Protein AF-0000000084950191 (afdb_homodimer)

Foldseek 3Di:
DPVLLVLLLLCQVVQDLCVSCVVVVHDSVVSVVSQVVVCVVVVHHQWDCPPNTIHGDPVVVVSNLVSLVVVVVVQLVVQVVCVVVVNRAGEAEEEEEFLCVVFPCPVLVVVVCVVHVRYHYDYHYFAQQVRVVCQVSSVHFKYKHWADDDDPQKDWAFADKWWWFKKAFLPAPCVPPQEQEPVNQLVAEAEEEDPRHRQRRLVQVQCVVVVDHPVSHHYPYYDHHPVVRLVVRLVDNHMYTDIPSSCVVCVVVRGMDTHHYPPGIRMITIIMMGGPDDGRPVVVVSSVSSRVCVVPPD/DPVLLVLLLLCQVVQDLCVSCVVVVHDSVVSVVSQVVVCVVVVHHQWDCPPNTIHGDPNVVVSNLVSLVVVVVVQLVVQVVCVVVVNRAGEAEEEEEFLCVVFPCVVLVVVVCVVHVRYHYDYHYFAQQVRVVCQVSSVHFKYKHWADDDDPQKDWAFADKWWWFKKAFLPAPCVPPQEQEPVNQLVAEAEEEDPRHRQRRLVQVQCVVVVDHPVSHHYPYYDHHPVVRLVVRLVDNHMYTDIPSSCVVCVVVRGMDTHHYPPGIRMITIIMMGGPDDGRPVVVVSSVSSRVCVVPPD

Sequence (596 aa):
MDFRLKVFFTVANRLSFTKAATELFISQPAVSKHIQELEEEYKIKLFDRNGGKISLTAGGQLLLKHVKNIFEIYREIHFDMGTLINQQQGALRLGASTTISQYIIPPLLARFHQKMKGIKVNLLNGNTEQIENALLNKEIEIGIVEGQSKNKSIKYTPFLKDELVLVCNSKNPLVSKQEITREDLKSMQFVMREQGSGTLEVIEHALKPFEIKISQLSVEMQLGSTESIKSYLMNSDCVAFISIHGIEKELKNNELVVLDVNNMVIERYFYVISLQGKTEALSELFINNILDHHNLKLMDFRLKVFFTVANRLSFTKAATELFISQPAVSKHIQELEEEYKIKLFDRNGGKISLTAGGQLLLKHVKNIFEIYREIHFDMGTLINQQQGALRLGASTTISQYIIPPLLARFHQKMKGIKVNLLNGNTEQIENALLNKEIEIGIVEGQSKNKSIKYTPFLKDELVLVCNSKNPLVSKQEITREDLKSMQFVMREQGSGTLEVIEHALKPFEIKISQLSVEMQLGSTESIKSYLMNSDCVAFISIHGIEKELKNNELVVLDVNNMVIERYFYVISLQGKTEALSELFINNILDHHNLKL

pLDDT: mean 87.05, std 10.67, range [36.72, 98.5]

Nearest PDB structures (foldseek):
  4x6g-assembly1_D  TM=7.403E-01  e=7.172E-22  Pseudomonas aeruginosa PAO1
  6g4r-assembly1_B  TM=6.473E-01  e=3.118E-22  Corynebacterium glutamicum
  4x6g-assembly1_C  TM=6.145E-01  e=2.413E-22  Pseudomonas aeruginosa PAO1
  1ixc-assembly1_B-2  TM=5.848E-01  e=2.584E-21  Cupriavidus necator
  7d98-assembly1_Q  TM=5.904E-01  e=7.679E-21  Cupriavidus necator

Secondary structure (DSSP, 8-state):
--HHHHHHHHHHHHT-HHHHHHHHTS-HHHHHHHHHHHHHHHTS--EEEETTEEEE-HHHHHHHHHHHHHHHHHHHHHHHHHHHTT---EEEEEEEEHHIIIIIHHHHHHHHHHH-TTEEEEEEEE-HHHHHHHHHTTS-SEEEEES----TTEEEEEEEEEEEEEEEETT-GGGG-S-B-HHHHHHSEEEEPPTT-HHHHHHHHHHGGGT--GGGSEEEEEESSHHHHHHHHTTSS-BEEEEGGGSHHHHHTTSEEEE-BTT--EEEEEEEEEESSPPPHHHHHHHHHHHHHTTS--/--HHHHHHHHHHHHT-HHHHHHHHTS-HHHHHHHHHHHHHHHTS--EEEETTEEEE-HHHHHHHHHHHHHHHHHHHHHHHHHHHTT---EEEEEEEEHHIIIIIHHHHHHHHHHH-TTEEEEEEEE-HHHHHHHHHTTS-SEEEEES----TTEEEEEEEEEEEEEEEETT-GGGG-S-B-HHHHHHSEEEEPPTT-HHHHHHHHHHGGGT--GGGSEEEEEESSHHHHHHHHTTSS-BEEEEGGGSHHHHHTTSEEEE-BTT--EEEEEEEEEESSPPPHHHHHHHHHHHHHTTS--

Organism: Flavobacterium frigoris (strain PS1) (NCBI:txid1086011)

InterPro domains:
  IPR000847 LysR, HTH, N-terminal domain [PF00126] (4-61)
  IPR000847 LysR, HTH, N-terminal domain [PR00039] (17-28)
  IPR000847 LysR, HTH, N-terminal domain [PR00039] (28-38)
  IPR000847 LysR, HTH, N-terminal domain [PR00039] (38-49)
  IPR000847 LysR, HTH, N-terminal domain [PS50931] (1-57)
  IPR005119 LysR, substrate-binding [PF03466] (87-293)
  IPR036388 Winged helix-like DNA-binding domain superfamily [G3DSA:1.10.10.10] (1-68)
  IPR036390 Winged helix DNA-binding domain superfamily [SSF46785] (4-110)

Radius of gyration: 24.32 Å; Cα contacts (8 Å, |Δi|>4): 1047; chains: 2; bounding box: 63×62×59 Å

Solvent-accessible surface area (backbone atoms only — not comparable to full-atom values): 31371 Å² total; per-residue (Å²): 126,66,60,53,57,51,50,47,51,40,26,67,72,58,44,28,56,60,58,27,10,63,74,68,72,48,51,43,68,57,44,52,48,43,48,49,51,53,24,59,73,68,71,44,62,39,63,40,77,56,95,87,46,52,43,70,29,73,58,23,50,54,50,49,57,52,48,53,54,52,51,52,53,52,54,48,50,48,32,54,56,19,49,73,68,73,45,54,34,42,76,46,40,35,25,19,12,53,71,41,36,36,57,53,45,23,48,52,48,35,56,47,36,75,76,37,75,48,44,37,42,41,38,44,59,34,40,24,49,56,37,51,49,34,42,76,68,63,70,23,66,36,32,35,31,49,46,80,81,80,53,88,64,45,40,76,38,83,69,43,82,44,40,48,41,38,32,28,21,57,83,32,77,66,70,78,52,82,66,40,49,76,70,50,54,48,71,40,42,28,46,40,53,39,91,54,26,19,68,41,52,44,51,52,58,61,28,46,89,71,73,42,52,72,86,62,38,40,70,57,36,32,31,57,39,71,53,18,47,53,40,22,24,68,50,42,80,33,34,32,75,39,49,55,75,75,40,52,67,38,46,74,66,57,48,34,39,79,54,56,44,68,94,61,83,46,72,47,48,29,26,41,33,32,61,61,71,88,72,55,68,69,58,50,54,49,50,51,52,52,57,64,53,52,76,41,83,120,126,65,59,53,56,51,49,48,50,37,25,68,72,58,44,28,58,60,57,24,10,63,73,68,73,48,51,43,68,56,43,52,49,41,48,50,51,52,24,60,73,68,72,43,62,39,63,39,78,57,95,86,46,53,43,70,29,74,58,24,50,52,49,48,56,52,49,54,54,52,52,52,50,51,53,48,50,48,31,54,56,19,50,73,68,72,45,53,34,43,75,45,39,34,24,19,12,53,71,41,35,36,57,53,46,22,47,51,48,35,55,46,38,74,76,38,73,47,45,36,43,40,38,45,59,34,39,23,48,55,36,52,50,33,42,75,68,62,70,24,66,36,31,36,31,48,46,79,83,79,54,87,64,45,40,77,39,84,69,43,82,46,39,48,42,40,31,29,22,56,82,31,76,66,68,76,52,83,66,40,48,75,71,51,54,47,71,39,42,29,46,40,54,38,92,53,27,18,66,40,52,44,50,52,59,60,28,46,88,72,72,43,52,73,85,62,39,40,70,56,36,31,31,57,40,72,55,17,45,53,40,22,23,69,48,42,78,32,33,32,75,42,51,55,76,75,39,53,66,38,45,75,68,56,46,34,38,79,54,54,44,68,96,61,80,45,72,47,47,30,24,39,32,33,59,62,70,88,72,54,66,69,58,50,53,50,50,52,52,53,57,64,50,52,76,42,83,121

Structure (mmCIF, N/CA/C/O backbone):
data_AF-0000000084950191-model_v1
#
loop_
_entity.id
_entity.type
_entity.pdbx_description
1 polymer 'LysR family transcriptional regulator YeiE'
#
loop_
_atom_site.group_PDB
_atom_site.id
_atom_site.type_symbol
_atom_site.label_atom_id
_atom_site.label_alt_id
_atom_site.label_comp_id
_atom_site.label_asym_id
_atom_site.label_entity_id
_atom_site.label_seq_id
_atom_site.pdbx_PDB_ins_code
_atom_site.Cartn_x
_atom_site.Cartn_y
_atom_site.Cartn_z
_atom_site.occupancy
_atom_site.B_iso_or_equiv
_atom_site.auth_seq_id
_atom_site.auth_comp_id
_atom_site.auth_asym_id
_atom_site.auth_atom_id
_atom_site.pdbx_PDB_model_num
ATOM 1 N N . MET A 1 1 ? 14.844 -18.766 -21.406 1 51.81 1 MET A N 1
ATOM 2 C CA . MET A 1 1 ? 15.375 -17.594 -20.703 1 51.81 1 MET A CA 1
ATOM 3 C C . MET A 1 1 ? 16.75 -17.906 -20.109 1 51.81 1 MET A C 1
ATOM 5 O O . MET A 1 1 ? 17 -19.031 -19.688 1 51.81 1 MET A O 1
ATOM 9 N N . ASP A 1 2 ? 17.703 -17.047 -20.484 1 66.38 2 ASP A N 1
ATOM 10 C CA . ASP A 1 2 ? 19.031 -17.234 -19.891 1 66.38 2 ASP A CA 1
ATOM 11 C C . ASP A 1 2 ? 18.969 -17.203 -18.375 1 66.38 2 ASP A C 1
ATOM 13 O O . ASP A 1 2 ? 18.625 -16.188 -17.766 1 66.38 2 ASP A O 1
ATOM 17 N N . PHE A 1 3 ? 18.984 -18.375 -17.75 1 76.94 3 PHE A N 1
ATOM 18 C CA . PHE A 1 3 ? 18.844 -18.547 -16.312 1 76.94 3 PHE A CA 1
ATOM 19 C C . PHE A 1 3 ? 19.797 -17.641 -15.555 1 76.94 3 PHE A C 1
ATOM 21 O O . PHE A 1 3 ? 19.453 -17.125 -14.484 1 76.94 3 PHE A O 1
ATOM 28 N N . ARG A 1 4 ? 20.859 -17.484 -16.172 1 82.5 4 ARG A N 1
ATOM 29 C CA . ARG A 1 4 ? 21.844 -16.641 -15.516 1 82.5 4 ARG A CA 1
ATOM 30 C C . ARG A 1 4 ? 21.344 -15.203 -15.422 1 82.5 4 ARG A C 1
ATOM 32 O O . ARG A 1 4 ? 21.547 -14.539 -14.406 1 82.5 4 ARG A O 1
ATOM 39 N N . LEU A 1 5 ? 20.703 -14.766 -16.453 1 84.88 5 LEU A N 1
ATOM 40 C CA . LEU A 1 5 ? 20.125 -13.422 -16.422 1 84.88 5 LEU A CA 1
ATOM 41 C C . LEU A 1 5 ? 18.969 -13.344 -15.438 1 84.88 5 LEU A C 1
ATOM 43 O O . LEU A 1 5 ? 18.766 -12.32 -14.789 1 84.88 5 LEU A O 1
ATOM 47 N N . LYS A 1 6 ? 18.266 -14.414 -15.289 1 85.31 6 LYS A N 1
ATOM 48 C CA . LYS A 1 6 ? 17.188 -14.484 -14.297 1 85.31 6 LYS A CA 1
ATOM 49 C C . LYS A 1 6 ? 17.734 -14.375 -12.883 1 85.31 6 LYS A C 1
ATOM 51 O O . LYS A 1 6 ? 17.156 -13.703 -12.031 1 85.31 6 LYS A O 1
ATOM 56 N N . VAL A 1 7 ? 18.844 -15.078 -12.664 1 87.38 7 VAL A N 1
ATOM 57 C CA . VAL A 1 7 ? 19.484 -15.016 -11.352 1 87.38 7 VAL A CA 1
ATOM 58 C C . VAL A 1 7 ? 19.922 -13.586 -11.055 1 87.38 7 VAL A C 1
ATOM 60 O O . VAL A 1 7 ? 19.641 -13.047 -9.984 1 87.38 7 VAL A O 1
ATOM 63 N N . PHE A 1 8 ? 20.625 -12.906 -12.039 1 90.94 8 PHE A N 1
ATOM 64 C CA . PHE A 1 8 ? 21.047 -11.523 -11.891 1 90.94 8 PHE A CA 1
ATOM 65 C C . PHE A 1 8 ? 19.859 -10.617 -11.578 1 90.94 8 PHE A C 1
ATOM 67 O O . PHE A 1 8 ? 19.906 -9.82 -10.641 1 90.94 8 PHE A O 1
ATOM 74 N N . PHE A 1 9 ? 18.812 -10.805 -12.305 1 87.44 9 PHE A N 1
ATOM 75 C CA . PHE A 1 9 ? 17.609 -9.984 -12.164 1 87.44 9 PHE A CA 1
ATOM 76 C C . PHE A 1 9 ? 17.031 -10.109 -10.758 1 87.44 9 PHE A C 1
ATOM 78 O O . PHE A 1 9 ? 16.656 -9.109 -10.141 1 87.44 9 PHE A O 1
ATOM 85 N N . THR A 1 10 ? 16.953 -11.312 -10.242 1 87.81 10 THR A N 1
ATOM 86 C CA . THR A 1 10 ? 16.375 -11.578 -8.93 1 87.81 10 THR A CA 1
ATOM 87 C C . THR A 1 10 ? 17.234 -10.969 -7.828 1 87.81 10 THR A C 1
ATOM 89 O O . THR A 1 10 ? 16.703 -10.359 -6.891 1 87.81 10 THR A O 1
ATOM 92 N N . VAL A 1 11 ? 18.516 -11.094 -7.984 1 90.5 11 VAL A N 1
ATOM 93 C CA . VAL A 1 11 ? 19.422 -10.508 -7.008 1 90.5 11 VAL A CA 1
ATOM 94 C C . VAL A 1 11 ? 19.312 -8.984 -7.043 1 90.5 11 VAL A C 1
ATOM 96 O O . VAL A 1 11 ? 19.297 -8.328 -5.996 1 90.5 11 VAL A O 1
ATOM 99 N N . ALA A 1 12 ? 19.25 -8.484 -8.234 1 89.12 12 ALA A N 1
ATOM 100 C CA . ALA A 1 12 ? 19.141 -7.035 -8.414 1 89.12 12 ALA A CA 1
ATOM 101 C C . ALA A 1 12 ? 17.875 -6.488 -7.773 1 89.12 12 ALA A C 1
ATOM 103 O O . ALA A 1 12 ? 17.875 -5.395 -7.207 1 89.12 12 ALA A O 1
ATOM 104 N N . ASN A 1 13 ? 16.891 -7.262 -7.812 1 84.75 13 ASN A N 1
ATOM 105 C CA . ASN A 1 13 ? 15.586 -6.832 -7.293 1 84.75 13 ASN A CA 1
ATOM 106 C C . ASN A 1 13 ? 15.508 -7 -5.781 1 84.75 13 ASN A C 1
ATOM 108 O O . ASN A 1 13 ? 14.922 -6.164 -5.09 1 84.75 13 ASN A O 1
ATOM 112 N N . ARG A 1 14 ? 16.109 -8.078 -5.316 1 83.94 14 ARG A N 1
ATOM 113 C CA . ARG A 1 14 ? 16 -8.406 -3.898 1 83.94 14 ARG A CA 1
ATOM 114 C C . ARG A 1 14 ? 17.141 -7.789 -3.104 1 83.94 14 ARG A C 1
ATOM 116 O O . ARG A 1 14 ? 17.094 -7.73 -1.872 1 83.94 14 ARG A O 1
ATOM 123 N N . LEU A 1 15 ? 18.141 -7.402 -3.762 1 87.88 15 LEU A N 1
ATOM 124 C CA . LEU A 1 15 ? 19.391 -6.906 -3.191 1 87.88 15 LEU A CA 1
ATOM 125 C C . LEU A 1 15 ? 19.891 -7.836 -2.088 1 87.88 15 LEU A C 1
ATOM 127 O O . LEU A 1 15 ? 20.344 -7.371 -1.035 1 87.88 15 LEU A O 1
ATOM 131 N N . SER A 1 16 ? 19.688 -9.062 -2.33 1 87.75 16 SER A N 1
ATOM 132 C CA . SER A 1 16 ? 20.109 -10.125 -1.427 1 87.75 16 SER A CA 1
ATOM 133 C C . SER A 1 16 ? 20.344 -11.43 -2.18 1 87.75 16 SER A C 1
ATOM 135 O O . SER A 1 16 ? 19.438 -11.922 -2.869 1 87.75 16 SER A O 1
ATOM 137 N N . PHE A 1 17 ? 21.531 -11.992 -1.965 1 89.62 17 PHE A N 1
ATOM 138 C CA . PHE A 1 17 ? 21.844 -13.266 -2.609 1 89.62 17 PHE A CA 1
ATOM 139 C C . PHE A 1 17 ? 21.047 -14.398 -1.97 1 89.62 17 PHE A C 1
ATOM 141 O O . PHE A 1 17 ? 20.578 -15.297 -2.666 1 89.62 17 PHE A O 1
ATOM 148 N N . THR A 1 18 ? 20.781 -14.234 -0.721 1 86.81 18 THR A N 1
ATOM 149 C CA . THR A 1 18 ? 20.047 -15.266 0.009 1 86.81 18 THR A CA 1
ATOM 150 C C . THR A 1 18 ? 18.562 -15.227 -0.34 1 86.81 18 THR A C 1
ATOM 152 O O . THR A 1 18 ? 17.953 -16.266 -0.58 1 86.81 18 THR A O 1
ATOM 155 N N . LYS A 1 19 ? 18.047 -14.094 -0.432 1 85.69 19 LYS A N 1
ATOM 156 C CA . LYS A 1 19 ? 16.625 -13.969 -0.787 1 85.69 19 LYS A CA 1
ATOM 157 C C . LYS A 1 19 ? 16.375 -14.422 -2.225 1 85.69 19 LYS A C 1
ATOM 159 O O . LYS A 1 19 ? 15.359 -15.039 -2.52 1 85.69 19 LYS A O 1
ATOM 164 N N . ALA A 1 20 ? 17.297 -14.055 -3.041 1 89 20 ALA A N 1
ATOM 165 C CA . ALA A 1 20 ? 17.188 -14.484 -4.434 1 89 20 ALA A CA 1
ATOM 166 C C . ALA A 1 20 ? 17.203 -16 -4.543 1 89 20 ALA A C 1
ATOM 168 O O . ALA A 1 20 ? 16.438 -16.594 -5.312 1 89 20 ALA A O 1
ATOM 169 N N . ALA A 1 21 ? 18.031 -16.641 -3.756 1 87.31 21 ALA A N 1
ATOM 170 C CA . ALA A 1 21 ? 18.141 -18.094 -3.744 1 87.31 21 ALA A CA 1
ATOM 171 C C . ALA A 1 21 ? 16.812 -18.734 -3.324 1 87.31 21 ALA A C 1
ATOM 173 O O . ALA A 1 21 ? 16.344 -19.672 -3.967 1 87.31 21 ALA A O 1
ATOM 174 N N . THR A 1 22 ? 16.266 -18.172 -2.332 1 78.12 22 THR A N 1
ATOM 175 C CA . THR A 1 22 ? 14.992 -18.672 -1.822 1 78.12 22 THR A CA 1
ATOM 176 C C . THR A 1 22 ? 13.898 -18.516 -2.875 1 78.12 22 THR A C 1
ATOM 178 O O . THR A 1 22 ? 13.133 -19.453 -3.115 1 78.12 22 THR A O 1
ATOM 181 N N . GLU A 1 23 ? 13.953 -17.438 -3.531 1 79.25 23 GLU A N 1
ATOM 182 C CA . GLU A 1 23 ? 12.93 -17.141 -4.527 1 79.25 23 GLU A CA 1
ATOM 183 C C . GLU A 1 23 ? 13.086 -18.047 -5.754 1 79.25 23 GLU A C 1
ATOM 185 O O . GLU A 1 23 ? 12.086 -18.453 -6.359 1 79.25 23 GLU A O 1
ATOM 190 N N . LEU A 1 24 ? 14.273 -18.359 -6.09 1 80.5 24 LEU A N 1
ATOM 191 C CA . LEU A 1 24 ? 14.562 -19.109 -7.305 1 80.5 24 LEU A CA 1
ATOM 192 C C . LEU A 1 24 ? 14.664 -20.594 -7.012 1 80.5 24 LEU A C 1
ATOM 194 O O . LEU A 1 24 ? 14.828 -21.406 -7.93 1 80.5 24 LEU A O 1
ATOM 198 N N . PHE A 1 25 ? 14.547 -20.906 -5.715 1 74.25 25 PHE A N 1
ATOM 199 C CA . PHE A 1 25 ? 14.617 -22.297 -5.27 1 74.25 25 PHE A CA 1
ATOM 200 C C . PHE A 1 25 ? 15.945 -22.922 -5.668 1 74.25 25 PHE A C 1
ATOM 202 O O . PHE A 1 25 ? 15.977 -24.031 -6.211 1 74.25 25 PHE A O 1
ATOM 209 N N . ILE A 1 26 ? 17.047 -22.188 -5.516 1 81.12 26 ILE A N 1
ATOM 210 C CA . ILE A 1 26 ? 18.406 -22.672 -5.695 1 81.12 26 ILE A CA 1
ATOM 211 C C . ILE A 1 26 ? 19.266 -22.266 -4.496 1 81.12 26 ILE A C 1
ATOM 213 O O . ILE A 1 26 ? 18.797 -21.547 -3.605 1 81.12 26 ILE A O 1
ATOM 217 N N . SER A 1 27 ? 20.406 -22.812 -4.414 1 85.25 27 SER A N 1
ATOM 218 C CA . SER A 1 27 ? 21.281 -22.516 -3.287 1 85.25 27 SER A CA 1
ATOM 219 C C . SER A 1 27 ? 21.938 -21.141 -3.455 1 85.25 27 SER A C 1
ATOM 221 O O . SER A 1 27 ? 22.094 -20.656 -4.574 1 85.25 27 SER A O 1
ATOM 223 N N . GLN A 1 28 ? 22.203 -20.578 -2.33 1 89.81 28 GLN A N 1
ATOM 224 C CA . GLN A 1 28 ? 22.875 -19.281 -2.352 1 89.81 28 GLN A CA 1
ATOM 225 C C . GLN A 1 28 ? 24.219 -19.359 -3.07 1 89.81 28 GLN A C 1
ATOM 227 O O . GLN A 1 28 ? 24.547 -18.484 -3.871 1 89.81 28 GLN A O 1
ATOM 232 N N . PRO A 1 29 ? 25.031 -20.422 -2.883 1 90.62 29 PRO A N 1
ATOM 233 C CA . PRO A 1 29 ? 26.281 -20.516 -3.658 1 90.62 29 PRO A CA 1
ATOM 234 C C . PRO A 1 29 ? 26.031 -20.578 -5.164 1 90.62 29 PRO A C 1
ATOM 236 O O . PRO A 1 29 ? 26.812 -20.031 -5.941 1 90.62 29 PRO A O 1
ATOM 239 N N . ALA A 1 30 ? 24.953 -21.219 -5.5 1 86.62 30 ALA A N 1
ATOM 240 C CA . ALA A 1 30 ? 24.594 -21.266 -6.918 1 86.62 30 ALA A CA 1
ATOM 241 C C . ALA A 1 30 ? 24.297 -19.875 -7.457 1 86.62 30 ALA A C 1
ATOM 243 O O . ALA A 1 30 ? 24.734 -19.516 -8.555 1 86.62 30 ALA A O 1
ATOM 244 N N . VAL A 1 31 ? 23.594 -19.094 -6.652 1 91.75 31 VAL A N 1
ATOM 245 C CA . VAL A 1 31 ? 23.312 -17.719 -7.023 1 91.75 31 VAL A CA 1
ATOM 246 C C . VAL A 1 31 ? 24.609 -16.953 -7.191 1 91.75 31 VAL A C 1
ATOM 248 O O . VAL A 1 31 ? 24.812 -16.25 -8.188 1 91.75 31 VAL A O 1
ATOM 251 N N . SER A 1 32 ? 25.5 -17.078 -6.246 1 93.19 32 SER A N 1
ATOM 252 C CA . SER A 1 32 ? 26.797 -16.375 -6.27 1 93.19 32 SER A CA 1
ATOM 253 C C . SER A 1 32 ? 27.609 -16.766 -7.496 1 93.19 32 SER A C 1
ATOM 255 O O . SER A 1 32 ? 28.234 -15.914 -8.133 1 93.19 32 SER A O 1
ATOM 257 N N . LYS A 1 33 ? 27.578 -18.031 -7.848 1 89.75 33 LYS A N 1
ATOM 258 C CA . LYS A 1 33 ? 28.312 -18.531 -9 1 89.75 33 LYS A CA 1
ATOM 259 C C . LYS A 1 33 ? 27.781 -17.922 -10.297 1 89.75 33 LYS A C 1
ATOM 261 O O . LYS A 1 33 ? 28.562 -17.531 -11.172 1 89.75 33 LYS A O 1
ATOM 266 N N . HIS A 1 34 ? 26.531 -17.953 -10.406 1 88 34 HIS A N 1
ATOM 267 C CA . HIS A 1 34 ? 25.906 -17.375 -11.594 1 88 34 HIS A CA 1
ATOM 268 C C . HIS A 1 34 ? 26.312 -15.906 -11.773 1 88 34 HIS A C 1
ATOM 270 O O . HIS A 1 34 ? 26.625 -15.477 -12.883 1 88 34 HIS A O 1
ATOM 276 N N . ILE A 1 35 ? 26.297 -15.156 -10.656 1 92.31 35 ILE A N 1
ATOM 277 C CA . ILE A 1 35 ? 26.656 -13.734 -10.695 1 92.31 35 ILE A CA 1
ATOM 278 C C . ILE A 1 35 ? 28.125 -13.578 -11.07 1 92.31 35 ILE A C 1
ATOM 280 O O . ILE A 1 35 ? 28.469 -12.734 -11.898 1 92.31 35 ILE A O 1
ATOM 284 N N . GLN A 1 36 ? 28.906 -14.367 -10.508 1 90.75 36 GLN A N 1
ATOM 285 C CA . GLN A 1 36 ? 30.328 -14.328 -10.805 1 90.75 36 GLN A CA 1
ATOM 286 C C . GLN A 1 36 ? 30.609 -14.609 -12.281 1 90.75 36 GLN A C 1
ATOM 288 O O . GLN A 1 36 ? 31.438 -13.945 -12.898 1 90.75 36 GLN A O 1
ATOM 293 N N . GLU A 1 37 ? 29.953 -15.555 -12.758 1 85.38 37 GLU A N 1
ATOM 294 C CA . GLU A 1 37 ? 30.125 -15.914 -14.156 1 85.38 37 GLU A CA 1
ATOM 295 C C . GLU A 1 37 ? 29.703 -14.773 -15.078 1 85.38 37 GLU A C 1
ATOM 297 O O . GLU A 1 37 ? 30.359 -14.516 -16.094 1 85.38 37 GLU A O 1
ATOM 302 N N . LEU A 1 38 ? 28.672 -14.141 -14.758 1 86.38 38 LEU A N 1
ATOM 303 C CA . LEU A 1 38 ? 28.219 -12.992 -15.531 1 86.38 38 LEU A CA 1
ATOM 304 C C . LEU A 1 38 ? 29.234 -11.859 -15.477 1 86.38 38 LEU A C 1
ATOM 306 O O . LEU A 1 38 ? 29.516 -11.219 -16.484 1 86.38 38 LEU A O 1
ATOM 310 N N . GLU A 1 39 ? 29.719 -11.609 -14.242 1 90.31 39 GLU A N 1
ATOM 311 C CA . GLU A 1 39 ? 30.719 -10.547 -14.055 1 90.31 39 GLU A CA 1
ATOM 312 C C . GLU A 1 39 ? 32 -10.859 -14.812 1 90.31 39 GLU A C 1
ATOM 314 O O . GLU A 1 39 ? 32.625 -9.961 -15.367 1 90.31 39 GLU A O 1
ATOM 319 N N . GLU A 1 40 ? 32.344 -12.102 -14.883 1 84.69 40 GLU A N 1
ATOM 320 C CA . GLU A 1 40 ? 33.531 -12.531 -15.641 1 84.69 40 GLU A CA 1
ATOM 321 C C . GLU A 1 40 ? 33.281 -12.398 -17.141 1 84.69 40 GLU A C 1
ATOM 323 O O . GLU A 1 40 ? 34.188 -11.961 -17.875 1 84.69 40 GLU A O 1
ATOM 328 N N . GLU A 1 41 ? 32.188 -12.758 -17.578 1 80.56 41 GLU A N 1
ATOM 329 C CA . GLU A 1 41 ? 31.844 -12.68 -18.984 1 80.56 41 GLU A CA 1
ATOM 330 C C . GLU A 1 41 ? 31.922 -11.25 -19.5 1 80.56 41 GLU A C 1
ATOM 332 O O . GLU A 1 41 ? 32.469 -11 -20.578 1 80.56 41 GLU A O 1
ATOM 337 N N . TYR A 1 42 ? 31.438 -10.336 -18.672 1 81.88 42 TYR A N 1
ATOM 338 C CA . TYR A 1 42 ? 31.375 -8.938 -19.094 1 81.88 42 TYR A CA 1
ATOM 339 C C . TYR A 1 42 ? 32.562 -8.148 -18.578 1 81.88 42 TYR A C 1
ATOM 341 O O . TYR A 1 42 ? 32.75 -6.98 -18.922 1 81.88 42 TYR A O 1
ATOM 349 N N . LYS A 1 43 ? 33.375 -8.766 -17.734 1 87.06 43 LYS A N 1
ATOM 350 C CA . LYS A 1 43 ? 34.562 -8.172 -17.172 1 87.06 43 LYS A CA 1
ATOM 351 C C . LYS A 1 43 ? 34.25 -6.898 -16.391 1 87.06 43 LYS A C 1
ATOM 353 O O . LYS A 1 43 ? 34.938 -5.895 -16.5 1 87.06 43 LYS A O 1
ATOM 358 N N . ILE A 1 44 ? 33.094 -6.957 -15.742 1 86.31 44 ILE A N 1
ATOM 359 C CA . ILE A 1 44 ? 32.688 -5.84 -14.906 1 86.31 44 ILE A CA 1
ATOM 360 C C . ILE A 1 44 ? 31.984 -6.367 -13.656 1 86.31 44 ILE A C 1
ATOM 362 O O . ILE A 1 44 ? 31.391 -7.441 -13.672 1 86.31 44 ILE A O 1
ATOM 366 N N . LYS A 1 45 ? 32.094 -5.633 -12.586 1 91.12 45 LYS A N 1
ATOM 367 C CA . LYS A 1 45 ? 31.344 -5.957 -11.391 1 91.12 45 LYS A CA 1
ATOM 368 C C . LYS A 1 45 ? 29.906 -5.43 -11.5 1 91.12 45 LYS A C 1
ATOM 370 O O . LYS A 1 45 ? 29.688 -4.305 -11.961 1 91.12 45 LYS A O 1
ATOM 375 N N . LEU A 1 46 ? 29.078 -6.309 -11.109 1 91.19 46 LEU A N 1
ATOM 376 C CA . LEU A 1 46 ? 27.672 -5.941 -11.242 1 91.19 46 LEU A CA 1
ATOM 377 C C . LEU A 1 46 ? 27.094 -5.484 -9.898 1 91.19 46 LEU A C 1
ATOM 379 O O . LEU A 1 46 ? 26.125 -4.738 -9.859 1 91.19 46 LEU A O 1
ATOM 383 N N . PHE A 1 47 ? 27.672 -6.02 -8.789 1 93.38 47 PHE A N 1
ATOM 384 C CA . PHE A 1 47 ? 27.219 -5.676 -7.449 1 93.38 47 PHE A CA 1
ATOM 385 C C . PHE A 1 47 ? 28.375 -5.176 -6.59 1 93.38 47 PHE A C 1
ATOM 387 O O . PHE A 1 47 ? 29.5 -5.637 -6.734 1 93.38 47 PHE A O 1
ATOM 394 N N . ASP A 1 48 ? 27.938 -4.16 -5.805 1 89.5 48 ASP A N 1
ATOM 395 C CA . ASP A 1 48 ? 28.812 -3.744 -4.715 1 89.5 48 ASP A CA 1
ATOM 396 C C . ASP A 1 48 ? 28.391 -4.391 -3.396 1 89.5 48 ASP A C 1
ATOM 398 O O . ASP A 1 48 ? 27.219 -4.41 -3.057 1 89.5 48 ASP A O 1
ATOM 402 N N . ARG A 1 49 ? 29.344 -5.102 -2.795 1 80.88 49 ARG A N 1
ATOM 403 C CA . ARG A 1 49 ? 29.062 -5.785 -1.539 1 80.88 49 ARG A CA 1
ATOM 404 C C . ARG A 1 49 ? 29.781 -5.117 -0.375 1 80.88 49 ARG A C 1
ATOM 406 O O . ARG A 1 49 ? 30.953 -5.422 -0.108 1 80.88 49 ARG A O 1
ATOM 413 N N . ASN A 1 50 ? 29.422 -3.943 -0.043 1 72 50 ASN A N 1
ATOM 414 C CA . ASN A 1 50 ? 30.094 -3.246 1.05 1 72 50 ASN A CA 1
ATOM 415 C C . ASN A 1 50 ? 29.344 -3.426 2.369 1 72 50 ASN A C 1
ATOM 417 O O . ASN A 1 50 ? 28.188 -3.012 2.5 1 72 50 ASN A O 1
ATOM 421 N N . GLY A 1 51 ? 30.062 -3.869 3.443 1 65.69 51 GLY A N 1
ATOM 422 C CA . GLY A 1 51 ? 29.609 -3.9 4.82 1 65.69 51 GLY A CA 1
ATOM 423 C C . GLY A 1 51 ? 28.25 -4.582 4.988 1 65.69 51 GLY A C 1
ATOM 424 O O . GLY A 1 51 ? 27.422 -4.133 5.773 1 65.69 51 GLY A O 1
ATOM 425 N N . GLY A 1 52 ? 27.953 -5.551 4.129 1 65.12 52 GLY A N 1
ATOM 426 C CA . GLY A 1 52 ? 26.703 -6.277 4.336 1 65.12 52 GLY A CA 1
ATOM 427 C C . GLY A 1 52 ? 25.578 -5.785 3.463 1 65.12 52 GLY A C 1
ATOM 428 O O . GLY A 1 52 ? 24.547 -6.445 3.346 1 65.12 52 GLY A O 1
ATOM 429 N N . LYS A 1 53 ? 25.719 -4.652 2.895 1 76.81 53 LYS A N 1
ATOM 430 C CA . LYS A 1 53 ? 24.688 -4.141 2.004 1 76.81 53 LYS A CA 1
ATOM 431 C C . LYS A 1 53 ? 25.047 -4.395 0.542 1 76.81 53 LYS A C 1
ATOM 433 O O . LYS A 1 53 ? 26.188 -4.207 0.137 1 76.81 53 LYS A O 1
ATOM 438 N N . ILE A 1 54 ? 24.109 -4.988 -0.255 1 85.25 54 ILE A N 1
ATOM 439 C CA . ILE A 1 54 ? 24.266 -5.281 -1.676 1 85.25 54 ILE A CA 1
ATOM 440 C C . ILE A 1 54 ? 23.609 -4.184 -2.504 1 85.25 54 ILE A C 1
ATOM 442 O O . ILE A 1 54 ? 22.484 -3.775 -2.217 1 85.25 54 ILE A O 1
ATOM 446 N N . SER A 1 55 ? 24.438 -3.535 -3.355 1 88.56 55 SER A N 1
ATOM 447 C CA . SER A 1 55 ? 23.891 -2.564 -4.301 1 88.56 55 SER A CA 1
ATOM 448 C C . SER A 1 55 ? 24.422 -2.809 -5.711 1 88.56 55 SER A C 1
ATOM 450 O O . SER A 1 55 ? 25.438 -3.475 -5.891 1 88.56 55 SER A O 1
ATOM 452 N N . LEU A 1 56 ? 23.703 -2.256 -6.664 1 89.19 56 LEU A N 1
ATOM 453 C CA . LEU A 1 56 ? 24.125 -2.398 -8.055 1 89.19 56 LEU A CA 1
ATOM 454 C C . LEU A 1 56 ? 25.234 -1.402 -8.398 1 89.19 56 LEU A C 1
ATOM 456 O O . LEU A 1 56 ? 25.188 -0.253 -7.953 1 89.19 56 LEU A O 1
ATOM 460 N N . THR A 1 57 ? 26.25 -1.853 -9.164 1 87.75 57 THR A N 1
ATOM 461 C CA . THR A 1 57 ? 27.219 -0.953 -9.789 1 87.75 57 THR A CA 1
ATOM 462 C C . THR A 1 57 ? 26.594 -0.263 -11.008 1 87.75 57 THR A C 1
ATOM 464 O O . THR A 1 57 ? 25.453 -0.542 -11.367 1 87.75 57 THR A O 1
ATOM 467 N N . ALA A 1 58 ? 27.359 0.656 -11.586 1 82.44 58 ALA A N 1
ATOM 468 C CA . ALA A 1 58 ? 26.906 1.267 -12.828 1 82.44 58 ALA A CA 1
ATOM 469 C C . ALA A 1 58 ? 26.672 0.21 -13.906 1 82.44 58 ALA A C 1
ATOM 471 O O . ALA A 1 58 ? 25.703 0.28 -14.656 1 82.44 58 ALA A O 1
ATOM 472 N N . GLY A 1 59 ? 27.578 -0.615 -13.977 1 84 59 GLY A N 1
ATOM 473 C CA . GLY A 1 59 ? 27.422 -1.736 -14.891 1 84 59 GLY A CA 1
ATOM 474 C C . GLY A 1 59 ? 26.203 -2.586 -14.578 1 84 59 GLY A C 1
ATOM 475 O O . GLY A 1 59 ? 25.484 -3.014 -15.484 1 84 59 GLY A O 1
ATOM 476 N N . GLY A 1 60 ? 25.984 -2.816 -13.273 1 89.25 60 GLY A N 1
ATOM 477 C CA . GLY A 1 60 ? 24.812 -3.555 -12.852 1 89.25 60 GLY A CA 1
ATOM 478 C C . GLY A 1 60 ? 23.516 -2.877 -13.234 1 89.25 60 GLY A C 1
ATOM 479 O O . GLY A 1 60 ? 22.578 -3.535 -13.695 1 89.25 60 GLY A O 1
ATOM 480 N N . GLN A 1 61 ? 23.5 -1.63 -13.117 1 86 61 GLN A N 1
ATOM 481 C CA . GLN A 1 61 ? 22.312 -0.854 -13.469 1 86 61 GLN A CA 1
ATOM 482 C C . GLN A 1 61 ? 22.047 -0.923 -14.969 1 86 61 GLN A C 1
ATOM 484 O O . GLN A 1 61 ? 20.891 -1.062 -15.391 1 86 61 GLN A O 1
ATOM 489 N N . LEU A 1 62 ? 23.078 -0.819 -15.719 1 81.62 62 LEU A N 1
ATOM 490 C CA . LEU A 1 62 ? 22.969 -0.9 -17.172 1 81.62 62 LEU A CA 1
ATOM 491 C C . LEU A 1 62 ? 22.469 -2.275 -17.594 1 81.62 62 LEU A C 1
ATOM 493 O O . LEU A 1 62 ? 21.562 -2.379 -18.422 1 81.62 62 LEU A O 1
ATOM 497 N N . LEU A 1 63 ? 23.047 -3.262 -17.047 1 84.88 63 LEU A N 1
ATOM 498 C CA . LEU A 1 63 ? 22.609 -4.617 -17.375 1 84.88 63 LEU A CA 1
ATOM 499 C C . LEU A 1 63 ? 21.156 -4.844 -16.984 1 84.88 63 LEU A C 1
ATOM 501 O O . LEU A 1 63 ? 20.406 -5.473 -17.719 1 84.88 63 LEU A O 1
ATOM 505 N N . LEU A 1 64 ? 20.812 -4.324 -15.82 1 88.38 64 LEU A N 1
ATOM 506 C CA . LEU A 1 64 ? 19.438 -4.477 -15.336 1 88.38 64 LEU A CA 1
ATOM 507 C C . LEU A 1 64 ? 18.453 -3.867 -16.328 1 88.38 64 LEU A C 1
ATOM 509 O O . LEU A 1 64 ? 17.406 -4.465 -16.609 1 88.38 64 LEU A O 1
ATOM 513 N N . LYS A 1 65 ? 18.766 -2.783 -16.844 1 81.19 65 LYS A N 1
ATOM 514 C CA . LYS A 1 65 ? 17.922 -2.123 -17.844 1 81.19 65 LYS A CA 1
ATOM 515 C C . LYS A 1 65 ? 17.703 -3.02 -19.062 1 81.19 65 LYS A C 1
ATOM 517 O O . LYS A 1 65 ? 16.578 -3.18 -19.516 1 81.19 65 LYS A O 1
ATOM 522 N N . HIS A 1 66 ? 18.75 -3.621 -19.562 1 79.44 66 HIS A N 1
ATOM 523 C CA . HIS A 1 66 ? 18.656 -4.477 -20.734 1 79.44 66 HIS A CA 1
ATOM 524 C C . HIS A 1 66 ? 17.922 -5.777 -20.422 1 79.44 66 HIS A C 1
ATOM 526 O O . HIS A 1 66 ? 17.141 -6.27 -21.234 1 79.44 66 HIS A O 1
ATOM 532 N N . VAL A 1 67 ? 18.188 -6.273 -19.266 1 83.81 67 VAL A N 1
ATOM 533 C CA . VAL A 1 67 ? 17.578 -7.535 -18.859 1 83.81 67 VAL A CA 1
ATOM 534 C C . VAL A 1 67 ? 16.062 -7.371 -18.766 1 83.81 67 VAL A C 1
ATOM 536 O O . VAL A 1 67 ? 15.305 -8.25 -19.172 1 83.81 67 VAL A O 1
ATOM 539 N N . LYS A 1 68 ? 15.648 -6.281 -18.281 1 82.31 68 LYS A N 1
ATOM 540 C CA . LYS A 1 68 ? 14.219 -6 -18.203 1 82.31 68 LYS A CA 1
ATOM 541 C C . LYS A 1 68 ? 13.57 -6.016 -19.578 1 82.31 68 LYS A C 1
ATOM 543 O O . LYS A 1 68 ? 12.492 -6.582 -19.766 1 82.31 68 LYS A O 1
ATOM 548 N N . ASN A 1 69 ? 14.203 -5.512 -20.547 1 77.31 69 ASN A N 1
ATOM 549 C CA . ASN A 1 69 ? 13.695 -5.512 -21.922 1 77.31 69 ASN A CA 1
ATOM 550 C C . ASN A 1 69 ? 13.617 -6.926 -22.484 1 77.31 69 ASN A C 1
ATOM 552 O O . ASN A 1 69 ? 12.641 -7.281 -23.156 1 77.31 69 ASN A O 1
ATOM 556 N N . ILE A 1 70 ? 14.633 -7.68 -22.234 1 73.62 70 ILE A N 1
ATOM 557 C CA . ILE A 1 70 ? 14.68 -9.055 -22.719 1 73.62 70 ILE A CA 1
ATOM 558 C C . ILE A 1 70 ? 13.531 -9.852 -22.109 1 73.62 70 ILE A C 1
ATOM 560 O O . ILE A 1 70 ? 12.828 -10.586 -22.812 1 73.62 70 ILE A O 1
ATOM 564 N N . PHE A 1 71 ? 13.328 -9.633 -20.812 1 77.19 71 PHE A N 1
ATOM 565 C CA . PHE A 1 71 ? 12.289 -10.391 -20.125 1 77.19 71 PHE A CA 1
ATOM 566 C C . PHE A 1 71 ? 10.906 -10.008 -20.641 1 77.19 71 PHE A C 1
ATOM 568 O O . PHE A 1 71 ? 10.008 -10.844 -20.719 1 77.19 71 PHE A O 1
ATOM 575 N N . GLU A 1 72 ? 10.766 -8.812 -21.031 1 75.25 72 GLU A N 1
ATOM 576 C CA . GLU A 1 72 ? 9.516 -8.367 -21.641 1 75.25 72 GLU A CA 1
ATOM 577 C C . GLU A 1 72 ? 9.25 -9.102 -22.953 1 75.25 72 GLU A C 1
ATOM 579 O O . GLU A 1 72 ? 8.125 -9.516 -23.219 1 75.25 72 GLU A O 1
ATOM 584 N N . ILE A 1 73 ? 10.273 -9.25 -23.719 1 70.56 73 ILE A N 1
ATOM 585 C CA . ILE A 1 73 ? 10.148 -9.93 -25 1 70.56 73 ILE A CA 1
ATOM 586 C C . ILE A 1 73 ? 9.805 -11.398 -24.781 1 70.56 73 ILE A C 1
ATOM 588 O O . ILE A 1 73 ? 8.914 -11.945 -25.438 1 70.56 73 ILE A O 1
ATOM 592 N N . TYR A 1 74 ? 10.469 -12.039 -23.844 1 68.06 74 TYR A N 1
ATOM 593 C CA . TYR A 1 74 ? 10.188 -13.438 -23.531 1 68.06 74 TYR A CA 1
ATOM 594 C C . TYR A 1 74 ? 8.742 -13.609 -23.078 1 68.06 74 TYR A C 1
ATOM 596 O O . TYR A 1 74 ? 8.07 -14.57 -23.469 1 68.06 74 TYR A O 1
ATOM 604 N N . ARG A 1 75 ? 8.289 -12.766 -22.234 1 73.06 75 ARG A N 1
ATOM 605 C CA . ARG A 1 75 ? 6.906 -12.82 -21.766 1 73.06 75 ARG A CA 1
ATOM 606 C C . ARG A 1 75 ? 5.93 -12.734 -22.938 1 73.06 75 ARG A C 1
ATOM 608 O O . ARG A 1 75 ? 4.93 -13.453 -22.969 1 73.06 75 ARG A O 1
ATOM 615 N N . GLU A 1 76 ? 6.188 -11.898 -23.844 1 70.31 76 GLU A N 1
ATOM 616 C CA . GLU A 1 76 ? 5.344 -11.734 -25.016 1 70.31 76 GLU A CA 1
ATOM 617 C C . GLU A 1 76 ? 5.34 -12.992 -25.875 1 70.31 76 GLU A C 1
ATOM 619 O O . GLU A 1 76 ? 4.285 -13.414 -26.359 1 70.31 76 GLU A O 1
ATOM 624 N N . ILE A 1 77 ? 6.504 -13.516 -26.078 1 65.56 77 ILE A N 1
ATOM 625 C CA . ILE A 1 77 ? 6.633 -14.742 -26.859 1 65.56 77 ILE A CA 1
ATOM 626 C C . ILE A 1 77 ? 5.801 -15.852 -26.234 1 65.56 77 ILE A C 1
ATOM 628 O O . ILE A 1 77 ? 5.043 -16.531 -26.922 1 65.56 77 ILE A O 1
ATOM 632 N N . HIS A 1 78 ? 5.965 -15.945 -24.938 1 66 78 HIS A N 1
ATOM 633 C CA . HIS A 1 78 ? 5.254 -17 -24.234 1 66 78 HIS A CA 1
ATOM 634 C C . HIS A 1 78 ? 3.742 -16.828 -24.359 1 66 78 HIS A C 1
ATOM 636 O O . HIS A 1 78 ? 3.023 -17.812 -24.594 1 66 78 HIS A O 1
ATOM 642 N N . PHE A 1 79 ? 3.326 -15.695 -24.25 1 68.81 79 PHE A N 1
ATOM 643 C CA . PHE A 1 79 ? 1.897 -15.43 -24.359 1 68.81 79 PHE A CA 1
ATOM 644 C C . PHE A 1 79 ? 1.405 -15.68 -25.781 1 68.81 79 PHE A C 1
ATOM 646 O O . PHE A 1 79 ? 0.395 -16.359 -25.969 1 68.81 79 PHE A O 1
ATOM 653 N N . ASP A 1 80 ? 2.078 -15.156 -26.672 1 67.81 80 ASP A N 1
ATOM 654 C CA . ASP A 1 80 ? 1.683 -15.297 -28.078 1 67.81 80 ASP A CA 1
ATOM 655 C C . ASP A 1 80 ? 1.657 -16.766 -28.484 1 67.81 80 ASP A C 1
ATOM 657 O O . ASP A 1 80 ? 0.721 -17.219 -29.156 1 67.81 80 ASP A O 1
ATOM 661 N N . MET A 1 81 ? 2.662 -17.453 -28.062 1 65.38 81 MET A N 1
ATOM 662 C CA . MET A 1 81 ? 2.721 -18.875 -28.391 1 65.38 81 MET A CA 1
ATOM 663 C C . MET A 1 81 ? 1.588 -19.641 -27.719 1 65.38 81 MET A C 1
ATOM 665 O O . MET A 1 81 ? 1.018 -20.562 -28.297 1 65.38 81 MET A O 1
ATOM 669 N N . GLY A 1 82 ? 1.363 -19.219 -26.438 1 65 82 GLY A N 1
ATOM 670 C CA . GLY A 1 82 ? 0.244 -19.828 -25.719 1 65 82 GLY A CA 1
ATOM 671 C C . GLY A 1 82 ? -1.092 -19.562 -26.406 1 65 82 GLY A C 1
ATOM 672 O O . GLY A 1 82 ? -1.949 -20.453 -26.438 1 65 82 GLY A O 1
ATOM 673 N N . THR A 1 83 ? -1.272 -18.422 -26.922 1 65.5 83 THR A N 1
ATOM 674 C CA . THR A 1 83 ? -2.496 -18.047 -27.625 1 65.5 83 THR A CA 1
ATOM 675 C C . THR A 1 83 ? -2.697 -18.922 -28.859 1 65.5 83 THR A C 1
ATOM 677 O O . THR A 1 83 ? -3.822 -19.312 -29.172 1 65.5 83 THR A O 1
ATOM 680 N N . LEU A 1 84 ? -1.676 -19.25 -29.469 1 60.31 84 LEU A N 1
ATOM 681 C CA . LEU A 1 84 ? -1.738 -20.047 -30.688 1 60.31 84 LEU A CA 1
ATOM 682 C C . LEU A 1 84 ? -2.229 -21.469 -30.391 1 60.31 84 LEU A C 1
ATOM 684 O O . LEU A 1 84 ? -2.869 -22.094 -31.25 1 60.31 84 LEU A O 1
ATOM 688 N N . ILE A 1 85 ? -1.985 -21.906 -29.281 1 60.47 85 ILE A N 1
ATOM 689 C CA . ILE A 1 85 ? -2.391 -23.281 -28.969 1 60.47 85 ILE A CA 1
ATOM 690 C C . ILE A 1 85 ? -3.574 -23.266 -28.016 1 60.47 85 ILE A C 1
ATOM 692 O O . ILE A 1 85 ? -3.881 -24.281 -27.375 1 60.47 85 ILE A O 1
ATOM 696 N N . ASN A 1 86 ? -4.246 -22.109 -27.969 1 58.53 86 ASN A N 1
ATOM 697 C CA . ASN A 1 86 ? -5.445 -21.875 -27.172 1 58.53 86 ASN A CA 1
ATOM 698 C C . ASN A 1 86 ? -5.195 -22.172 -25.688 1 58.53 86 ASN A C 1
ATOM 700 O O . ASN A 1 86 ? -6.039 -22.781 -25.031 1 58.53 86 ASN A O 1
ATOM 704 N N . GLN A 1 87 ? -3.988 -22.172 -25.328 1 60.84 87 GLN A N 1
ATOM 705 C CA . GLN A 1 87 ? -3.629 -22.312 -23.922 1 60.84 87 GLN A CA 1
ATOM 706 C C . GLN A 1 87 ? -3.016 -21.016 -23.391 1 60.84 87 GLN A C 1
ATOM 708 O O . GLN A 1 87 ? -1.804 -20.938 -23.172 1 60.84 87 GLN A O 1
ATOM 713 N N . GLN A 1 88 ? -3.963 -20.109 -23.359 1 62.62 88 GLN A N 1
ATOM 714 C CA . GLN A 1 88 ? -3.473 -18.812 -22.875 1 62.62 88 GLN A CA 1
ATOM 715 C C . GLN A 1 88 ? -2.891 -18.938 -21.469 1 62.62 88 GLN A C 1
ATOM 717 O O . GLN A 1 88 ? -3.6 -19.312 -20.531 1 62.62 88 GLN A O 1
ATOM 722 N N . GLN A 1 89 ? -1.592 -19.125 -21.484 1 68.62 89 GLN A N 1
ATOM 723 C CA . GLN A 1 89 ? -0.866 -19.141 -20.219 1 68.62 89 GLN A CA 1
ATOM 724 C C . GLN A 1 89 ? 0.068 -17.938 -20.109 1 68.62 89 GLN A C 1
ATOM 726 O O . GLN A 1 89 ? 0.552 -17.422 -21.125 1 68.62 89 GLN A O 1
ATOM 731 N N . GLY A 1 90 ? -0.012 -17.328 -19.047 1 77.12 90 GLY A N 1
ATOM 732 C CA . GLY A 1 90 ? 0.897 -16.219 -18.844 1 77.12 90 GLY A CA 1
ATOM 733 C C . GLY A 1 90 ? 0.721 -15.523 -17.516 1 77.12 90 GLY A C 1
ATOM 734 O O . GLY A 1 90 ? -0.128 -15.922 -16.703 1 77.12 90 GLY A O 1
ATOM 735 N N . ALA A 1 91 ? 1.725 -14.688 -17.297 1 82.06 91 ALA A N 1
ATOM 736 C CA . ALA A 1 91 ? 1.69 -13.898 -16.062 1 82.06 91 ALA A CA 1
ATOM 737 C C . ALA A 1 91 ? 1.507 -12.414 -16.359 1 82.06 91 ALA A C 1
ATOM 739 O O . ALA A 1 91 ? 2.215 -11.852 -17.203 1 82.06 91 ALA A O 1
ATOM 740 N N . LEU A 1 92 ? 0.473 -11.93 -15.789 1 87.19 92 LEU A N 1
ATOM 741 C CA . LEU A 1 92 ? 0.182 -10.516 -15.945 1 87.19 92 LEU A CA 1
ATOM 742 C C . LEU A 1 92 ? 0.596 -9.727 -14.711 1 87.19 92 LEU A C 1
ATOM 744 O O . LEU A 1 92 ? 0.134 -10.023 -13.602 1 87.19 92 LEU A O 1
ATOM 748 N N . ARG A 1 93 ? 1.517 -8.82 -14.852 1 92.06 93 ARG A N 1
ATOM 749 C CA . ARG A 1 93 ? 1.895 -7.902 -13.781 1 92.06 93 ARG A CA 1
ATOM 750 C C . ARG A 1 93 ? 1.076 -6.617 -13.844 1 92.06 93 ARG A C 1
ATOM 752 O O . ARG A 1 93 ? 1.297 -5.777 -14.719 1 92.06 93 ARG A O 1
ATOM 759 N N . LEU A 1 94 ? 0.175 -6.547 -12.867 1 94.62 94 LEU A N 1
ATOM 760 C CA . LEU A 1 94 ? -0.78 -5.449 -12.805 1 94.62 94 LEU A CA 1
ATOM 761 C C . LEU A 1 94 ? -0.489 -4.547 -11.609 1 94.62 94 LEU A C 1
ATOM 763 O O . LEU A 1 94 ? -0.076 -5.023 -10.547 1 94.62 94 LEU A O 1
ATOM 767 N N . GLY A 1 95 ? -0.556 -3.244 -11.844 1 96.62 95 GLY A N 1
ATOM 768 C CA . GLY A 1 95 ? -0.545 -2.289 -10.742 1 96.62 95 GLY A CA 1
ATOM 769 C C . GLY A 1 95 ? -1.851 -1.529 -10.602 1 96.62 95 GLY A C 1
ATOM 770 O O . GLY A 1 95 ? -2.516 -1.235 -11.594 1 96.62 95 GLY A O 1
ATOM 771 N N . ALA A 1 96 ? -2.221 -1.258 -9.383 1 96.75 96 ALA A N 1
ATOM 772 C CA . ALA A 1 96 ? -3.414 -0.447 -9.156 1 96.75 96 ALA A CA 1
ATOM 773 C C . ALA A 1 96 ? -3.252 0.427 -7.914 1 96.75 96 ALA A C 1
ATOM 775 O O . ALA A 1 96 ? -2.697 -0.014 -6.906 1 96.75 96 ALA A O 1
ATOM 776 N N . SER A 1 97 ? -3.705 1.657 -8.078 1 96.31 97 SER A N 1
ATOM 777 C CA . SER A 1 97 ? -3.691 2.533 -6.91 1 96.31 97 SER A CA 1
ATOM 778 C C . SER A 1 97 ? -4.629 2.02 -5.824 1 96.31 97 SER A C 1
ATOM 780 O O . SER A 1 97 ? -5.473 1.158 -6.082 1 96.31 97 SER A O 1
ATOM 782 N N . THR A 1 98 ? -4.516 2.564 -4.68 1 94.38 98 THR A N 1
ATOM 783 C CA . THR A 1 98 ? -5.094 2.027 -3.451 1 94.38 98 THR A CA 1
ATOM 784 C C . THR A 1 98 ? -6.602 1.833 -3.602 1 94.38 98 THR A C 1
ATOM 786 O O . THR A 1 98 ? -7.117 0.742 -3.354 1 94.38 98 THR A O 1
ATOM 789 N N . THR A 1 99 ? -7.375 2.816 -4.008 1 94.31 99 THR A N 1
ATOM 790 C CA . THR A 1 99 ? -8.82 2.719 -4.16 1 94.31 99 THR A CA 1
ATOM 791 C C . THR A 1 99 ? -9.195 1.597 -5.125 1 94.31 99 THR A C 1
ATOM 793 O O . THR A 1 99 ? -10.039 0.76 -4.816 1 94.31 99 THR A O 1
ATOM 796 N N . ILE A 1 100 ? -8.523 1.554 -6.195 1 95.56 100 ILE A N 1
ATOM 797 C CA . ILE A 1 100 ? -8.836 0.619 -7.27 1 95.56 100 ILE A CA 1
ATOM 798 C C . ILE A 1 100 ? -8.438 -0.796 -6.859 1 95.56 100 ILE A C 1
ATOM 800 O O . ILE A 1 100 ? -9.203 -1.745 -7.051 1 95.56 100 ILE A O 1
ATOM 804 N N . SER A 1 101 ? -7.277 -0.94 -6.273 1 95.81 101 SER A N 1
ATOM 805 C CA . SER A 1 101 ? -6.754 -2.256 -5.922 1 95.81 101 SER A CA 1
ATOM 806 C C . SER A 1 101 ? -7.598 -2.914 -4.836 1 95.81 101 SER A C 1
ATOM 808 O O . SER A 1 101 ? -7.645 -4.141 -4.738 1 95.81 101 SER A O 1
ATOM 810 N N . GLN A 1 102 ? -8.273 -2.107 -4.094 1 93.38 102 GLN A N 1
ATOM 811 C CA . GLN A 1 102 ? -8.969 -2.668 -2.943 1 93.38 102 GLN A CA 1
ATOM 812 C C . GLN A 1 102 ? -10.445 -2.924 -3.266 1 93.38 102 GLN A C 1
ATOM 814 O O . GLN A 1 102 ? -11.047 -3.861 -2.738 1 93.38 102 GLN A O 1
ATOM 819 N N . TYR A 1 103 ? -10.992 -2.127 -4.203 1 93.19 103 TYR A N 1
ATOM 820 C CA . TYR A 1 103 ? -12.453 -2.152 -4.266 1 93.19 103 TYR A CA 1
ATOM 821 C C . TYR A 1 103 ? -12.93 -2.426 -5.688 1 93.19 103 TYR A C 1
ATOM 823 O O . TYR A 1 103 ? -14.062 -2.871 -5.891 1 93.19 103 TYR A O 1
ATOM 831 N N . ILE A 1 104 ? -12.141 -2.15 -6.613 1 92.94 104 ILE A N 1
ATOM 832 C CA . ILE A 1 104 ? -12.625 -2.174 -7.988 1 92.94 104 ILE A CA 1
ATOM 833 C C . ILE A 1 104 ? -12.078 -3.404 -8.711 1 92.94 104 ILE A C 1
ATOM 835 O O . ILE A 1 104 ? -12.836 -4.188 -9.281 1 92.94 104 ILE A O 1
ATOM 839 N N . ILE A 1 105 ? -10.805 -3.668 -8.609 1 93.06 105 ILE A N 1
ATOM 840 C CA . ILE A 1 105 ? -10.133 -4.594 -9.516 1 93.06 105 ILE A CA 1
ATOM 841 C C . ILE A 1 105 ? -10.328 -6.027 -9.031 1 93.06 105 ILE A C 1
ATOM 843 O O . ILE A 1 105 ? -10.492 -6.945 -9.836 1 93.06 105 ILE A O 1
ATOM 847 N N . PRO A 1 106 ? -10.422 -6.266 -7.723 1 93.31 106 PRO A N 1
ATOM 848 C CA . PRO A 1 106 ? -10.453 -7.668 -7.293 1 93.31 106 PRO A CA 1
ATOM 849 C C . PRO A 1 106 ? -11.672 -8.422 -7.82 1 93.31 106 PRO A C 1
ATOM 851 O O . PRO A 1 106 ? -11.539 -9.516 -8.375 1 93.31 106 PRO A O 1
ATOM 854 N N . PRO A 1 107 ? -12.875 -7.84 -7.754 1 91.19 107 PRO A N 1
ATOM 855 C CA . PRO A 1 107 ? -14.008 -8.547 -8.352 1 91.19 107 PRO A CA 1
ATOM 856 C C . PRO A 1 107 ? -13.836 -8.789 -9.852 1 91.19 107 PRO A C 1
ATOM 858 O O . PRO A 1 107 ? -14.258 -9.82 -10.367 1 91.19 107 PRO A O 1
ATOM 861 N N . LEU A 1 108 ? -13.242 -7.867 -10.492 1 89.81 108 LEU A N 1
ATOM 862 C CA . LEU A 1 108 ? -13 -7.996 -11.93 1 89.81 108 LEU A CA 1
ATOM 863 C C . LEU A 1 108 ? -11.992 -9.102 -12.211 1 89.81 108 LEU A C 1
ATOM 865 O O . LEU A 1 108 ? -12.148 -9.852 -13.18 1 89.81 108 LEU A O 1
ATOM 869 N N . LEU A 1 109 ? -10.969 -9.18 -11.406 1 91.69 109 LEU A N 1
ATOM 870 C CA . LEU A 1 109 ? -9.961 -10.227 -11.555 1 91.69 109 LEU A CA 1
ATOM 871 C C . LEU A 1 109 ? -10.57 -11.602 -11.32 1 91.69 109 LEU A C 1
ATOM 873 O O . LEU A 1 109 ? -10.234 -12.562 -12.008 1 91.69 109 LEU A O 1
ATOM 877 N N . ALA A 1 110 ? -11.43 -11.711 -10.289 1 90.19 110 ALA A N 1
ATOM 878 C CA . ALA A 1 110 ? -12.086 -12.984 -9.992 1 90.19 110 ALA A CA 1
ATOM 879 C C . ALA A 1 110 ? -12.898 -13.469 -11.188 1 90.19 110 ALA A C 1
ATOM 881 O O . ALA A 1 110 ? -12.844 -14.648 -11.547 1 90.19 110 ALA A O 1
ATOM 882 N N . ARG A 1 111 ? -13.594 -12.562 -11.781 1 85.94 111 ARG A N 1
ATOM 883 C CA . ARG A 1 111 ? -14.398 -12.898 -12.953 1 85.94 111 ARG A CA 1
ATOM 884 C C . ARG A 1 111 ? -13.508 -13.242 -14.141 1 85.94 111 ARG A C 1
ATOM 886 O O . ARG A 1 111 ? -13.805 -14.172 -14.898 1 85.94 111 ARG A O 1
ATOM 893 N N . PHE A 1 112 ? -12.492 -12.461 -14.305 1 83.81 112 PHE A N 1
ATOM 894 C CA . PHE A 1 112 ? -11.547 -12.68 -15.391 1 83.81 112 PHE A CA 1
ATOM 895 C C . PHE A 1 112 ? -10.914 -14.062 -15.281 1 83.81 112 PHE A C 1
ATOM 897 O O . PHE A 1 112 ? -10.742 -14.75 -16.297 1 83.81 112 PHE A O 1
ATOM 904 N N . HIS A 1 113 ? -10.539 -14.422 -14.125 1 86.62 113 HIS A N 1
ATOM 905 C CA . HIS A 1 113 ? -9.883 -15.703 -13.906 1 86.62 113 HIS A CA 1
ATOM 906 C C . HIS A 1 113 ? -10.812 -16.859 -14.258 1 86.62 113 HIS A C 1
ATOM 908 O O . HIS A 1 113 ? -10.359 -17.906 -14.711 1 86.62 113 HIS A O 1
ATOM 914 N N . GLN A 1 114 ? -12.031 -16.719 -14.016 1 82.56 114 GLN A N 1
ATOM 915 C CA . GLN A 1 114 ? -12.992 -17.75 -14.359 1 82.56 114 GLN A CA 1
ATOM 916 C C . GLN A 1 114 ? -12.992 -18.031 -15.859 1 82.56 114 GLN A C 1
ATOM 918 O O . GLN A 1 114 ? -13.211 -19.172 -16.281 1 82.56 114 GLN A O 1
ATOM 923 N N . LYS A 1 115 ? -12.648 -17.031 -16.594 1 78.31 115 LYS A N 1
ATOM 924 C CA . LYS A 1 115 ? -12.641 -17.141 -18.047 1 78.31 115 LYS A CA 1
ATOM 925 C C . LYS A 1 115 ? -11.273 -17.578 -18.562 1 78.31 115 LYS A C 1
ATOM 927 O O . LYS A 1 115 ? -11.172 -18.219 -19.609 1 78.31 115 LYS A O 1
ATOM 932 N N . MET A 1 116 ? -10.328 -17.188 -17.875 1 79.31 116 MET A N 1
ATOM 933 C CA . MET A 1 116 ? -8.961 -17.438 -18.297 1 79.31 116 MET A CA 1
ATOM 934 C C . MET A 1 116 ? -8.148 -18.078 -17.172 1 79.31 116 MET A C 1
ATOM 936 O O . MET A 1 116 ? -7.266 -17.438 -16.609 1 79.31 116 MET A O 1
ATOM 940 N N . LYS A 1 117 ? -8.141 -19.266 -17.016 1 78.44 117 LYS A N 1
ATOM 941 C CA . LYS A 1 117 ? -7.594 -19.984 -15.875 1 78.44 117 LYS A CA 1
ATOM 942 C C . LYS A 1 117 ? -6.074 -20.078 -15.961 1 78.44 117 LYS A C 1
ATOM 944 O O . LYS A 1 117 ? -5.395 -20.188 -14.938 1 78.44 117 LYS A O 1
ATOM 949 N N . GLY A 1 118 ? -5.566 -19.938 -17.141 1 78.75 118 GLY A N 1
ATOM 950 C CA . GLY A 1 118 ? -4.137 -20.125 -17.312 1 78.75 118 GLY A CA 1
ATOM 951 C C . GLY A 1 118 ? -3.34 -18.844 -17.062 1 78.75 118 GLY A C 1
ATOM 952 O O . GLY A 1 118 ? -2.107 -18.875 -17.094 1 78.75 118 GLY A O 1
ATOM 953 N N . ILE A 1 119 ? -4.055 -17.812 -16.703 1 79.06 119 ILE A N 1
ATOM 954 C CA . ILE A 1 119 ? -3.371 -16.547 -16.516 1 79.06 119 ILE A CA 1
ATOM 955 C C . ILE A 1 119 ? -3.178 -16.266 -15.023 1 79.06 119 ILE A C 1
ATOM 957 O O . ILE A 1 119 ? -4.137 -16.312 -14.25 1 79.06 119 ILE A O 1
ATOM 961 N N . LYS A 1 120 ? -1.926 -16.094 -14.688 1 83.12 120 LYS A N 1
ATOM 962 C CA . LYS A 1 120 ? -1.599 -15.672 -13.328 1 83.12 120 LYS A CA 1
ATOM 963 C C . LYS A 1 120 ? -1.45 -14.156 -13.234 1 83.12 120 LYS A C 1
ATOM 965 O O . LYS A 1 120 ? -0.875 -13.531 -14.125 1 83.12 120 LYS A O 1
ATOM 970 N N . VAL A 1 121 ? -2.053 -13.594 -12.195 1 88.5 121 VAL A N 1
ATOM 971 C CA . VAL A 1 121 ? -1.998 -12.141 -12.047 1 88.5 121 VAL A CA 1
ATOM 972 C C . VAL A 1 121 ? -1.278 -11.781 -10.75 1 88.5 121 VAL A C 1
ATOM 974 O O . VAL A 1 121 ? -1.549 -12.367 -9.695 1 88.5 121 VAL A O 1
ATOM 977 N N . ASN A 1 122 ? -0.305 -10.922 -10.828 1 91.38 122 ASN A N 1
ATOM 978 C CA . ASN A 1 122 ? 0.32 -10.25 -9.695 1 91.38 122 ASN A CA 1
ATOM 979 C C . ASN A 1 122 ? -0.097 -8.781 -9.617 1 91.38 122 ASN A C 1
ATOM 981 O O . ASN A 1 122 ? 0.23 -7.988 -10.5 1 91.38 122 ASN A O 1
ATOM 985 N N . LEU A 1 123 ? -0.811 -8.492 -8.516 1 94.88 123 LEU A N 1
ATOM 986 C CA . LEU A 1 123 ? -1.331 -7.137 -8.375 1 94.88 123 LEU A CA 1
ATOM 987 C C . LEU A 1 123 ? -0.515 -6.34 -7.363 1 94.88 123 LEU A C 1
ATOM 989 O O . LEU A 1 123 ? -0.567 -6.617 -6.164 1 94.88 123 LEU A O 1
ATOM 993 N N . LEU A 1 124 ? 0.213 -5.387 -7.852 1 94.56 124 LEU A N 1
ATOM 994 C CA . LEU A 1 124 ? 0.946 -4.441 -7.012 1 94.56 124 LEU A CA 1
ATOM 995 C C . LEU A 1 124 ? 0.035 -3.314 -6.539 1 94.56 124 LEU A C 1
ATOM 997 O O . LEU A 1 124 ? -0.67 -2.701 -7.344 1 94.56 124 LEU A O 1
ATOM 1001 N N . ASN A 1 125 ? 0.087 -3.107 -5.234 1 94.19 125 ASN A N 1
ATOM 1002 C CA . ASN A 1 125 ? -0.678 -2.01 -4.656 1 94.19 125 ASN A CA 1
ATOM 1003 C C . ASN A 1 125 ? 0.222 -0.833 -4.289 1 94.19 125 ASN A C 1
ATOM 1005 O O . ASN A 1 125 ? 1.341 -1.027 -3.809 1 94.19 125 ASN A O 1
ATOM 1009 N N . GLY A 1 126 ? -0.244 0.374 -4.457 1 93.75 126 GLY A N 1
ATOM 1010 C CA . GLY A 1 126 ? 0.425 1.615 -4.102 1 93.75 126 GLY A CA 1
ATOM 1011 C C . GLY A 1 126 ? -0.397 2.85 -4.422 1 93.75 126 GLY A C 1
ATOM 1012 O O . GLY A 1 126 ? -1.521 2.74 -4.918 1 93.75 126 GLY A O 1
ATOM 1013 N N . ASN A 1 127 ? 0.159 3.971 -4.035 1 94.31 127 ASN A N 1
ATOM 1014 C CA . ASN A 1 127 ? -0.536 5.172 -4.488 1 94.31 127 ASN A CA 1
ATOM 1015 C C . ASN A 1 127 ? -0.269 5.453 -5.965 1 94.31 127 ASN A C 1
ATOM 1017 O O . ASN A 1 127 ? 0.461 4.707 -6.621 1 94.31 127 ASN A O 1
ATOM 1021 N N . THR A 1 128 ? -0.865 6.449 -6.484 1 95.75 128 THR A N 1
ATOM 1022 C CA . THR A 1 128 ? -0.808 6.734 -7.914 1 95.75 128 THR A CA 1
ATOM 1023 C C . THR A 1 128 ? 0.634 6.941 -8.367 1 95.75 128 THR A C 1
ATOM 1025 O O . THR A 1 128 ? 1.064 6.367 -9.367 1 95.75 128 THR A O 1
ATOM 1028 N N . GLU A 1 129 ? 1.382 7.754 -7.668 1 93.88 129 GLU A N 1
ATOM 1029 C CA . GLU A 1 129 ? 2.771 8.031 -8.016 1 93.88 129 GLU A CA 1
ATOM 1030 C C . GLU A 1 129 ? 3.602 6.746 -8.031 1 93.88 129 GLU A C 1
ATOM 1032 O O . GLU A 1 129 ? 4.418 6.535 -8.93 1 93.88 129 GLU A O 1
ATOM 1037 N N . GLN A 1 130 ? 3.416 5.949 -7.066 1 93.38 130 GLN A N 1
ATOM 1038 C CA . GLN A 1 130 ? 4.137 4.688 -6.961 1 93.38 130 GLN A CA 1
ATOM 1039 C C . GLN A 1 130 ? 3.811 3.768 -8.133 1 93.38 130 GLN A C 1
ATOM 1041 O O . GLN A 1 130 ? 4.703 3.127 -8.695 1 93.38 130 GLN A O 1
ATOM 1046 N N . ILE A 1 131 ? 2.568 3.729 -8.508 1 96.12 131 ILE A N 1
ATOM 1047 C CA . ILE A 1 131 ? 2.146 2.854 -9.594 1 96.12 131 ILE A CA 1
ATOM 1048 C C . ILE A 1 131 ? 2.691 3.379 -10.922 1 96.12 131 ILE A C 1
ATOM 1050 O O . ILE A 1 131 ? 3.158 2.602 -11.758 1 96.12 131 ILE A O 1
ATOM 1054 N N . GLU A 1 132 ? 2.633 4.641 -11.102 1 95.56 132 GLU A N 1
ATOM 1055 C CA . GLU A 1 132 ? 3.211 5.223 -12.312 1 95.56 132 GLU A CA 1
ATOM 1056 C C . GLU A 1 132 ? 4.703 4.926 -12.406 1 95.56 132 GLU A C 1
ATOM 1058 O O . GLU A 1 132 ? 5.207 4.57 -13.477 1 95.56 132 GLU A O 1
ATOM 1063 N N . ASN A 1 133 ? 5.387 5.094 -11.297 1 93.19 133 ASN A N 1
ATOM 1064 C CA . ASN A 1 133 ? 6.816 4.805 -11.266 1 93.19 133 ASN A CA 1
ATOM 1065 C C . ASN A 1 133 ? 7.098 3.332 -11.555 1 93.19 133 ASN A C 1
ATOM 1067 O O . ASN A 1 133 ? 8.055 3.008 -12.258 1 93.19 133 ASN A O 1
ATOM 1071 N N . ALA A 1 134 ? 6.27 2.455 -11 1 94.12 134 ALA A N 1
ATOM 1072 C CA . ALA A 1 134 ? 6.422 1.027 -11.266 1 94.12 134 ALA A CA 1
ATOM 1073 C C . ALA A 1 134 ? 6.262 0.728 -12.758 1 94.12 134 ALA A C 1
ATOM 1075 O O . ALA A 1 134 ? 6.965 -0.125 -13.305 1 94.12 134 ALA A O 1
ATOM 1076 N N . LEU A 1 135 ? 5.359 1.384 -13.391 1 93 135 LEU A N 1
ATOM 1077 C CA . LEU A 1 135 ? 5.141 1.229 -14.82 1 93 135 LEU A CA 1
ATOM 1078 C C . LEU A 1 135 ? 6.352 1.723 -15.609 1 93 135 LEU A C 1
ATOM 1080 O O . LEU A 1 135 ? 6.848 1.021 -16.5 1 93 135 LEU A O 1
ATOM 1084 N N . LEU A 1 136 ? 6.836 2.875 -15.211 1 88.88 136 LEU A N 1
ATOM 1085 C CA . LEU A 1 136 ? 7.977 3.479 -15.891 1 88.88 136 LEU A CA 1
ATOM 1086 C C . LEU A 1 136 ? 9.227 2.619 -15.734 1 88.88 136 LEU A C 1
ATOM 1088 O O . LEU A 1 136 ? 10.055 2.547 -16.641 1 88.88 136 LEU A O 1
ATOM 1092 N N . ASN A 1 137 ? 9.305 1.998 -14.57 1 85.5 137 ASN A N 1
ATOM 1093 C CA . ASN A 1 137 ? 10.445 1.14 -14.281 1 85.5 137 ASN A CA 1
ATOM 1094 C C . ASN A 1 137 ? 10.234 -0.277 -14.805 1 85.5 137 ASN A C 1
ATOM 1096 O O . ASN A 1 137 ? 11.023 -1.177 -14.523 1 85.5 137 ASN A O 1
ATOM 1100 N N . LYS A 1 138 ? 9.117 -0.587 -15.469 1 84.75 138 LYS A N 1
ATOM 1101 C CA . LYS A 1 138 ? 8.781 -1.851 -16.125 1 84.75 138 LYS A CA 1
ATOM 1102 C C . LYS A 1 138 ? 8.625 -2.969 -15.094 1 84.75 138 LYS A C 1
ATOM 1104 O O . LYS A 1 138 ? 8.938 -4.125 -15.375 1 84.75 138 LYS A O 1
ATOM 1109 N N . GLU A 1 139 ? 8.258 -2.52 -13.938 1 87.69 139 GLU A N 1
ATOM 1110 C CA . GLU A 1 139 ? 7.93 -3.496 -12.906 1 87.69 139 GLU A CA 1
ATOM 1111 C C . GLU A 1 139 ? 6.527 -4.059 -13.109 1 87.69 139 GLU A C 1
ATOM 1113 O O . GLU A 1 139 ? 6.207 -5.137 -12.594 1 87.69 139 GLU A O 1
ATOM 1118 N N . ILE A 1 140 ? 5.691 -3.271 -13.789 1 92.56 140 ILE A N 1
ATOM 1119 C CA . ILE A 1 140 ? 4.355 -3.684 -14.203 1 92.56 140 ILE A CA 1
ATOM 1120 C C . ILE A 1 140 ? 4.148 -3.346 -15.68 1 92.56 140 ILE A C 1
ATOM 1122 O O . ILE A 1 140 ? 4.871 -2.52 -16.234 1 92.56 140 ILE A O 1
ATOM 1126 N N . GLU A 1 141 ? 3.195 -4.031 -16.266 1 89.38 141 GLU A N 1
ATOM 1127 C CA . GLU A 1 141 ? 2.926 -3.787 -17.688 1 89.38 141 GLU A CA 1
ATOM 1128 C C . GLU A 1 141 ? 1.712 -2.881 -17.875 1 89.38 141 GLU A C 1
ATOM 1130 O O . GLU A 1 141 ? 1.602 -2.18 -18.875 1 89.38 141 GLU A O 1
ATOM 1135 N N . ILE A 1 142 ? 0.843 -3 -16.859 1 92.69 142 ILE A N 1
ATOM 1136 C CA . ILE A 1 142 ? -0.386 -2.213 -16.891 1 92.69 142 ILE A CA 1
ATOM 1137 C C . ILE A 1 142 ? -0.727 -1.743 -15.477 1 92.69 142 ILE A C 1
ATOM 1139 O O . ILE A 1 142 ? -0.399 -2.414 -14.5 1 92.69 142 ILE A O 1
ATOM 1143 N N . GLY A 1 143 ? -1.253 -0.542 -15.469 1 95.31 143 GLY A N 1
ATOM 1144 C CA . GLY A 1 143 ? -1.725 -0.02 -14.195 1 95.31 143 GLY A CA 1
ATOM 1145 C C . GLY A 1 143 ? -3.107 0.598 -14.281 1 95.31 143 GLY A C 1
ATOM 1146 O O . GLY A 1 143 ? -3.615 0.851 -15.375 1 95.31 143 GLY A O 1
ATOM 1147 N N . ILE A 1 144 ? -3.779 0.662 -13.195 1 95.94 144 ILE A N 1
ATOM 1148 C CA . ILE A 1 144 ? -5.016 1.43 -13.078 1 95.94 144 ILE A CA 1
ATOM 1149 C C . ILE A 1 144 ? -4.887 2.438 -11.938 1 95.94 144 ILE A C 1
ATOM 1151 O O . ILE A 1 144 ? -4.621 2.059 -10.797 1 95.94 144 ILE A O 1
ATOM 1155 N N . VAL A 1 145 ? -5.008 3.705 -12.297 1 96.94 145 VAL A N 1
ATOM 1156 C CA . VAL A 1 145 ? -4.746 4.742 -11.305 1 96.94 145 VAL A CA 1
ATOM 1157 C C . VAL A 1 145 ? -5.848 5.801 -11.359 1 96.94 145 VAL A C 1
ATOM 1159 O O . VAL A 1 145 ? -6.754 5.715 -12.188 1 96.94 145 VAL A O 1
ATOM 1162 N N . GLU A 1 146 ? -5.832 6.617 -10.344 1 94.69 146 GLU A N 1
ATOM 1163 C CA . GLU A 1 146 ? -6.676 7.809 -10.305 1 94.69 146 GLU A CA 1
ATOM 1164 C C . GLU A 1 146 ? -5.84 9.078 -10.383 1 94.69 146 GLU A C 1
ATOM 1166 O O . GLU A 1 146 ? -4.609 9.031 -10.312 1 94.69 146 GLU A O 1
ATOM 1171 N N . GLY A 1 147 ? -6.492 10.141 -10.633 1 83.69 147 GLY A N 1
ATOM 1172 C CA . GLY A 1 147 ? -5.797 11.422 -10.602 1 83.69 147 GLY A CA 1
ATOM 1173 C C . GLY A 1 147 ? -5.691 12.07 -11.969 1 83.69 147 GLY A C 1
ATOM 1174 O O . GLY A 1 147 ? -6.332 11.633 -12.922 1 83.69 147 GLY A O 1
ATOM 1175 N N . GLN A 1 148 ? -4.902 13.156 -11.891 1 78.44 148 GLN A N 1
ATOM 1176 C CA . GLN A 1 148 ? -4.844 14.008 -13.078 1 78.44 148 GLN A CA 1
ATOM 1177 C C . GLN A 1 148 ? -3.439 14.023 -13.672 1 78.44 148 GLN A C 1
ATOM 1179 O O . GLN A 1 148 ? -3.166 14.773 -14.609 1 78.44 148 GLN A O 1
ATOM 1184 N N . SER A 1 149 ? -2.701 13.18 -13.156 1 74.44 149 SER A N 1
ATOM 1185 C CA . SER A 1 149 ? -1.319 13.203 -13.625 1 74.44 149 SER A CA 1
ATOM 1186 C C . SER A 1 149 ? -1.234 12.859 -15.109 1 74.44 149 SER A C 1
ATOM 1188 O O . SER A 1 149 ? -2.023 12.055 -15.609 1 74.44 149 SER A O 1
ATOM 1190 N N . LYS A 1 150 ? -0.364 13.688 -15.727 1 80.88 150 LYS A N 1
ATOM 1191 C CA . LYS A 1 150 ? -0.146 13.438 -17.141 1 80.88 150 LYS A CA 1
ATOM 1192 C C . LYS A 1 150 ? 1.343 13.312 -17.469 1 80.88 150 LYS A C 1
ATOM 1194 O O . LYS A 1 150 ? 2.041 14.312 -17.594 1 80.88 150 LYS A O 1
ATOM 1199 N N . ASN A 1 151 ? 1.713 12.203 -17.375 1 87.62 151 ASN A N 1
ATOM 1200 C CA . ASN A 1 151 ? 3.064 11.883 -17.828 1 87.62 151 ASN A CA 1
ATOM 1201 C C . ASN A 1 151 ? 3.09 11.516 -19.297 1 87.62 151 ASN A C 1
ATOM 1203 O O . ASN A 1 151 ? 2.338 10.641 -19.734 1 87.62 151 ASN A O 1
ATOM 1207 N N . LYS A 1 152 ? 3.924 12.109 -20.078 1 89.31 152 LYS A N 1
ATOM 1208 C CA . LYS A 1 152 ? 3.955 11.945 -21.531 1 89.31 152 LYS A CA 1
ATOM 1209 C C . LYS A 1 152 ? 4.359 10.523 -21.906 1 89.31 152 LYS A C 1
ATOM 1211 O O . LYS A 1 152 ? 4.051 10.055 -23 1 89.31 152 LYS A O 1
ATOM 1216 N N . SER A 1 153 ? 5.086 9.938 -21.062 1 91.5 153 SER A N 1
ATOM 1217 C CA . SER A 1 153 ? 5.555 8.586 -21.344 1 91.5 153 SER A CA 1
ATOM 1218 C C . SER A 1 153 ? 4.465 7.555 -21.078 1 91.5 153 SER A C 1
ATOM 1220 O O . SER A 1 153 ? 4.613 6.379 -21.422 1 91.5 153 SER A O 1
ATOM 1222 N N . ILE A 1 154 ? 3.385 7.996 -20.531 1 94.12 154 ILE A N 1
ATOM 1223 C CA . ILE A 1 154 ? 2.324 7.09 -20.109 1 94.12 154 ILE A CA 1
ATOM 1224 C C . ILE A 1 154 ? 1.042 7.402 -20.875 1 94.12 154 ILE A C 1
ATOM 1226 O O . ILE A 1 154 ? 0.692 8.57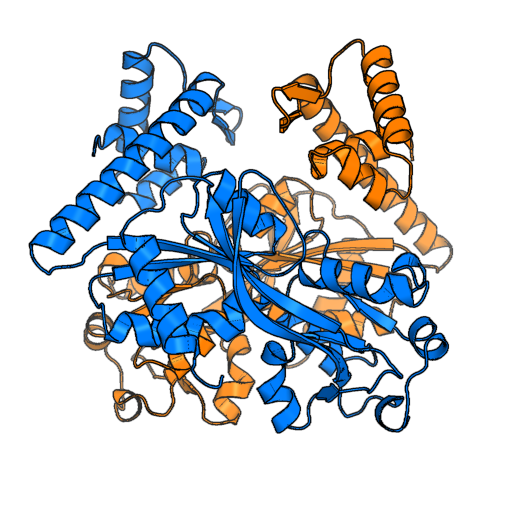 -21.062 1 94.12 154 ILE A O 1
ATOM 1230 N N . LYS A 1 155 ? 0.432 6.383 -21.438 1 92.31 155 LYS A N 1
ATOM 1231 C CA . LYS A 1 155 ? -0.9 6.496 -22.016 1 92.31 155 LYS A CA 1
ATOM 1232 C C . LYS A 1 155 ? -1.984 6.312 -20.969 1 92.31 155 LYS A C 1
ATOM 1234 O O . LYS A 1 155 ? -1.996 5.312 -20.25 1 92.31 155 LYS A O 1
ATOM 1239 N N . TYR A 1 156 ? -2.848 7.27 -20.875 1 92.94 156 TYR A N 1
ATOM 1240 C CA . TYR A 1 156 ? -3.971 7.219 -19.938 1 92.94 156 TYR A CA 1
ATOM 1241 C C . TYR A 1 156 ? -5.281 6.98 -20.672 1 92.94 156 TYR A C 1
ATOM 1243 O O . TYR A 1 156 ? -5.668 7.77 -21.547 1 92.94 156 TYR A O 1
ATOM 1251 N N . THR A 1 157 ? -6.02 5.938 -20.344 1 90.38 157 THR A N 1
ATOM 1252 C CA . THR A 1 157 ? -7.312 5.621 -20.938 1 90.38 157 THR A CA 1
ATOM 1253 C C . THR A 1 157 ? -8.406 5.609 -19.875 1 90.38 157 THR A C 1
ATOM 1255 O O . THR A 1 157 ? -8.352 4.828 -18.922 1 90.38 157 THR A O 1
ATOM 1258 N N . PRO A 1 158 ? -9.398 6.457 -20.062 1 90.75 158 PRO A N 1
ATOM 1259 C CA . PRO A 1 158 ? -10.477 6.43 -19.062 1 90.75 158 PRO A CA 1
ATOM 1260 C C . PRO A 1 158 ? -11.094 5.043 -18.906 1 90.75 158 PRO A C 1
ATOM 1262 O O . PRO A 1 158 ? -11.32 4.348 -19.906 1 90.75 158 PRO A O 1
ATOM 1265 N N . PHE A 1 159 ? -11.328 4.684 -17.734 1 89.06 159 PHE A N 1
ATOM 1266 C CA . PHE A 1 159 ? -11.82 3.348 -17.406 1 89.06 159 PHE A CA 1
ATOM 1267 C C . PHE A 1 159 ? -13.172 3.42 -16.703 1 89.06 159 PHE A C 1
ATOM 1269 O O . PHE A 1 159 ? -14.156 2.861 -17.188 1 89.06 159 PHE A O 1
ATOM 1276 N N . LEU A 1 160 ? -13.203 4.07 -15.57 1 91.62 160 LEU A N 1
ATOM 1277 C CA . LEU A 1 160 ? -14.391 4.102 -14.727 1 91.62 160 LEU A CA 1
ATOM 1278 C C . LEU A 1 160 ? -14.547 5.461 -14.055 1 91.62 160 LEU A C 1
ATOM 1280 O O . LEU A 1 160 ? -13.57 6.043 -13.586 1 91.62 160 LEU A O 1
ATOM 1284 N N . LYS A 1 161 ? -15.82 5.922 -14.055 1 93.56 161 LYS A N 1
ATOM 1285 C CA . LYS A 1 161 ? -16.094 7.16 -13.336 1 93.56 161 LYS A CA 1
ATOM 1286 C C . LYS A 1 161 ? -16.156 6.918 -11.828 1 93.56 161 LYS A C 1
ATOM 1288 O O . LYS A 1 161 ? -16.594 5.859 -11.383 1 93.56 161 LYS A O 1
ATOM 1293 N N . ASP A 1 162 ? -15.703 7.879 -11.133 1 95.75 162 ASP A N 1
ATOM 1294 C CA . ASP A 1 162 ? -15.703 7.844 -9.672 1 95.75 162 ASP A CA 1
ATOM 1295 C C . ASP A 1 162 ? -16.062 9.211 -9.094 1 95.75 162 ASP A C 1
ATOM 1297 O O . ASP A 1 162 ? -16.078 10.211 -9.812 1 95.75 162 ASP A O 1
ATOM 1301 N N . GLU A 1 163 ? -16.516 9.133 -7.871 1 96.94 163 GLU A N 1
ATOM 1302 C CA . GLU A 1 163 ? -16.828 10.359 -7.145 1 96.94 163 GLU A CA 1
ATOM 1303 C C . GLU A 1 163 ? -16.25 10.336 -5.734 1 96.94 163 GLU A C 1
ATOM 1305 O O . GLU A 1 163 ? -16.328 9.312 -5.047 1 96.94 163 GLU A O 1
ATOM 1310 N N . LEU A 1 164 ? -15.562 11.445 -5.41 1 97.81 164 LEU A N 1
ATOM 1311 C CA . LEU A 1 164 ? -15.148 11.633 -4.023 1 97.81 164 LEU A CA 1
ATOM 1312 C C . LEU A 1 164 ? -16.234 12.352 -3.221 1 97.81 164 LEU A C 1
ATOM 1314 O O . LEU A 1 164 ? -16.766 13.359 -3.67 1 97.81 164 LEU A O 1
ATOM 1318 N N . VAL A 1 165 ? -16.516 11.844 -2.037 1 97.88 165 VAL A N 1
ATOM 1319 C CA . VAL A 1 165 ? -17.547 12.43 -1.186 1 97.88 165 VAL A CA 1
ATOM 1320 C C . VAL A 1 165 ? -16.984 12.703 0.202 1 97.88 165 VAL A C 1
ATOM 1322 O O . VAL A 1 165 ? -16.094 11.992 0.67 1 97.88 165 VAL A O 1
ATOM 1325 N N . LEU A 1 166 ? -17.438 13.75 0.775 1 97.88 166 LEU A N 1
ATOM 1326 C CA . LEU A 1 166 ? -17.062 14.055 2.15 1 97.88 166 LEU A CA 1
ATOM 1327 C C . LEU A 1 166 ? -17.812 13.164 3.131 1 97.88 166 LEU A C 1
ATOM 1329 O O . LEU A 1 166 ? -19.031 13.07 3.082 1 97.88 166 LEU A O 1
ATOM 1333 N N . VAL A 1 167 ? -17.047 12.477 4.043 1 98.25 167 VAL A N 1
ATOM 1334 C CA . VAL A 1 167 ? -17.703 11.508 4.914 1 98.25 167 VAL A CA 1
ATOM 1335 C C . VAL A 1 167 ? -17.219 11.688 6.348 1 98.25 167 VAL A C 1
ATOM 1337 O O . VAL A 1 167 ? -16.125 12.219 6.578 1 98.25 167 VAL A O 1
ATOM 1340 N N . CYS A 1 168 ? -18.016 11.305 7.27 1 98.31 168 CYS A N 1
ATOM 1341 C CA . CYS A 1 168 ? -17.688 11.195 8.688 1 98.31 168 CYS A CA 1
ATOM 1342 C C . CYS A 1 168 ? -18.438 10.023 9.32 1 98.31 168 CYS A C 1
ATOM 1344 O O . CYS A 1 168 ? -19.25 9.375 8.672 1 98.31 168 CYS A O 1
ATOM 1346 N N . ASN A 1 169 ? -17.969 9.602 10.547 1 98.12 169 ASN A N 1
ATOM 1347 C CA . ASN A 1 169 ? -18.719 8.539 11.211 1 98.12 169 ASN A CA 1
ATOM 1348 C C . ASN A 1 169 ? -20.141 8.977 11.539 1 98.12 169 ASN A C 1
ATOM 1350 O O . ASN A 1 169 ? -20.422 10.172 11.672 1 98.12 169 ASN A O 1
ATOM 1354 N N . SER A 1 170 ? -21.078 8.078 11.695 1 97.62 170 SER A N 1
ATOM 1355 C CA . SER A 1 170 ? -22.516 8.336 11.828 1 97.62 170 SER A CA 1
ATOM 1356 C C . SER A 1 170 ? -22.828 9.023 13.156 1 97.62 170 SER A C 1
ATOM 1358 O O . SER A 1 170 ? -23.906 9.594 13.32 1 97.62 170 SER A O 1
ATOM 1360 N N . LYS A 1 171 ? -21.922 9.008 14.078 1 96.62 171 LYS A N 1
ATOM 1361 C CA . LYS A 1 171 ? -22.141 9.625 15.391 1 96.62 171 LYS A CA 1
ATOM 1362 C C . LYS A 1 171 ? -21.562 11.031 15.438 1 96.62 171 LYS A C 1
ATOM 1364 O O . LYS A 1 171 ? -21.688 11.727 16.438 1 96.62 171 LYS A O 1
ATOM 1369 N N . ASN A 1 172 ? -20.922 11.445 14.367 1 96.38 172 ASN A N 1
ATOM 1370 C CA . ASN A 1 172 ? -20.312 12.773 14.281 1 96.38 172 ASN A CA 1
ATOM 1371 C C . ASN A 1 172 ? -21.375 13.867 14.383 1 96.38 172 ASN A C 1
ATOM 1373 O O . ASN A 1 172 ? -22.422 13.797 13.734 1 96.38 172 ASN A O 1
ATOM 1377 N N . PRO A 1 173 ? -21.156 14.906 15.133 1 94.75 173 PRO A N 1
ATOM 1378 C CA . PRO A 1 173 ? -22.109 16 15.266 1 94.75 173 PRO A CA 1
ATOM 1379 C C . PRO A 1 173 ? -22.406 16.688 13.938 1 94.75 173 PRO A C 1
ATOM 1381 O O . PRO A 1 173 ? -23.469 17.297 13.781 1 94.75 173 PRO A O 1
ATOM 1384 N N . LEU A 1 174 ? -21.609 16.594 13.055 1 95.06 174 LEU A N 1
ATOM 1385 C CA . LEU A 1 174 ? -21.766 17.25 11.766 1 95.06 174 LEU A CA 1
ATOM 1386 C C . LEU A 1 174 ? -22.922 16.641 10.984 1 95.06 174 LEU A C 1
ATOM 1388 O O . LEU A 1 174 ? -23.406 17.25 10.023 1 95.06 174 LEU A O 1
ATOM 1392 N N . VAL A 1 175 ? -23.297 15.438 11.352 1 94.5 175 VAL A N 1
ATOM 1393 C CA . VAL A 1 175 ? -24.359 14.719 10.641 1 94.5 175 VAL A CA 1
ATOM 1394 C C . VAL A 1 175 ? -25.656 15.523 10.695 1 94.5 175 VAL A C 1
ATOM 1396 O O . VAL A 1 175 ? -26.453 15.477 9.758 1 94.5 175 VAL A O 1
ATOM 1399 N N . SER A 1 176 ? -25.859 16.25 11.734 1 92 176 SER A N 1
ATOM 1400 C CA . SER A 1 176 ? -27.078 17.016 11.938 1 92 176 SER A CA 1
ATOM 1401 C C . SER A 1 176 ? -27.078 18.297 11.125 1 92 176 SER A C 1
ATOM 1403 O O . SER A 1 176 ? -28.109 18.953 10.977 1 92 176 SER A O 1
ATOM 1405 N N . LYS A 1 177 ? -25.938 18.609 10.609 1 90.06 177 LYS A N 1
ATOM 1406 C CA . LYS A 1 177 ? -25.859 19.812 9.797 1 90.06 177 LYS A CA 1
ATOM 1407 C C . LYS A 1 177 ? -26.406 19.578 8.391 1 90.06 177 LYS A C 1
ATOM 1409 O O . LYS A 1 177 ? -26.062 18.594 7.738 1 90.06 177 LYS A O 1
ATOM 1414 N N . GLN A 1 178 ? -27.375 20.312 7.961 1 81.31 178 GLN A N 1
ATOM 1415 C CA . GLN A 1 178 ? -28.078 20.109 6.699 1 81.31 178 GLN A CA 1
ATOM 1416 C C . GLN A 1 178 ? -27.156 20.359 5.512 1 81.31 178 GLN A C 1
ATOM 1418 O O . GLN A 1 178 ? -27.156 19.609 4.535 1 81.31 178 GLN A O 1
ATOM 1423 N N . GLU A 1 179 ? -26.344 21.531 5.543 1 86.12 179 GLU A N 1
ATOM 1424 C CA . GLU A 1 179 ? -25.453 21.875 4.434 1 86.12 179 GLU A CA 1
ATOM 1425 C C . GLU A 1 179 ? -24.109 22.375 4.938 1 86.12 179 GLU A C 1
ATOM 1427 O O . GLU A 1 179 ? -24.047 23.156 5.875 1 86.12 179 GLU A O 1
ATOM 1432 N N . ILE A 1 180 ? -23.125 21.781 4.402 1 92.19 180 ILE A N 1
ATOM 1433 C CA . ILE A 1 180 ? -21.766 22.188 4.738 1 92.19 180 ILE A CA 1
ATOM 1434 C C . ILE A 1 180 ? -21.328 23.312 3.807 1 92.19 180 ILE A C 1
ATOM 1436 O O . ILE A 1 180 ? -21.391 23.188 2.582 1 92.19 180 ILE A O 1
ATOM 1440 N N . THR A 1 181 ? -20.922 24.438 4.324 1 89.69 181 THR A N 1
ATOM 1441 C CA . THR A 1 181 ? -20.438 25.562 3.545 1 89.69 181 THR A CA 1
ATOM 1442 C C . THR A 1 181 ? -18.922 25.516 3.408 1 89.69 181 THR A C 1
ATOM 1444 O O . THR A 1 181 ? -18.266 24.703 4.062 1 89.69 181 THR A O 1
ATOM 1447 N N . ARG A 1 182 ? -18.438 26.391 2.592 1 87.5 182 ARG A N 1
ATOM 1448 C CA . ARG A 1 182 ? -17 26.531 2.414 1 87.5 182 ARG A CA 1
ATOM 1449 C C . ARG A 1 182 ? -16.328 26.891 3.732 1 87.5 182 ARG A C 1
ATOM 1451 O O . ARG A 1 182 ? -15.227 26.406 4.02 1 87.5 182 ARG A O 1
ATOM 1458 N N . GLU A 1 183 ? -16.969 27.75 4.438 1 88.75 183 GLU A N 1
ATOM 1459 C CA . GLU A 1 183 ? -16.422 28.172 5.723 1 88.75 183 GLU A CA 1
ATOM 1460 C C . GLU A 1 183 ? -16.406 27.031 6.727 1 88.75 183 GLU A C 1
ATOM 1462 O O . GLU A 1 183 ? -15.492 26.922 7.547 1 88.75 183 GLU A O 1
ATOM 1467 N N . ASP A 1 184 ? -17.422 26.219 6.598 1 92.12 184 ASP A N 1
ATOM 1468 C CA . ASP A 1 184 ? -17.469 25.047 7.465 1 92.12 184 ASP A CA 1
ATOM 1469 C C . ASP A 1 184 ? -16.266 24.125 7.211 1 92.12 184 ASP A C 1
ATOM 1471 O O . ASP A 1 184 ? -15.711 23.562 8.148 1 92.12 184 ASP A O 1
ATOM 1475 N N . LEU A 1 185 ? -15.867 23.969 5.977 1 93.44 185 LEU A N 1
ATOM 1476 C CA . LEU A 1 185 ? -14.75 23.094 5.613 1 93.44 185 LEU A CA 1
ATOM 1477 C C . LEU A 1 185 ? -13.477 23.531 6.324 1 93.44 185 LEU A C 1
ATOM 1479 O O . LEU A 1 185 ? -12.695 22.688 6.77 1 93.44 185 LEU A O 1
ATOM 1483 N N . LYS A 1 186 ? -13.289 24.766 6.473 1 92.38 186 LYS A N 1
ATOM 1484 C CA . LYS A 1 186 ? -12.07 25.312 7.074 1 92.38 186 LYS A CA 1
ATOM 1485 C C . LYS A 1 186 ? -12.031 25.031 8.57 1 92.38 186 LYS A C 1
ATOM 1487 O O . LYS A 1 186 ? -10.961 25.062 9.188 1 92.38 186 LYS A O 1
ATOM 1492 N N . SER A 1 187 ? -13.188 24.797 9.125 1 92.62 187 SER A N 1
ATOM 1493 C CA . SER A 1 187 ? -13.266 24.578 10.562 1 92.62 187 SER A CA 1
ATOM 1494 C C . SER A 1 187 ? -13.227 23.078 10.898 1 92.62 187 SER A C 1
ATOM 1496 O O . SER A 1 187 ? -13.094 22.703 12.07 1 92.62 187 SER A O 1
ATOM 1498 N N . MET A 1 188 ? -13.289 22.234 9.93 1 95.06 188 MET A N 1
ATOM 1499 C CA . MET A 1 188 ? -13.312 20.797 10.133 1 95.06 188 MET A CA 1
ATOM 1500 C C . MET A 1 188 ? -11.898 20.234 10.273 1 95.06 188 MET A C 1
ATOM 1502 O O . MET A 1 188 ? -10.938 20.875 9.859 1 95.06 188 MET A O 1
ATOM 1506 N N . GLN A 1 189 ? -11.797 19.094 10.938 1 94.81 189 GLN A N 1
ATOM 1507 C CA . GLN A 1 189 ? -10.547 18.359 11.016 1 94.81 189 GLN A CA 1
ATOM 1508 C C . GLN A 1 189 ? -10.508 17.234 9.992 1 94.81 189 GLN A C 1
ATOM 1510 O O . GLN A 1 189 ? -11.367 16.344 10 1 94.81 189 GLN A O 1
ATOM 1515 N N . PHE A 1 190 ? -9.445 17.266 9.156 1 96.75 190 PHE A N 1
ATOM 1516 C CA . PHE A 1 190 ? -9.414 16.359 8.016 1 96.75 190 PHE A CA 1
ATOM 1517 C C . PHE A 1 190 ? -8.391 15.25 8.242 1 96.75 190 PHE A C 1
ATOM 1519 O O . PHE A 1 190 ? -7.332 15.484 8.828 1 96.75 190 PHE A O 1
ATOM 1526 N N . VAL A 1 191 ? -8.75 14.078 7.852 1 96.94 191 VAL A N 1
ATOM 1527 C CA . VAL A 1 191 ? -7.789 13.016 7.57 1 96.94 191 VAL A CA 1
ATOM 1528 C C . VAL A 1 191 ? -7.57 12.906 6.062 1 96.94 191 VAL A C 1
ATOM 1530 O O . VAL A 1 191 ? -8.531 12.789 5.297 1 96.94 191 VAL A O 1
ATOM 1533 N N . MET A 1 192 ? -6.316 12.961 5.625 1 96.12 192 MET A N 1
ATOM 1534 C CA . MET A 1 192 ? -6.023 13.008 4.195 1 96.12 192 MET A CA 1
ATOM 1535 C C . MET A 1 192 ? -5.02 11.93 3.807 1 96.12 192 MET A C 1
ATOM 1537 O O . MET A 1 192 ? -4.348 11.367 4.668 1 96.12 192 MET A O 1
ATOM 1541 N N . ARG A 1 193 ? -5.008 11.656 2.527 1 95.5 193 ARG A N 1
ATOM 1542 C CA . ARG A 1 193 ? -4.012 10.75 1.966 1 95.5 193 ARG A CA 1
ATOM 1543 C C . ARG A 1 193 ? -2.641 11.414 1.901 1 95.5 193 ARG A C 1
ATOM 1545 O O . ARG A 1 193 ? -2.514 12.617 2.16 1 95.5 193 ARG A O 1
ATOM 1552 N N . GLU A 1 194 ? -1.678 10.703 1.614 1 92.06 194 GLU A N 1
ATOM 1553 C CA . GLU A 1 194 ? -0.281 11.125 1.592 1 92.06 194 GLU A CA 1
ATOM 1554 C C . GLU A 1 194 ? 0.088 11.734 0.242 1 92.06 194 GLU A C 1
ATOM 1556 O O . GLU A 1 194 ? -0.654 11.594 -0.732 1 92.06 194 GLU A O 1
ATOM 1561 N N . GLN A 1 195 ? 1.23 12.367 0.267 1 87.44 195 GLN A N 1
ATOM 1562 C CA . GLN A 1 195 ? 1.774 12.875 -0.986 1 87.44 195 GLN A CA 1
ATOM 1563 C C . GLN A 1 195 ? 1.973 11.75 -1.999 1 87.44 195 GLN A C 1
ATOM 1565 O O . GLN A 1 195 ? 2.428 10.664 -1.645 1 87.44 195 GLN A O 1
ATOM 1570 N N . GLY A 1 196 ? 1.627 12.031 -3.254 1 91.12 196 GLY A N 1
ATOM 1571 C CA . GLY A 1 196 ? 1.693 11.016 -4.293 1 91.12 196 GLY A CA 1
ATOM 1572 C C . GLY A 1 196 ? 0.366 10.328 -4.535 1 91.12 196 GLY A C 1
ATOM 1573 O O . GLY A 1 196 ? 0.19 9.648 -5.555 1 91.12 196 GLY A O 1
ATOM 1574 N N . SER A 1 197 ? -0.527 10.477 -3.588 1 94.19 197 SER A N 1
ATOM 1575 C CA . SER A 1 197 ? -1.865 9.914 -3.734 1 94.19 197 SER A CA 1
ATOM 1576 C C . SER A 1 197 ? -2.652 10.633 -4.824 1 94.19 197 SER A C 1
ATOM 1578 O O . SER A 1 197 ? -2.742 11.867 -4.82 1 94.19 197 SER A O 1
ATOM 1580 N N . GLY A 1 198 ? -3.223 9.859 -5.676 1 95.62 198 GLY A N 1
ATOM 1581 C CA . GLY A 1 198 ? -4.113 10.438 -6.672 1 95.62 198 GLY A CA 1
ATOM 1582 C C . GLY A 1 198 ? -5.352 11.07 -6.066 1 95.62 198 GLY A C 1
ATOM 1583 O O . GLY A 1 198 ? -5.848 12.078 -6.57 1 95.62 198 GLY A O 1
ATOM 1584 N N . THR A 1 199 ? -5.844 10.492 -5.016 1 96.5 199 THR A N 1
ATOM 1585 C CA . THR A 1 199 ? -7 11.039 -4.312 1 96.5 199 THR A CA 1
ATOM 1586 C C . THR A 1 199 ? -6.688 12.43 -3.764 1 96.5 199 THR A C 1
ATOM 1588 O O . THR A 1 199 ? -7.488 13.352 -3.908 1 96.5 199 THR A O 1
ATOM 1591 N N . LEU A 1 200 ? -5.52 12.555 -3.15 1 94.56 200 LEU A N 1
ATOM 1592 C CA . LEU A 1 200 ? -5.109 13.859 -2.635 1 94.56 200 LEU A CA 1
ATOM 1593 C C . LEU A 1 200 ? -5.016 14.883 -3.76 1 94.56 200 LEU A C 1
ATOM 1595 O O . LEU A 1 200 ? -5.473 16.016 -3.607 1 94.56 200 LEU A O 1
ATOM 1599 N N . GLU A 1 201 ? -4.438 14.477 -4.844 1 93.88 201 GLU A N 1
ATOM 1600 C CA . GLU A 1 201 ? -4.285 15.352 -6.004 1 93.88 201 GLU A CA 1
ATOM 1601 C C . GLU A 1 201 ? -5.641 15.844 -6.504 1 93.88 201 GLU A C 1
ATOM 1603 O O . GLU A 1 201 ? -5.805 17.031 -6.801 1 93.88 201 GLU A O 1
ATOM 1608 N N . VAL A 1 202 ? -6.562 14.969 -6.613 1 96 202 VAL A N 1
ATOM 1609 C CA . VAL A 1 202 ? -7.895 15.305 -7.102 1 96 202 VAL A CA 1
ATOM 1610 C C . VAL A 1 202 ? -8.57 16.281 -6.145 1 96 202 VAL A C 1
ATOM 1612 O O . VAL A 1 202 ? -9.234 17.234 -6.574 1 96 202 VAL A O 1
ATOM 1615 N N . ILE A 1 203 ? -8.422 16.062 -4.859 1 95.62 203 ILE A N 1
ATOM 1616 C CA . ILE A 1 203 ? -9.008 16.938 -3.85 1 95.62 203 ILE A CA 1
ATOM 1617 C C . ILE A 1 203 ? -8.414 18.328 -3.975 1 95.62 203 ILE A C 1
ATOM 1619 O O . ILE A 1 203 ? -9.148 19.328 -3.959 1 95.62 203 ILE A O 1
ATOM 1623 N N . GLU A 1 204 ? -7.078 18.375 -4.098 1 93 204 GLU A N 1
ATOM 1624 C CA . GLU A 1 204 ? -6.402 19.656 -4.242 1 93 204 GLU A CA 1
ATOM 1625 C C . GLU A 1 204 ? -6.941 20.438 -5.441 1 93 204 GLU A C 1
ATOM 1627 O O . GLU A 1 204 ? -7.184 21.641 -5.352 1 93 204 GLU A O 1
ATOM 1632 N N . HIS A 1 205 ? -7.113 19.781 -6.504 1 92.81 205 HIS A N 1
ATOM 1633 C CA . HIS A 1 205 ? -7.621 20.406 -7.719 1 92.81 205 HIS A CA 1
ATOM 1634 C C . HIS A 1 205 ? -9.07 20.844 -7.543 1 92.81 205 HIS A C 1
ATOM 1636 O O . HIS A 1 205 ? -9.453 21.922 -8.023 1 92.81 205 HIS A O 1
ATOM 1642 N N . ALA A 1 206 ? -9.836 20.047 -6.902 1 93.38 206 ALA A N 1
ATOM 1643 C CA . ALA A 1 206 ? -11.266 20.312 -6.746 1 93.38 206 ALA A CA 1
ATOM 1644 C C . ALA A 1 206 ? -11.5 21.5 -5.82 1 93.38 206 ALA A C 1
ATOM 1646 O O . ALA A 1 206 ? -12.555 22.141 -5.883 1 93.38 206 ALA A O 1
ATOM 1647 N N . LEU A 1 207 ? -10.547 21.766 -4.961 1 93.25 207 LEU A N 1
ATOM 1648 C CA . LEU A 1 207 ? -10.695 22.844 -3.984 1 93.25 207 LEU A CA 1
ATOM 1649 C C . LEU A 1 207 ? -10.344 24.203 -4.602 1 93.25 207 LEU A C 1
ATOM 1651 O O . LEU A 1 207 ? -10.688 25.25 -4.055 1 93.25 207 LEU A O 1
ATOM 1655 N N . LYS A 1 208 ? -9.68 24.188 -5.742 1 91.88 208 LYS A N 1
ATOM 1656 C CA . LYS A 1 208 ? -9.164 25.406 -6.359 1 91.88 208 LYS A CA 1
ATOM 1657 C C . LYS A 1 208 ? -10.305 26.375 -6.711 1 91.88 208 LYS A C 1
ATOM 1659 O O . LYS A 1 208 ? -10.242 27.547 -6.379 1 91.88 208 LYS A O 1
ATOM 1664 N N . PRO A 1 209 ? -11.383 25.906 -7.367 1 90.44 209 PRO A N 1
ATOM 1665 C CA . PRO A 1 209 ? -12.484 26.812 -7.715 1 90.44 209 PRO A CA 1
ATOM 1666 C C . PRO A 1 209 ? -13.125 27.453 -6.488 1 90.44 209 PRO A C 1
ATOM 1668 O O . PRO A 1 209 ? -13.781 28.5 -6.605 1 90.44 209 PRO A O 1
ATOM 1671 N N . PHE A 1 210 ? -12.945 26.875 -5.387 1 88.56 210 PHE A N 1
ATOM 1672 C CA . PHE A 1 210 ? -13.508 27.406 -4.152 1 88.56 210 PHE A CA 1
ATOM 1673 C C . PHE A 1 210 ? -12.492 28.266 -3.418 1 88.56 210 PHE A C 1
ATOM 1675 O O . PHE A 1 210 ? -12.727 28.688 -2.283 1 88.56 210 PHE A O 1
ATOM 1682 N N . GLU A 1 211 ? -11.328 28.391 -3.986 1 90.81 211 GLU A N 1
ATOM 1683 C CA . GLU A 1 211 ? -10.242 29.219 -3.449 1 90.81 211 GLU A CA 1
ATOM 1684 C C . GLU A 1 211 ? -9.789 28.703 -2.086 1 90.81 211 GLU A C 1
ATOM 1686 O O . GLU A 1 211 ? -9.562 29.5 -1.165 1 90.81 211 GLU A O 1
ATOM 1691 N N . ILE A 1 212 ? -9.828 27.469 -1.963 1 90.44 212 ILE A N 1
ATOM 1692 C CA . ILE A 1 212 ? -9.336 26.828 -0.748 1 90.44 212 ILE A CA 1
ATOM 1693 C C . ILE A 1 212 ? -8.047 26.062 -1.05 1 90.44 212 ILE A C 1
ATOM 1695 O O . ILE A 1 212 ? -8.016 25.219 -1.948 1 90.44 212 ILE A O 1
ATOM 1699 N N . LYS A 1 213 ? -7.047 26.422 -0.335 1 88.75 213 LYS A N 1
ATOM 1700 C CA . LYS A 1 213 ? -5.812 25.641 -0.371 1 88.75 213 LYS A CA 1
ATOM 1701 C C . LYS A 1 213 ? -5.805 24.578 0.712 1 88.75 213 LYS A C 1
ATOM 1703 O O . LYS A 1 213 ? -6.363 24.766 1.792 1 88.75 213 LYS A O 1
ATOM 1708 N N . ILE A 1 214 ? -5.137 23.453 0.392 1 86.56 214 ILE A N 1
ATOM 1709 C CA . ILE A 1 214 ? -5.051 22.375 1.36 1 86.56 214 ILE A CA 1
ATOM 1710 C C . ILE A 1 214 ? -4.449 22.891 2.664 1 86.56 214 ILE A C 1
ATOM 1712 O O . ILE A 1 214 ? -4.848 22.469 3.752 1 86.56 214 ILE A O 1
ATOM 1716 N N . SER A 1 215 ? -3.545 23.828 2.512 1 84.81 215 SER A N 1
ATOM 1717 C CA . SER A 1 215 ? -2.875 24.391 3.674 1 84.81 215 SER A CA 1
ATOM 1718 C C . SER A 1 215 ? -3.859 25.141 4.57 1 84.81 215 SER A C 1
ATOM 1720 O O . SER A 1 215 ? -3.557 25.438 5.727 1 84.81 215 SER A O 1
ATOM 1722 N N . GLN A 1 216 ? -4.98 25.531 4.059 1 89.25 216 GLN A N 1
ATOM 1723 C CA . GLN A 1 216 ? -6 26.25 4.812 1 89.25 216 GLN A CA 1
ATOM 1724 C C . GLN A 1 216 ? -6.918 25.281 5.559 1 89.25 216 GLN A C 1
ATOM 1726 O O . GLN A 1 216 ? -7.738 25.703 6.371 1 89.25 216 GLN A O 1
ATOM 1731 N N . LEU A 1 217 ? -6.824 24.047 5.219 1 91.81 217 LEU A N 1
ATOM 1732 C CA . LEU A 1 217 ? -7.578 23.031 5.941 1 91.81 217 LEU A CA 1
ATOM 1733 C C . LEU A 1 217 ? -6.781 22.5 7.129 1 91.81 217 LEU A C 1
ATOM 1735 O O . LEU A 1 217 ? -5.547 22.531 7.113 1 91.81 217 LEU A O 1
ATOM 1739 N N . SER A 1 218 ? -7.473 22.156 8.133 1 92.44 218 SER A N 1
ATOM 1740 C CA . SER A 1 218 ? -6.824 21.531 9.281 1 92.44 218 SER A CA 1
ATOM 1741 C C . SER A 1 218 ? -6.676 20.031 9.078 1 92.44 218 SER A C 1
ATOM 1743 O O . SER A 1 218 ? -7.652 19.281 9.188 1 92.44 218 SER A O 1
ATOM 1745 N N . VAL A 1 219 ? -5.48 19.641 8.812 1 91.75 219 VAL A N 1
ATOM 1746 C CA . VAL A 1 219 ? -5.203 18.234 8.602 1 91.75 219 VAL A CA 1
ATOM 1747 C C . VAL A 1 219 ? -4.707 17.609 9.906 1 91.75 219 VAL A C 1
ATOM 1749 O O . VAL A 1 219 ? -3.607 17.922 10.375 1 91.75 219 VAL A O 1
ATOM 1752 N N . GLU A 1 220 ? -5.535 16.75 10.438 1 91 220 GLU A N 1
ATOM 1753 C CA . GLU A 1 220 ? -5.211 16.094 11.695 1 91 220 GLU A CA 1
ATOM 1754 C C . GLU A 1 220 ? -4.223 14.945 11.484 1 91 220 GLU A C 1
ATOM 1756 O O . GLU A 1 220 ? -3.32 14.742 12.297 1 91 220 GLU A O 1
ATOM 1761 N N . MET A 1 221 ? -4.469 14.156 10.398 1 92.44 221 MET A N 1
ATOM 1762 C CA . MET A 1 221 ? -3.672 12.969 10.117 1 92.44 221 MET A CA 1
ATOM 1763 C C . MET A 1 221 ? -3.523 12.75 8.617 1 92.44 221 MET A C 1
ATOM 1765 O O . MET A 1 221 ? -4.445 13.039 7.848 1 92.44 221 MET A O 1
ATOM 1769 N N . GLN A 1 222 ? -2.344 12.281 8.273 1 94.5 222 GLN A N 1
ATOM 1770 C CA . GLN A 1 222 ? -2.137 11.727 6.941 1 94.5 222 GLN A CA 1
ATOM 1771 C C . GLN A 1 222 ? -1.945 10.211 6.996 1 94.5 222 GLN A C 1
ATOM 1773 O O . GLN A 1 222 ? -1.047 9.719 7.68 1 94.5 222 GLN A O 1
ATOM 1778 N N . LEU A 1 223 ? -2.859 9.531 6.297 1 95.44 223 LEU A N 1
ATOM 1779 C CA . LEU A 1 223 ? -2.863 8.07 6.34 1 95.44 223 LEU A CA 1
ATOM 1780 C C . LEU A 1 223 ? -2.721 7.484 4.941 1 95.44 223 LEU A C 1
ATOM 1782 O O . LEU A 1 223 ? -3.322 7.984 3.988 1 95.44 223 LEU A O 1
ATOM 1786 N N . GLY A 1 224 ? -2.041 6.398 4.816 1 93.44 224 GLY A N 1
ATOM 1787 C CA . GLY A 1 224 ? -1.585 5.891 3.531 1 93.44 224 GLY A CA 1
ATOM 1788 C C . GLY A 1 224 ? -2.576 4.949 2.877 1 93.44 224 GLY A C 1
ATOM 1789 O O . GLY A 1 224 ? -2.238 4.25 1.919 1 93.44 224 GLY A O 1
ATOM 1790 N N . SER A 1 225 ? -3.818 4.809 3.391 1 93.25 225 SER A N 1
ATOM 1791 C CA . SER A 1 225 ? -4.801 3.934 2.756 1 93.25 225 SER A CA 1
ATOM 1792 C C . SER A 1 225 ? -6.223 4.379 3.074 1 93.25 225 SER A C 1
ATOM 1794 O O . SER A 1 225 ? -6.469 4.988 4.117 1 93.25 225 SER A O 1
ATOM 1796 N N . THR A 1 226 ? -7.102 4.051 2.125 1 94.94 226 THR A N 1
ATOM 1797 C CA . THR A 1 226 ? -8.516 4.328 2.328 1 94.94 226 THR A CA 1
ATOM 1798 C C . THR A 1 226 ? -9.039 3.592 3.561 1 94.94 226 THR A C 1
ATOM 1800 O O . THR A 1 226 ? -9.789 4.16 4.359 1 94.94 226 THR A O 1
ATOM 1803 N N . GLU A 1 227 ? -8.586 2.43 3.746 1 94.56 227 GLU A N 1
ATOM 1804 C CA . GLU A 1 227 ? -9.039 1.638 4.887 1 94.56 227 GLU A CA 1
ATOM 1805 C C . GLU A 1 227 ? -8.57 2.258 6.203 1 94.56 227 GLU A C 1
ATOM 1807 O O . GLU A 1 227 ? -9.305 2.229 7.199 1 94.56 227 GLU A O 1
ATOM 1812 N N . SER A 1 228 ? -7.344 2.73 6.227 1 95.88 228 SER A N 1
ATOM 1813 C CA . SER A 1 228 ? -6.848 3.408 7.418 1 95.88 228 SER A CA 1
ATOM 1814 C C . SER A 1 228 ? -7.691 4.633 7.754 1 95.88 228 SER A C 1
ATOM 1816 O O . SER A 1 228 ? -7.988 4.891 8.922 1 95.88 228 SER A O 1
ATOM 1818 N N . ILE A 1 229 ? -8.031 5.336 6.727 1 97.5 229 ILE A N 1
ATOM 1819 C CA . ILE A 1 229 ? -8.828 6.547 6.914 1 97.5 229 ILE A CA 1
ATOM 1820 C C . ILE A 1 229 ? -10.203 6.176 7.465 1 97.5 229 ILE A C 1
ATOM 1822 O O . ILE A 1 229 ? -10.672 6.773 8.438 1 97.5 229 ILE A O 1
ATOM 1826 N N . LYS A 1 230 ? -10.844 5.172 6.887 1 96.81 230 LYS A N 1
ATOM 1827 C CA . LYS A 1 230 ? -12.148 4.734 7.367 1 96.81 230 LYS A CA 1
ATOM 1828 C C . LYS A 1 230 ? -12.086 4.316 8.836 1 96.81 230 LYS A C 1
ATOM 1830 O O . LYS A 1 230 ? -12.93 4.715 9.641 1 96.81 230 LYS A O 1
ATOM 1835 N N . SER A 1 231 ? -11.094 3.551 9.109 1 95 231 SER A N 1
ATOM 1836 C CA . SER A 1 231 ? -10.922 3.07 10.477 1 95 231 SER A CA 1
ATOM 1837 C C . SER A 1 231 ? -10.703 4.227 11.453 1 95 231 SER A C 1
ATOM 1839 O O . SER A 1 231 ? -11.242 4.223 12.562 1 95 231 SER A O 1
ATOM 1841 N N . TYR A 1 232 ? -9.914 5.195 11.039 1 96.5 232 TYR A N 1
ATOM 1842 C CA . TYR A 1 232 ? -9.68 6.375 11.867 1 96.5 232 TYR A CA 1
ATOM 1843 C C . TYR A 1 232 ? -10.961 7.16 12.086 1 96.5 232 TYR A C 1
ATOM 1845 O O . TYR A 1 232 ? -11.266 7.566 13.211 1 96.5 232 TYR A O 1
ATOM 1853 N N . LEU A 1 233 ? -11.719 7.34 11.039 1 97.38 233 LEU A N 1
ATOM 1854 C CA . LEU A 1 233 ? -12.953 8.109 11.117 1 97.38 233 LEU A CA 1
ATOM 1855 C C . LEU A 1 233 ? -13.922 7.48 12.117 1 97.38 233 LEU A C 1
ATOM 1857 O O . LEU A 1 233 ? -14.617 8.188 12.852 1 97.38 233 LEU A O 1
ATOM 1861 N N . MET A 1 234 ? -13.938 6.152 12.117 1 95.12 234 MET A N 1
ATOM 1862 C CA . MET A 1 234 ? -14.852 5.434 13 1 95.12 234 MET A CA 1
ATOM 1863 C C . MET A 1 234 ? -14.523 5.707 14.461 1 95.12 234 MET A C 1
ATOM 1865 O O . MET A 1 234 ? -15.352 5.457 15.344 1 95.12 234 MET A O 1
ATOM 1869 N N . ASN A 1 235 ? -13.359 6.242 14.688 1 92.94 235 ASN A N 1
ATOM 1870 C CA . ASN A 1 235 ? -12.906 6.438 16.062 1 92.94 235 ASN A CA 1
ATOM 1871 C C . ASN A 1 235 ? -12.578 7.902 16.344 1 92.94 235 ASN A C 1
ATOM 1873 O O . ASN A 1 235 ? -11.828 8.211 17.266 1 92.94 235 ASN A O 1
ATOM 1877 N N . SER A 1 236 ? -13.109 8.797 15.531 1 94.75 236 SER A N 1
ATOM 1878 C CA . SER A 1 236 ? -12.828 10.219 15.688 1 94.75 236 SER A CA 1
ATOM 1879 C C . SER A 1 236 ? -13.969 11.07 15.141 1 94.75 236 SER A C 1
ATOM 1881 O O . SER A 1 236 ? -14.914 10.547 14.547 1 94.75 236 SER A O 1
ATOM 1883 N N . ASP A 1 237 ? -13.828 12.367 15.352 1 94.88 237 ASP A N 1
ATOM 1884 C CA . ASP A 1 237 ? -14.812 13.305 14.805 1 94.88 237 ASP A CA 1
ATOM 1885 C C . ASP A 1 237 ? -14.289 13.969 13.539 1 94.88 237 ASP A C 1
ATOM 1887 O O . ASP A 1 237 ? -14.766 15.039 13.148 1 94.88 237 ASP A O 1
ATOM 1891 N N . CYS A 1 238 ? -13.32 13.359 12.938 1 97 238 CYS A N 1
ATOM 1892 C CA . CYS A 1 238 ? -12.719 13.898 11.719 1 97 238 CYS A CA 1
ATOM 1893 C C . CYS A 1 238 ? -13.594 13.602 10.508 1 97 238 CYS A C 1
ATOM 1895 O O . CYS A 1 238 ? -14.555 12.836 10.602 1 97 238 CYS A O 1
ATOM 1897 N N . VAL A 1 239 ? -13.258 14.305 9.438 1 98.12 239 VAL A N 1
ATOM 1898 C CA . VAL A 1 239 ? -13.906 14.086 8.141 1 98.12 239 VAL A CA 1
ATOM 1899 C C . VAL A 1 239 ? -12.852 13.75 7.09 1 98.12 239 VAL A C 1
ATOM 1901 O O . VAL A 1 239 ? -11.656 13.977 7.305 1 98.12 239 VAL A O 1
ATOM 1904 N N . ALA A 1 240 ? -13.266 13.164 6.027 1 98.5 240 ALA A N 1
ATOM 1905 C CA . ALA A 1 240 ? -12.367 12.875 4.914 1 98.5 240 ALA A CA 1
ATOM 1906 C C . ALA A 1 240 ? -13.125 12.812 3.594 1 98.5 240 ALA A C 1
ATOM 1908 O O . ALA A 1 240 ? -14.305 12.438 3.564 1 98.5 240 ALA A O 1
ATOM 1909 N N . PHE A 1 241 ? -12.492 13.273 2.523 1 97.94 241 PHE A N 1
ATOM 1910 C CA . PHE A 1 241 ? -12.977 12.977 1.18 1 97.94 241 PHE A CA 1
ATOM 1911 C C . PHE A 1 241 ? -12.539 11.586 0.746 1 97.94 241 PHE A C 1
ATOM 1913 O O . PHE A 1 241 ? -11.352 11.273 0.728 1 97.94 241 PHE A O 1
ATOM 1920 N N . ILE A 1 242 ? -13.516 10.711 0.412 1 97.88 242 ILE A N 1
ATOM 1921 C CA . ILE A 1 242 ? -13.242 9.32 0.075 1 97.88 242 ILE A CA 1
ATOM 1922 C C . ILE A 1 242 ? -14.031 8.922 -1.168 1 97.88 242 ILE A C 1
ATOM 1924 O O . ILE A 1 242 ? -15.102 9.469 -1.432 1 97.88 242 ILE A O 1
ATOM 1928 N N . SER A 1 243 ? -13.461 8.016 -1.951 1 97.69 243 SER A N 1
ATOM 1929 C CA . SER A 1 243 ? -14.172 7.457 -3.096 1 97.69 243 SER A CA 1
ATOM 1930 C C . SER A 1 243 ? -15.477 6.789 -2.662 1 97.69 243 SER A C 1
ATOM 1932 O O . SER A 1 243 ? -15.492 6.02 -1.697 1 97.69 243 SER A O 1
ATOM 1934 N N . ILE A 1 244 ? -16.547 7.043 -3.42 1 96.81 244 ILE A N 1
ATOM 1935 C CA . ILE A 1 244 ? -17.844 6.43 -3.145 1 96.81 244 ILE A CA 1
ATOM 1936 C C . ILE A 1 244 ? -17.719 4.91 -3.223 1 96.81 244 ILE A C 1
ATOM 1938 O O . ILE A 1 244 ? -18.406 4.188 -2.498 1 96.81 244 ILE A O 1
ATOM 1942 N N . HIS A 1 245 ? -16.797 4.383 -3.982 1 94.75 245 HIS A N 1
ATOM 1943 C CA . HIS A 1 245 ? -16.594 2.947 -4.156 1 94.75 245 HIS A CA 1
ATOM 1944 C C . HIS A 1 245 ? -15.961 2.326 -2.918 1 94.75 245 HIS A C 1
ATOM 1946 O O . HIS A 1 245 ? -16.031 1.111 -2.719 1 94.75 245 HIS A O 1
ATOM 1952 N N . GLY A 1 246 ? -15.344 3.125 -2.117 1 95.38 246 GLY A N 1
ATOM 1953 C CA . GLY A 1 246 ? -14.633 2.607 -0.957 1 95.38 246 GLY A CA 1
ATOM 1954 C C . GLY A 1 246 ? -15.484 2.584 0.3 1 95.38 246 GLY A C 1
ATOM 1955 O O . GLY A 1 246 ? -15.047 2.082 1.339 1 95.38 246 GLY A O 1
ATOM 1956 N N . ILE A 1 247 ? -16.703 3.092 0.236 1 96.56 247 ILE A N 1
ATOM 1957 C CA . ILE A 1 247 ? -17.438 3.24 1.487 1 96.56 247 ILE A CA 1
ATOM 1958 C C . ILE A 1 247 ? -18.859 2.689 1.325 1 96.56 247 ILE A C 1
ATOM 1960 O O . ILE A 1 247 ? -19.766 3.057 2.076 1 96.56 247 ILE A O 1
ATOM 1964 N N . GLU A 1 248 ? -19.109 1.879 0.315 1 93.38 248 GLU A N 1
ATOM 1965 C CA . GLU A 1 248 ? -20.438 1.344 0.07 1 93.38 248 GLU A CA 1
ATOM 1966 C C . GLU A 1 248 ? -20.953 0.577 1.283 1 93.38 248 GLU A C 1
ATOM 1968 O O . GLU A 1 248 ? -22.094 0.794 1.725 1 93.38 248 GLU A O 1
ATOM 1973 N N . LYS A 1 249 ? -20.172 -0.315 1.789 1 90.94 249 LYS A N 1
ATOM 1974 C CA . LYS A 1 249 ? -20.578 -1.132 2.93 1 90.94 249 LYS A CA 1
ATOM 1975 C C . LYS A 1 249 ? -20.828 -0.269 4.164 1 90.94 249 LYS A C 1
ATOM 1977 O O . LYS A 1 249 ? -21.797 -0.489 4.895 1 90.94 249 LYS A O 1
ATOM 1982 N N . GLU A 1 250 ? -19.953 0.642 4.402 1 95.38 250 GLU A N 1
ATOM 1983 C CA . GLU A 1 250 ? -20.062 1.508 5.574 1 95.38 250 GLU A CA 1
ATOM 1984 C C . GLU A 1 250 ? -21.328 2.371 5.504 1 95.38 250 GLU A C 1
ATOM 1986 O O . GLU A 1 250 ? -21.938 2.67 6.535 1 95.38 250 GLU A O 1
ATOM 1991 N N . LEU A 1 251 ? -21.719 2.793 4.281 1 96.31 251 LEU A N 1
ATOM 1992 C CA . LEU A 1 251 ? -22.953 3.555 4.109 1 96.31 251 LEU A CA 1
ATOM 1993 C C . LEU A 1 251 ? -24.172 2.678 4.363 1 96.31 251 LEU A C 1
ATOM 1995 O O . LEU A 1 251 ? -25.094 3.088 5.066 1 96.31 251 LEU A O 1
ATOM 1999 N N . LYS A 1 252 ? -24.125 1.49 3.883 1 93.56 252 LYS A N 1
ATOM 2000 C CA . LYS A 1 252 ? -25.219 0.546 4.039 1 93.56 252 LYS A CA 1
ATOM 2001 C C . LYS A 1 252 ? -25.453 0.2 5.508 1 93.56 252 LYS A C 1
ATOM 2003 O O . LYS A 1 252 ? -26.594 0.059 5.953 1 93.56 252 LYS A O 1
ATOM 2008 N N . ASN A 1 253 ? -24.359 0.112 6.207 1 92.69 253 ASN A N 1
ATOM 2009 C CA . ASN A 1 253 ? -24.422 -0.288 7.609 1 92.69 253 ASN A CA 1
ATOM 2010 C C . ASN A 1 253 ? -24.547 0.922 8.531 1 92.69 253 ASN A C 1
ATOM 2012 O O . ASN A 1 253 ? -24.469 0.787 9.75 1 92.69 253 ASN A O 1
ATOM 2016 N N . ASN A 1 254 ? -24.656 2.053 8.023 1 95.38 254 ASN A N 1
ATOM 2017 C CA . ASN A 1 254 ? -24.797 3.309 8.75 1 95.38 254 ASN A CA 1
ATOM 2018 C C . ASN A 1 254 ? -23.625 3.547 9.695 1 95.38 254 ASN A C 1
ATOM 2020 O O . ASN A 1 254 ? -23.812 3.979 10.828 1 95.38 254 ASN A O 1
ATOM 2024 N N . GLU A 1 255 ? -22.484 3.172 9.234 1 96.25 255 GLU A N 1
ATOM 2025 C CA . GLU A 1 255 ? -21.25 3.436 9.977 1 96.25 255 GLU A CA 1
ATOM 2026 C C . GLU A 1 255 ? -20.656 4.789 9.602 1 96.25 255 GLU A C 1
ATOM 2028 O O . GLU A 1 255 ? -20.156 5.512 10.461 1 96.25 255 GLU A O 1
ATOM 2033 N N . LEU A 1 256 ? -20.719 5.086 8.328 1 97.81 256 LEU A N 1
ATOM 2034 C CA . LEU A 1 256 ? -20.297 6.375 7.781 1 97.81 256 LEU A CA 1
ATOM 2035 C C . LEU A 1 256 ? -21.469 7.082 7.113 1 97.81 256 LEU A C 1
ATOM 2037 O O . LEU A 1 256 ? -22.422 6.438 6.66 1 97.81 256 LEU A O 1
ATOM 2041 N N . VAL A 1 257 ? -21.422 8.383 7.086 1 97.62 257 VAL A N 1
ATOM 2042 C CA . VAL A 1 257 ? -22.453 9.195 6.453 1 97.62 257 VAL A CA 1
ATOM 2043 C C . VAL A 1 257 ? -21.797 10.211 5.516 1 97.62 257 VAL A C 1
ATOM 2045 O O . VAL A 1 257 ? -20.734 10.742 5.816 1 97.62 257 VAL A O 1
ATOM 2048 N N . VAL A 1 258 ? -22.438 10.438 4.371 1 97.31 258 VAL A N 1
ATOM 2049 C CA . VAL A 1 258 ? -21.984 11.445 3.418 1 97.31 258 VAL A CA 1
ATOM 2050 C C . VAL A 1 258 ? -22.484 12.82 3.84 1 97.31 258 VAL A C 1
ATOM 2052 O O . VAL A 1 258 ? -23.672 12.984 4.141 1 97.31 258 VAL A O 1
ATOM 2055 N N . LEU A 1 259 ? -21.578 13.766 3.938 1 96.94 259 LEU A N 1
ATOM 2056 C CA . LEU A 1 259 ? -21.938 15.156 4.188 1 96.94 259 LEU A CA 1
ATOM 2057 C C . LEU A 1 259 ? -22.062 15.93 2.877 1 96.94 259 LEU A C 1
ATOM 2059 O O . LEU A 1 259 ? -21.125 15.945 2.072 1 96.94 259 LEU A O 1
ATOM 2063 N N . ASP A 1 260 ? -23.141 16.562 2.652 1 92.69 260 ASP A N 1
ATOM 2064 C CA . ASP A 1 260 ? -23.375 17.312 1.42 1 92.69 260 ASP A CA 1
ATOM 2065 C C . ASP A 1 260 ? -22.734 18.688 1.492 1 92.69 260 ASP A C 1
ATOM 2067 O O . ASP A 1 260 ? -23.125 19.516 2.322 1 92.69 260 ASP A O 1
ATOM 2071 N N . VAL A 1 261 ? -21.75 18.828 0.715 1 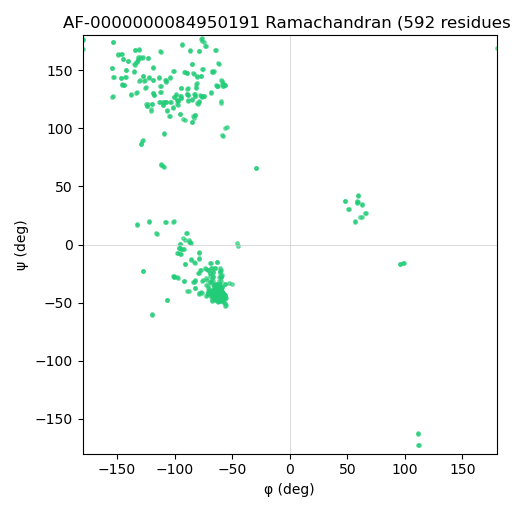92.25 261 VAL A N 1
ATOM 2072 C CA . VAL A 1 261 ? -21.125 20.141 0.63 1 92.25 261 VAL A CA 1
ATOM 2073 C C . VAL A 1 261 ? -21.812 20.969 -0.46 1 92.25 261 VAL A C 1
ATOM 2075 O O . VAL A 1 261 ? -21.922 20.531 -1.606 1 92.25 261 VAL A O 1
ATOM 2078 N N . ASN A 1 262 ? -22.203 22.156 -0.162 1 89.69 262 ASN A N 1
ATOM 2079 C CA . ASN A 1 262 ? -22.953 23.016 -1.078 1 89.69 262 ASN A CA 1
ATOM 2080 C C . ASN A 1 262 ? -22.172 23.281 -2.361 1 89.69 262 ASN A C 1
ATOM 2082 O O . ASN A 1 262 ? -21.047 23.781 -2.316 1 89.69 262 ASN A O 1
ATOM 2086 N N . ASN A 1 263 ? -22.781 22.922 -3.438 1 87.69 263 ASN A N 1
ATOM 2087 C CA . ASN A 1 263 ? -22.312 23.219 -4.785 1 87.69 263 ASN A CA 1
ATOM 2088 C C . ASN A 1 263 ? -20.953 22.562 -5.059 1 87.69 263 ASN A C 1
ATOM 2090 O O . ASN A 1 263 ? -20.141 23.094 -5.82 1 87.69 263 ASN A O 1
ATOM 2094 N N . MET A 1 264 ? -20.672 21.547 -4.359 1 90.81 264 MET A N 1
ATOM 2095 C CA . MET A 1 264 ? -19.391 20.906 -4.59 1 90.81 264 MET A CA 1
ATOM 2096 C C . MET A 1 264 ? -19.562 19.453 -5.008 1 90.81 264 MET A C 1
ATOM 2098 O O . MET A 1 264 ? -20.188 18.672 -4.289 1 90.81 264 MET A O 1
ATOM 2102 N N . VAL A 1 265 ? -19.172 19.156 -6.195 1 93.62 265 VAL A N 1
ATOM 2103 C CA . VAL A 1 265 ? -19.109 17.797 -6.715 1 93.62 265 VAL A CA 1
ATOM 2104 C C . VAL A 1 265 ? -17.688 17.484 -7.191 1 93.62 265 VAL A C 1
ATOM 2106 O O . VAL A 1 265 ? -17.141 18.219 -8.016 1 93.62 265 VAL A O 1
ATOM 2109 N N . ILE A 1 266 ? -17.109 16.438 -6.582 1 96.12 266 ILE A N 1
ATOM 2110 C CA . ILE A 1 266 ? -15.75 16.078 -6.961 1 96.12 266 ILE A CA 1
ATOM 2111 C C . ILE A 1 266 ? -15.758 14.773 -7.75 1 96.12 266 ILE A C 1
ATOM 2113 O O . ILE A 1 266 ? -15.711 13.688 -7.168 1 96.12 266 ILE A O 1
ATOM 2117 N N . GLU A 1 267 ? -15.773 14.922 -9.039 1 95.31 267 GLU A N 1
ATOM 2118 C CA . GLU A 1 267 ? -15.758 13.758 -9.922 1 95.31 267 GLU A CA 1
ATOM 2119 C C . GLU A 1 267 ? -14.352 13.508 -10.477 1 95.31 267 GLU A C 1
ATOM 2121 O O . GLU A 1 267 ? -13.57 14.438 -10.633 1 95.31 267 GLU A O 1
ATOM 2126 N N . ARG A 1 268 ? -14.133 12.234 -10.695 1 95.56 268 ARG A N 1
ATOM 2127 C CA . ARG A 1 268 ? -12.867 11.828 -11.305 1 95.56 268 ARG A CA 1
ATOM 2128 C C . ARG A 1 268 ? -13.039 10.57 -12.148 1 95.56 268 ARG A C 1
ATOM 2130 O O . ARG A 1 268 ? -14.102 9.945 -12.133 1 95.56 268 ARG A O 1
ATOM 2137 N N . TYR A 1 269 ? -12.047 10.359 -12.977 1 93.94 269 TYR A N 1
ATOM 2138 C CA . TYR A 1 269 ? -11.961 9.086 -13.68 1 93.94 269 TYR A CA 1
ATOM 2139 C C . TYR A 1 269 ? -10.828 8.227 -13.117 1 93.94 269 TYR A C 1
ATOM 2141 O O . TYR A 1 269 ? -9.781 8.75 -12.734 1 93.94 269 TYR A O 1
ATOM 2149 N N . PHE A 1 270 ? -11.141 6.953 -13.062 1 95.44 270 PHE A N 1
ATOM 2150 C CA . PHE A 1 270 ? -10.039 5.992 -13.031 1 95.44 270 PHE A CA 1
ATOM 2151 C C . PHE A 1 270 ? -9.492 5.758 -14.438 1 95.44 270 PHE A C 1
ATOM 2153 O O . PHE A 1 270 ? -10.25 5.723 -15.406 1 95.44 270 PHE A O 1
ATOM 2160 N N . TYR A 1 271 ? -8.188 5.562 -14.508 1 94.62 271 TYR A N 1
ATOM 2161 C CA . TYR A 1 271 ? -7.531 5.406 -15.805 1 94.62 271 TYR A CA 1
ATOM 2162 C C . TYR A 1 271 ? -6.73 4.109 -15.859 1 94.62 271 TYR A C 1
ATOM 2164 O O . TYR A 1 271 ? -6.023 3.771 -14.906 1 94.62 271 TYR A O 1
ATOM 2172 N N . VAL A 1 272 ? -6.875 3.395 -16.938 1 94.06 272 VAL A N 1
ATOM 2173 C CA . VAL A 1 272 ? -5.898 2.365 -17.281 1 94.06 272 VAL A CA 1
ATOM 2174 C C . VAL A 1 272 ? -4.645 3.014 -17.859 1 94.06 272 VAL A C 1
ATOM 2176 O O . VAL A 1 272 ? -4.73 3.859 -18.75 1 94.06 272 VAL A O 1
ATOM 2179 N N . ILE A 1 273 ? -3.508 2.639 -17.266 1 94.81 273 ILE A N 1
ATOM 2180 C CA . ILE A 1 273 ? -2.293 3.283 -17.75 1 94.81 273 ILE A CA 1
ATOM 2181 C C . ILE A 1 273 ? -1.349 2.232 -18.328 1 94.81 273 ILE A C 1
ATOM 2183 O O . ILE A 1 273 ? -1.273 1.11 -17.828 1 94.81 273 ILE A O 1
ATOM 2187 N N . SER A 1 274 ? -0.695 2.504 -19.359 1 92.81 274 SER A N 1
ATOM 2188 C CA . SER A 1 274 ? 0.356 1.736 -20.016 1 92.81 274 SER A CA 1
ATOM 2189 C C . SER A 1 274 ? 1.417 2.652 -20.609 1 92.81 274 SER A C 1
ATOM 2191 O O . SER A 1 274 ? 1.21 3.863 -20.734 1 92.81 274 SER A O 1
ATOM 2193 N N . LEU A 1 275 ? 2.588 2.061 -20.844 1 89.75 275 LEU A N 1
ATOM 2194 C CA . LEU A 1 275 ? 3.611 2.861 -21.5 1 89.75 275 LEU A CA 1
ATOM 2195 C C . LEU A 1 275 ? 3.193 3.209 -22.938 1 89.75 275 LEU A C 1
ATOM 2197 O O . LEU A 1 275 ? 2.502 2.426 -23.594 1 89.75 275 LEU A O 1
ATOM 2201 N N . GLN A 1 276 ? 3.68 4.395 -23.328 1 89.44 276 GLN A N 1
ATOM 2202 C CA . GLN A 1 276 ? 3.42 4.77 -24.719 1 89.44 276 GLN A CA 1
ATOM 2203 C C . GLN A 1 276 ? 4.02 3.75 -25.672 1 89.44 276 GLN A C 1
ATOM 2205 O O . GLN A 1 276 ? 5.109 3.229 -25.438 1 89.44 276 GLN A O 1
ATOM 2210 N N . GLY A 1 277 ? 3.273 3.484 -26.75 1 80.56 277 GLY A N 1
ATOM 2211 C CA . GLY A 1 277 ? 3.727 2.51 -27.734 1 80.56 277 GLY A CA 1
ATOM 2212 C C . GLY A 1 277 ? 2.889 1.246 -27.75 1 80.56 277 GLY A C 1
ATOM 2213 O O . GLY A 1 277 ? 1.736 1.253 -27.312 1 80.56 277 GLY A O 1
ATOM 2214 N N . LYS A 1 278 ? 3.438 0.281 -28.297 1 67.75 278 LYS A N 1
ATOM 2215 C CA . LYS A 1 278 ? 2.682 -0.959 -28.453 1 67.75 278 LYS A CA 1
ATOM 2216 C C . LYS A 1 278 ? 2.551 -1.689 -27.109 1 67.75 278 LYS A C 1
ATOM 2218 O O . LYS A 1 278 ? 3.527 -1.816 -26.375 1 67.75 278 LYS A O 1
ATOM 2223 N N . THR A 1 279 ? 1.284 -2.021 -26.766 1 71.44 279 THR A N 1
ATOM 2224 C CA . THR A 1 279 ? 0.956 -2.801 -25.578 1 71.44 279 THR A CA 1
ATOM 2225 C C . THR A 1 279 ? 1.093 -4.293 -25.859 1 71.44 279 THR A C 1
ATOM 2227 O O . THR A 1 279 ? 0.786 -4.758 -26.953 1 71.44 279 THR A O 1
ATOM 2230 N N . GLU A 1 280 ? 1.47 -4.973 -24.844 1 73.69 280 GLU A N 1
ATOM 2231 C CA . GLU A 1 280 ? 1.584 -6.426 -24.953 1 73.69 280 GLU A CA 1
ATOM 2232 C C . GLU A 1 280 ? 0.213 -7.074 -25.125 1 73.69 280 GLU A C 1
ATOM 2234 O O . GLU A 1 280 ? -0.793 -6.543 -24.641 1 73.69 280 GLU A O 1
ATOM 2239 N N . ALA A 1 281 ? 0.179 -8.172 -25.812 1 74.25 281 ALA A N 1
ATOM 2240 C CA . ALA A 1 281 ? -1.058 -8.867 -26.172 1 74.25 281 ALA A CA 1
ATOM 2241 C C . ALA A 1 281 ? -1.855 -9.227 -24.922 1 74.25 281 ALA A C 1
ATOM 2243 O O . ALA A 1 281 ? -3.07 -9.016 -24.859 1 74.25 281 ALA A O 1
ATOM 2244 N N . LEU A 1 282 ? -1.196 -9.742 -23.969 1 76.56 282 LEU A N 1
ATOM 2245 C CA . LEU A 1 282 ? -1.877 -10.148 -22.75 1 76.56 282 LEU A CA 1
ATOM 2246 C C . LEU A 1 282 ? -2.5 -8.945 -22.047 1 76.56 282 LEU A C 1
ATOM 2248 O O . LEU A 1 282 ? -3.617 -9.031 -21.531 1 76.56 282 LEU A O 1
ATOM 2252 N N . SER A 1 283 ? -1.807 -7.895 -22.047 1 81.19 283 SER A N 1
ATOM 2253 C CA . SER A 1 283 ? -2.314 -6.66 -21.469 1 81.19 283 SER A CA 1
ATOM 2254 C C . SER A 1 283 ? -3.559 -6.168 -22.188 1 81.19 283 SER A C 1
ATOM 2256 O O . SER A 1 283 ? -4.539 -5.77 -21.562 1 81.19 283 SER A O 1
ATOM 2258 N N . GLU A 1 284 ? -3.492 -6.258 -23.453 1 80.25 284 GLU A N 1
ATOM 2259 C CA . GLU A 1 284 ? -4.633 -5.836 -24.25 1 80.25 284 GLU A CA 1
ATOM 2260 C C . GLU A 1 284 ? -5.848 -6.723 -24 1 80.25 284 GLU A C 1
ATOM 2262 O O . GLU A 1 284 ? -6.977 -6.23 -23.938 1 80.25 284 GLU A O 1
ATOM 2267 N N . LEU A 1 285 ? -5.617 -7.938 -23.938 1 78.38 285 LEU A N 1
ATOM 2268 C CA . LEU A 1 285 ? -6.691 -8.875 -23.641 1 78.38 285 LEU A CA 1
ATOM 2269 C C . LEU A 1 285 ? -7.348 -8.555 -22.297 1 78.38 285 LEU A C 1
ATOM 2271 O O . LEU A 1 285 ? -8.57 -8.578 -22.172 1 78.38 285 LEU A O 1
ATOM 2275 N N . PHE A 1 286 ? -6.566 -8.289 -21.312 1 82.88 286 PHE A N 1
ATOM 2276 C CA . PHE A 1 286 ? -7.082 -7.949 -20 1 82.88 286 PHE A CA 1
ATOM 2277 C C . PHE A 1 286 ? -7.898 -6.664 -20.047 1 82.88 286 PHE A C 1
ATOM 2279 O O . PHE A 1 286 ? -9.008 -6.605 -19.516 1 82.88 286 PHE A O 1
ATOM 2286 N N . ILE A 1 287 ? -7.312 -5.707 -20.641 1 82 287 ILE A N 1
ATOM 2287 C CA . ILE A 1 287 ? -7.973 -4.41 -20.75 1 82 287 ILE A CA 1
ATOM 2288 C C . ILE A 1 287 ? -9.328 -4.57 -21.438 1 82 287 ILE A C 1
ATOM 2290 O O . ILE A 1 287 ? -10.336 -4.066 -20.953 1 82 287 ILE A O 1
ATOM 2294 N N . ASN A 1 288 ? -9.352 -5.277 -22.469 1 80.75 288 ASN A N 1
ATOM 2295 C CA . ASN A 1 288 ? -10.578 -5.484 -23.219 1 80.75 288 ASN A CA 1
ATOM 2296 C C . ASN A 1 288 ? -11.625 -6.234 -22.391 1 80.75 288 ASN A C 1
ATOM 2298 O O . ASN A 1 288 ? -12.82 -5.938 -22.484 1 80.75 288 ASN A O 1
ATOM 2302 N N . ASN A 1 289 ? -11.188 -7.148 -21.656 1 80.44 289 ASN A N 1
ATOM 2303 C CA . ASN A 1 289 ? -12.102 -7.918 -20.812 1 80.44 289 ASN A CA 1
ATOM 2304 C C . ASN A 1 289 ? -12.719 -7.059 -19.719 1 80.44 289 ASN A C 1
ATOM 2306 O O . ASN A 1 289 ? -13.906 -7.195 -19.422 1 80.44 289 ASN A O 1
ATOM 2310 N N . ILE A 1 290 ? -11.859 -6.266 -19.109 1 79 290 ILE A N 1
ATOM 2311 C CA . ILE A 1 290 ? -12.398 -5.504 -18 1 79 290 ILE A CA 1
ATOM 2312 C C . ILE A 1 290 ? -13.242 -4.344 -18.516 1 79 290 ILE A C 1
ATOM 2314 O O . ILE A 1 290 ? -14.188 -3.91 -17.844 1 79 290 ILE A O 1
ATOM 2318 N N . LEU A 1 291 ? -12.875 -3.855 -19.672 1 75.62 291 LEU A N 1
ATOM 2319 C CA . LEU A 1 291 ? -13.656 -2.771 -20.266 1 75.62 291 LEU A CA 1
ATOM 2320 C C . LEU A 1 291 ? -15.008 -3.279 -20.75 1 75.62 291 LEU A C 1
ATOM 2322 O O . LEU A 1 291 ? -16.016 -2.568 -20.672 1 75.62 291 LEU A O 1
ATOM 2326 N N . ASP A 1 292 ? -15.016 -4.41 -21.344 1 70.19 292 ASP A N 1
ATOM 2327 C CA . ASP A 1 292 ? -16.266 -4.992 -21.828 1 70.19 292 ASP A CA 1
ATOM 2328 C C . ASP A 1 292 ? -17.203 -5.297 -20.656 1 70.19 292 ASP A C 1
ATOM 2330 O O . ASP A 1 292 ? -18.422 -5.148 -20.797 1 70.19 292 ASP A O 1
ATOM 2334 N N . HIS A 1 293 ? -16.688 -5.746 -19.641 1 58.84 293 HIS A N 1
ATOM 2335 C CA . HIS A 1 293 ? -17.531 -6.129 -18.516 1 58.84 293 HIS A CA 1
ATOM 2336 C C . HIS A 1 293 ? -17.906 -4.918 -17.672 1 58.84 293 HIS A C 1
ATOM 2338 O O . HIS A 1 293 ? -18.781 -5.004 -16.797 1 58.84 293 HIS A O 1
ATOM 2344 N N . HIS A 1 294 ? -17.109 -3.939 -17.594 1 55 294 HIS A N 1
ATOM 2345 C CA . HIS A 1 294 ? -17.422 -2.764 -16.781 1 55 294 HIS A CA 1
ATOM 2346 C C . HIS A 1 294 ? -18.703 -2.086 -17.281 1 55 294 HIS A C 1
ATOM 2348 O O . HIS A 1 294 ? -19.188 -1.143 -16.641 1 55 294 HIS A O 1
ATOM 2354 N N . ASN A 1 295 ? -19.031 -2.273 -18.516 1 48.59 295 ASN A N 1
ATOM 2355 C CA . ASN A 1 295 ? -20.438 -1.905 -18.641 1 48.59 295 ASN A CA 1
ATOM 2356 C C . ASN A 1 295 ? -21.266 -2.482 -17.516 1 48.59 295 ASN A C 1
ATOM 2358 O O . ASN A 1 295 ? -22.5 -2.496 -17.578 1 48.59 295 ASN A O 1
ATOM 2362 N N . LEU A 1 296 ? -20.609 -3.102 -16.734 1 42.19 296 LEU A N 1
ATOM 2363 C CA . LEU A 1 296 ? -21.391 -3.635 -15.633 1 42.19 296 LEU A CA 1
ATOM 2364 C C . LEU A 1 296 ? -21.594 -2.582 -14.547 1 42.19 296 LEU A C 1
ATOM 2366 O O . LEU A 1 296 ? -20.672 -1.806 -14.258 1 42.19 296 LEU A O 1
ATOM 2370 N N . LYS A 1 297 ? -22.797 -2.186 -14.539 1 44.16 297 LYS A N 1
ATOM 2371 C CA . LYS A 1 297 ? -23.391 -1.416 -13.438 1 44.16 297 LYS A CA 1
ATOM 2372 C C . LYS A 1 297 ? -22.719 -1.763 -12.109 1 44.16 297 LYS A C 1
ATOM 2374 O O . LYS A 1 297 ? -22.938 -2.846 -11.562 1 44.16 297 LYS A O 1
ATOM 2379 N N . LEU A 1 298 ? -21.375 -1.412 -11.945 1 36.75 298 LEU A N 1
ATOM 2380 C CA . LEU A 1 298 ? -20.938 -1.526 -10.555 1 36.75 298 LEU A CA 1
ATOM 2381 C C . LEU A 1 298 ? -22.016 -1.01 -9.602 1 36.75 298 LEU A C 1
ATOM 2383 O O . LEU A 1 298 ? -22.672 -0.011 -9.891 1 36.75 298 LEU A O 1
ATOM 2387 N N . MET B 1 1 ? 16.312 25.453 10.617 1 51.47 1 MET B N 1
ATOM 2388 C CA . MET B 1 1 ? 16.703 24.5 9.586 1 51.47 1 MET B CA 1
ATOM 2389 C C . MET B 1 1 ? 17.203 25.219 8.336 1 51.47 1 MET B C 1
ATOM 2391 O O . MET B 1 1 ? 16.719 26.297 8 1 51.47 1 MET B O 1
ATOM 2395 N N . ASP B 1 2 ? 18.438 24.859 7.941 1 66.06 2 ASP B N 1
ATOM 2396 C CA . ASP B 1 2 ? 18.969 25.438 6.707 1 66.06 2 ASP B CA 1
ATOM 2397 C C . ASP B 1 2 ? 18 25.188 5.539 1 66.06 2 ASP B C 1
ATOM 2399 O O . ASP B 1 2 ? 17.797 24.047 5.133 1 66.06 2 ASP B O 1
ATOM 2403 N N . PHE B 1 3 ? 17.234 26.172 5.176 1 77.06 3 PHE B N 1
ATOM 2404 C CA . PHE B 1 3 ? 16.188 26.078 4.152 1 77.06 3 PHE B CA 1
ATOM 2405 C C . PHE B 1 3 ? 16.75 25.5 2.859 1 77.06 3 PHE B C 1
ATOM 2407 O O . PHE B 1 3 ? 16.062 24.766 2.152 1 77.06 3 PHE B O 1
ATOM 2414 N N . ARG B 1 4 ? 17.938 25.859 2.709 1 82.44 4 ARG B N 1
ATOM 2415 C CA . ARG B 1 4 ? 18.562 25.359 1.487 1 82.44 4 ARG B CA 1
ATOM 2416 C C . ARG B 1 4 ? 18.703 23.844 1.521 1 82.44 4 ARG B C 1
ATOM 2418 O O . ARG B 1 4 ? 18.484 23.172 0.51 1 82.44 4 ARG B O 1
ATOM 2425 N N . LEU B 1 5 ? 19.016 23.328 2.672 1 85 5 LEU B N 1
ATOM 2426 C CA . LEU B 1 5 ? 19.094 21.875 2.82 1 85 5 LEU B CA 1
ATOM 2427 C C . LEU B 1 5 ? 17.703 21.234 2.721 1 85 5 LEU B C 1
ATOM 2429 O O . LEU B 1 5 ? 17.562 20.141 2.195 1 85 5 LEU B O 1
ATOM 2433 N N . LYS B 1 6 ? 16.719 21.938 3.166 1 85.38 6 LYS B N 1
ATOM 2434 C CA . LYS B 1 6 ? 15.344 21.469 3.039 1 85.38 6 LYS B CA 1
ATOM 2435 C C . LYS B 1 6 ? 14.922 21.391 1.573 1 85.38 6 LYS B C 1
ATOM 2437 O O . LYS B 1 6 ? 14.25 20.438 1.167 1 85.38 6 LYS B O 1
ATOM 2442 N N . VAL B 1 7 ? 15.328 22.406 0.819 1 87.38 7 VAL B N 1
ATOM 2443 C CA . VAL B 1 7 ? 15.031 22.422 -0.609 1 87.38 7 VAL B CA 1
ATOM 2444 C C . VAL B 1 7 ? 15.695 21.219 -1.289 1 87.38 7 VAL B C 1
ATOM 2446 O O . VAL B 1 7 ? 15.055 20.484 -2.029 1 87.38 7 VAL B O 1
ATOM 2449 N N . PHE B 1 8 ? 17.016 20.984 -1.013 1 90.88 8 PHE B N 1
ATOM 2450 C CA . PHE B 1 8 ? 17.75 19.859 -1.56 1 90.88 8 PHE B CA 1
ATOM 2451 C C . PHE B 1 8 ? 17.062 18.547 -1.215 1 90.88 8 PHE B C 1
ATOM 2453 O O . PHE B 1 8 ? 16.844 17.703 -2.09 1 90.88 8 PHE B O 1
ATOM 2460 N N . PHE B 1 9 ? 16.688 18.422 0.017 1 87.94 9 PHE B N 1
ATOM 2461 C CA . PHE B 1 9 ? 16.062 17.188 0.515 1 87.94 9 PHE B CA 1
ATOM 2462 C C . PHE B 1 9 ? 14.766 16.906 -0.233 1 87.94 9 PHE B C 1
ATOM 2464 O O . PHE B 1 9 ? 14.508 15.766 -0.624 1 87.94 9 PHE B O 1
ATOM 2471 N N . THR B 1 10 ? 13.953 17.906 -0.433 1 87.75 10 THR B N 1
ATOM 2472 C CA . THR B 1 10 ? 12.664 17.766 -1.092 1 87.75 10 THR B CA 1
ATOM 2473 C C . THR B 1 10 ? 12.844 17.375 -2.557 1 87.75 10 THR B C 1
ATOM 2475 O O . THR B 1 10 ? 12.148 16.5 -3.064 1 87.75 10 THR B O 1
ATOM 2478 N N . VAL B 1 11 ? 13.797 18 -3.186 1 90.56 11 VAL B N 1
ATOM 2479 C CA . VAL B 1 11 ? 14.078 17.672 -4.578 1 90.56 11 VAL B CA 1
ATOM 2480 C C . VAL B 1 11 ? 14.586 16.234 -4.676 1 90.56 11 VAL B C 1
ATOM 2482 O O . VAL B 1 11 ? 14.203 15.492 -5.586 1 90.56 11 VAL B O 1
ATOM 2485 N N . ALA B 1 12 ? 15.438 15.906 -3.758 1 89.06 12 ALA B N 1
ATOM 2486 C CA . ALA B 1 12 ? 16.016 14.562 -3.746 1 89.06 12 ALA B CA 1
ATOM 2487 C C . ALA B 1 12 ? 14.945 13.5 -3.564 1 89.06 12 ALA B C 1
ATOM 2489 O O . ALA B 1 12 ? 15.023 12.422 -4.16 1 89.06 12 ALA B O 1
ATOM 2490 N N . ASN B 1 13 ? 13.984 13.844 -2.838 1 84.75 13 ASN B N 1
ATOM 2491 C CA . ASN B 1 13 ? 12.922 12.891 -2.527 1 84.75 13 ASN B CA 1
ATOM 2492 C C . ASN B 1 13 ? 11.898 12.812 -3.654 1 84.75 13 ASN B C 1
ATOM 2494 O O . ASN B 1 13 ? 11.391 11.734 -3.957 1 84.75 13 ASN B O 1
ATOM 2498 N N . ARG B 1 14 ? 11.633 13.961 -4.238 1 83.75 14 ARG B N 1
ATOM 2499 C CA . ARG B 1 14 ? 10.578 14.031 -5.246 1 83.75 14 ARG B CA 1
ATOM 2500 C C . ARG B 1 14 ? 11.141 13.781 -6.645 1 83.75 14 ARG B C 1
ATOM 2502 O O . ARG B 1 14 ? 10.391 13.547 -7.59 1 83.75 14 ARG B O 1
ATOM 2509 N N . LEU B 1 15 ? 12.406 13.891 -6.781 1 87.88 15 LEU B N 1
ATOM 2510 C CA . LEU B 1 15 ? 13.133 13.828 -8.047 1 87.88 15 LEU B CA 1
ATOM 2511 C C . LEU B 1 15 ? 12.477 14.719 -9.094 1 87.88 15 LEU B C 1
ATOM 2513 O O . LEU B 1 15 ? 12.336 14.328 -10.25 1 87.88 15 LEU B O 1
ATOM 2517 N N . SER B 1 16 ? 12.023 15.812 -8.609 1 87.75 16 SER B N 1
ATOM 2518 C CA . SER B 1 16 ? 11.375 16.828 -9.438 1 87.75 16 SER B CA 1
ATOM 2519 C C . SER B 1 16 ? 11.5 18.219 -8.812 1 87.75 16 SER B C 1
ATOM 2521 O O . SER B 1 16 ? 11.102 18.422 -7.66 1 87.75 16 SER B O 1
ATOM 2523 N N . PHE B 1 17 ? 12 19.156 -9.625 1 89.62 17 PHE B N 1
ATOM 2524 C CA . PHE B 1 17 ? 12.125 20.516 -9.133 1 89.62 17 PHE B CA 1
ATOM 2525 C C . PHE B 1 17 ? 10.758 21.188 -9.016 1 89.62 17 PHE B C 1
ATOM 2527 O O . PHE B 1 17 ? 10.5 21.922 -8.062 1 89.62 17 PHE B O 1
ATOM 2534 N N . THR B 1 18 ? 9.883 20.75 -9.859 1 86.62 18 THR B N 1
ATOM 2535 C CA . THR B 1 18 ? 8.539 21.328 -9.859 1 86.62 18 THR B CA 1
ATOM 2536 C C . THR B 1 18 ? 7.715 20.766 -8.695 1 86.62 18 THR B C 1
ATOM 2538 O O . THR B 1 18 ? 7.031 21.531 -8 1 86.62 18 THR B O 1
ATOM 2541 N N . LYS B 1 19 ? 7.836 19.547 -8.453 1 85.5 19 LYS B N 1
ATOM 2542 C CA . LYS B 1 19 ? 7.102 18.953 -7.344 1 85.5 19 LYS B CA 1
ATOM 2543 C C . LYS B 1 19 ? 7.617 19.469 -6.004 1 85.5 19 LYS B C 1
ATOM 2545 O O . LYS B 1 19 ? 6.84 19.688 -5.074 1 85.5 19 LYS B O 1
ATOM 2550 N N . ALA B 1 20 ? 8.883 19.609 -5.949 1 88.88 20 ALA B N 1
ATOM 2551 C CA . ALA B 1 20 ? 9.477 20.141 -4.734 1 88.88 20 ALA B CA 1
ATOM 2552 C C . ALA B 1 20 ? 8.984 21.562 -4.461 1 88.88 20 ALA B C 1
ATOM 2554 O O . ALA B 1 20 ? 8.68 21.906 -3.32 1 88.88 20 ALA B O 1
ATOM 2555 N N . ALA B 1 21 ? 8.859 22.344 -5.504 1 87 21 ALA B N 1
ATOM 2556 C CA . ALA B 1 21 ? 8.367 23.719 -5.383 1 87 21 ALA B CA 1
ATOM 2557 C C . ALA B 1 21 ? 6.941 23.75 -4.836 1 87 21 ALA B C 1
ATOM 2559 O O . ALA B 1 21 ? 6.637 24.516 -3.92 1 87 21 ALA B O 1
ATOM 2560 N N . THR B 1 22 ? 6.168 22.875 -5.367 1 77.62 22 THR B N 1
ATOM 2561 C CA . THR B 1 22 ? 4.777 22.781 -4.938 1 77.62 22 THR B CA 1
ATOM 2562 C C . THR B 1 22 ? 4.688 22.375 -3.469 1 77.62 22 THR B C 1
ATOM 2564 O O . THR B 1 22 ? 3.939 22.984 -2.699 1 77.62 22 THR B O 1
ATOM 2567 N N . GLU B 1 23 ? 5.543 21.516 -3.131 1 78.88 23 GLU B N 1
ATOM 2568 C CA . GLU B 1 23 ? 5.527 20.984 -1.766 1 78.88 23 GLU B CA 1
ATOM 2569 C C . GLU B 1 23 ? 6.027 22.031 -0.773 1 78.88 23 GLU B C 1
ATOM 2571 O O . GLU B 1 23 ? 5.539 22.109 0.356 1 78.88 23 GLU B O 1
ATOM 2576 N N . LEU B 1 24 ? 6.949 22.812 -1.19 1 80.19 24 LEU B N 1
ATOM 2577 C CA . LEU B 1 24 ? 7.598 23.781 -0.305 1 80.19 24 LEU B CA 1
ATOM 2578 C C . LEU B 1 24 ? 6.93 25.141 -0.406 1 80.19 24 LEU B C 1
ATOM 2580 O O . LEU B 1 24 ? 7.297 26.078 0.318 1 80.19 24 LEU B O 1
ATOM 2584 N N . PHE B 1 25 ? 5.965 25.219 -1.306 1 73.94 25 PHE B N 1
ATOM 2585 C CA . PHE B 1 25 ? 5.227 26.453 -1.522 1 73.94 25 PHE B CA 1
ATOM 2586 C C . PHE B 1 25 ? 6.168 27.578 -1.923 1 73.94 25 PHE B C 1
ATOM 2588 O O . PHE B 1 25 ? 6.102 28.688 -1.368 1 73.94 25 PHE B O 1
ATOM 2595 N N . ILE B 1 26 ? 7.125 27.281 -2.801 1 80.75 26 ILE B N 1
ATOM 2596 C CA . ILE B 1 26 ? 8.016 28.266 -3.414 1 80.75 26 ILE B CA 1
ATOM 2597 C C . ILE B 1 26 ? 8.055 28.047 -4.926 1 80.75 26 ILE B C 1
ATOM 2599 O O . ILE B 1 26 ? 7.461 27.109 -5.441 1 80.75 26 ILE B O 1
ATOM 2603 N N . SER B 1 27 ? 8.602 29 -5.621 1 85.12 27 SER B N 1
ATOM 2604 C CA . SER B 1 27 ? 8.664 28.891 -7.074 1 85.12 27 SER B CA 1
ATOM 2605 C C . SER B 1 27 ? 9.742 27.906 -7.516 1 85.12 27 SER B C 1
ATOM 2607 O O . SER B 1 27 ? 10.703 27.672 -6.781 1 85.12 27 SER B O 1
ATOM 2609 N N . GLN B 1 28 ? 9.477 27.328 -8.633 1 89.62 28 GLN B N 1
ATOM 2610 C CA . GLN B 1 28 ? 10.453 26.391 -9.18 1 89.62 28 GLN B CA 1
ATOM 2611 C C . GLN B 1 28 ? 11.805 27.062 -9.406 1 89.62 28 GLN B C 1
ATOM 2613 O O . GLN B 1 28 ? 12.844 26.484 -9.086 1 89.62 28 GLN B O 1
ATOM 2618 N N . PRO B 1 29 ? 11.867 28.328 -9.898 1 90.44 29 PRO B N 1
ATOM 2619 C CA . PRO B 1 29 ? 13.172 28.984 -10.016 1 90.44 29 PRO B CA 1
ATOM 2620 C C . PRO B 1 29 ? 13.875 29.141 -8.664 1 90.44 29 PRO B C 1
ATOM 2622 O O . PRO B 1 29 ? 15.102 29.047 -8.594 1 90.44 29 PRO B O 1
ATOM 2625 N N . ALA B 1 30 ? 13.07 29.375 -7.668 1 86.5 30 ALA B N 1
ATOM 2626 C CA . ALA B 1 30 ? 13.648 29.469 -6.332 1 86.5 30 ALA B CA 1
ATOM 2627 C C . ALA B 1 30 ? 14.289 28.156 -5.91 1 86.5 30 ALA B C 1
ATOM 2629 O O . ALA B 1 30 ? 15.383 28.141 -5.344 1 86.5 30 ALA B O 1
ATOM 2630 N N . VAL B 1 31 ? 13.594 27.062 -6.215 1 91.81 31 VAL B N 1
ATOM 2631 C CA . VAL B 1 31 ? 14.141 25.75 -5.938 1 91.81 31 VAL B CA 1
ATOM 2632 C C . VAL B 1 31 ? 15.461 25.562 -6.688 1 91.81 31 VAL B C 1
ATOM 2634 O O . VAL B 1 31 ? 16.453 25.125 -6.109 1 91.81 31 VAL B O 1
ATOM 2637 N N . SER B 1 32 ? 15.477 25.891 -7.961 1 93.19 32 SER B N 1
ATOM 2638 C CA . SER B 1 32 ? 16.656 25.734 -8.797 1 93.19 32 SER B CA 1
ATOM 2639 C C . SER B 1 32 ? 17.828 26.578 -8.266 1 93.19 32 SER B C 1
ATOM 2641 O O . SER B 1 32 ? 18.969 26.109 -8.25 1 93.19 32 SER B O 1
ATOM 2643 N N . LYS B 1 33 ? 17.531 27.766 -7.805 1 89.81 33 LYS B N 1
ATOM 2644 C CA . LYS B 1 33 ? 18.562 28.656 -7.273 1 89.81 33 LYS B CA 1
ATOM 2645 C C . LYS B 1 33 ? 19.188 28.078 -6.004 1 89.81 33 LYS B C 1
ATOM 2647 O O . LYS B 1 33 ? 20.406 28.125 -5.836 1 89.81 33 LYS B O 1
ATOM 2652 N N . HIS B 1 34 ? 18.359 27.641 -5.168 1 88.12 34 HIS B N 1
ATOM 2653 C CA . HIS B 1 34 ? 18.844 27.031 -3.934 1 88.12 34 HIS B CA 1
ATOM 2654 C C . HIS B 1 34 ? 19.781 25.859 -4.227 1 88.12 34 HIS B C 1
ATOM 2656 O O . HIS B 1 34 ? 20.828 25.734 -3.592 1 88.12 34 HIS B O 1
ATOM 2662 N N . ILE B 1 35 ? 19.391 25.031 -5.211 1 92.38 35 ILE B N 1
ATOM 2663 C CA . ILE B 1 35 ? 20.203 23.859 -5.57 1 92.38 35 ILE B CA 1
ATOM 2664 C C . ILE B 1 35 ? 21.531 24.328 -6.176 1 92.38 35 ILE B C 1
ATOM 2666 O O . ILE B 1 35 ? 22.594 23.797 -5.844 1 92.38 35 ILE B O 1
ATOM 2670 N N . GLN B 1 36 ? 21.453 25.266 -6.988 1 90.81 36 GLN B N 1
ATOM 2671 C CA . GLN B 1 36 ? 22.641 25.812 -7.617 1 90.81 36 GLN B CA 1
ATOM 2672 C C . GLN B 1 36 ? 23.609 26.375 -6.574 1 90.81 36 GLN B C 1
ATOM 2674 O O . GLN B 1 36 ? 24.828 26.156 -6.66 1 90.81 36 GLN B O 1
ATOM 2679 N N . GLU B 1 37 ? 23.078 27.078 -5.684 1 85.5 37 GLU B N 1
ATOM 2680 C CA . GLU B 1 37 ? 23.906 27.656 -4.629 1 85.5 37 GLU B CA 1
ATOM 2681 C C . GLU B 1 37 ? 24.594 26.578 -3.801 1 85.5 37 GLU B C 1
ATOM 2683 O O . GLU B 1 37 ? 25.75 26.719 -3.416 1 85.5 37 GLU B O 1
ATOM 2688 N N . LEU B 1 38 ? 23.906 25.562 -3.531 1 86.31 38 LEU B N 1
ATOM 2689 C CA . LEU B 1 38 ? 24.469 24.438 -2.793 1 86.31 38 LEU B CA 1
ATOM 2690 C C . LEU B 1 38 ? 25.594 23.766 -3.592 1 86.31 38 LEU B C 1
ATOM 2692 O O . LEU B 1 38 ? 26.641 23.422 -3.037 1 86.31 38 LEU B O 1
ATOM 2696 N N . GLU B 1 39 ? 25.297 23.562 -4.895 1 90.38 39 GLU B N 1
ATOM 2697 C CA . GLU B 1 39 ? 26.281 22.938 -5.77 1 90.38 39 GLU B CA 1
ATOM 2698 C C . GLU B 1 39 ? 27.531 23.812 -5.902 1 90.38 39 GLU B C 1
ATOM 2700 O O . GLU B 1 39 ? 28.641 23.297 -5.965 1 90.38 39 GLU B O 1
ATOM 2705 N N . GLU B 1 40 ? 27.359 25.094 -5.887 1 84.88 40 GLU B N 1
ATOM 2706 C CA . GLU B 1 40 ? 28.469 26.031 -5.938 1 84.88 40 GLU B CA 1
ATOM 2707 C C . GLU B 1 40 ? 29.25 26.031 -4.629 1 84.88 40 GLU B C 1
ATOM 2709 O O . GLU B 1 40 ? 30.484 26.062 -4.641 1 84.88 40 GLU B O 1
ATOM 2714 N N . GLU B 1 41 ? 28.578 25.984 -3.592 1 80.38 41 GLU B N 1
ATOM 2715 C CA . GLU B 1 41 ? 29.203 25.969 -2.275 1 80.38 41 GLU B CA 1
ATOM 2716 C C . GLU B 1 41 ? 30.109 24.75 -2.107 1 80.38 41 GLU B C 1
ATOM 2718 O O . GLU B 1 41 ? 31.234 24.875 -1.607 1 80.38 41 GLU B O 1
ATOM 2723 N N . TYR B 1 42 ? 29.625 23.625 -2.596 1 81.94 42 TYR B N 1
ATOM 2724 C CA . TYR B 1 42 ? 30.359 22.375 -2.404 1 81.94 42 TYR B CA 1
ATOM 2725 C C . TYR B 1 42 ? 31.188 22.047 -3.633 1 81.94 42 TYR B C 1
ATOM 2727 O O . TYR B 1 42 ? 31.969 21.078 -3.617 1 81.94 42 TYR B O 1
ATOM 2735 N N . LYS B 1 43 ? 31.031 22.781 -4.691 1 87.06 43 LYS B N 1
ATOM 2736 C CA . LYS B 1 43 ? 31.766 22.625 -5.941 1 87.06 43 LYS B CA 1
ATOM 2737 C C . LYS B 1 43 ? 31.547 21.234 -6.527 1 87.06 43 LYS B C 1
ATOM 2739 O O . LYS B 1 43 ? 32.5 20.594 -6.992 1 87.06 43 LYS B O 1
ATOM 2744 N N . ILE B 1 44 ? 30.312 20.766 -6.348 1 86.38 44 ILE B N 1
ATOM 2745 C CA . ILE B 1 44 ? 29.922 19.469 -6.902 1 86.38 44 ILE B CA 1
ATOM 2746 C C . ILE B 1 44 ? 28.484 19.531 -7.414 1 86.38 44 ILE B C 1
ATOM 2748 O O . ILE B 1 44 ? 27.672 20.297 -6.902 1 86.38 44 ILE B O 1
ATOM 2752 N N . LYS B 1 45 ? 28.219 18.734 -8.414 1 91.19 45 LYS B N 1
ATOM 2753 C CA . LYS B 1 45 ? 26.828 18.578 -8.852 1 91.19 45 LYS B CA 1
ATOM 2754 C C . LYS B 1 45 ? 26.078 17.578 -7.98 1 91.19 45 LYS B C 1
ATOM 2756 O O . LYS B 1 45 ? 26.641 16.531 -7.621 1 91.19 45 LYS B O 1
ATOM 2761 N N . LEU B 1 46 ? 24.922 18.016 -7.66 1 91.31 46 LEU B N 1
ATOM 2762 C CA . LEU B 1 46 ? 24.156 17.156 -6.766 1 91.31 46 LEU B CA 1
ATOM 2763 C C . LEU B 1 46 ? 23.125 16.344 -7.543 1 91.31 46 LEU B C 1
ATOM 2765 O O . LEU B 1 46 ? 22.688 15.297 -7.086 1 91.31 46 LEU B O 1
ATOM 2769 N N . PHE B 1 47 ? 22.688 16.906 -8.695 1 93.38 47 PHE B N 1
ATOM 2770 C CA . PHE B 1 47 ? 21.688 16.25 -9.523 1 93.38 47 PHE B CA 1
ATOM 2771 C C . PHE B 1 47 ? 22.172 16.109 -10.961 1 93.38 47 PHE B C 1
ATOM 2773 O O . PHE B 1 47 ? 22.891 16.969 -11.469 1 93.38 47 PHE B O 1
ATOM 2780 N N . ASP B 1 48 ? 21.781 14.898 -11.453 1 89.38 48 ASP B N 1
ATOM 2781 C CA . ASP B 1 48 ? 21.906 14.695 -12.891 1 89.38 48 ASP B CA 1
ATOM 2782 C C . ASP B 1 48 ? 20.578 14.961 -13.602 1 89.38 48 ASP B C 1
ATOM 2784 O O . ASP B 1 48 ? 19.531 14.484 -13.156 1 89.38 48 ASP B O 1
ATOM 2788 N N . ARG B 1 49 ? 20.641 15.883 -14.555 1 80.75 49 ARG B N 1
ATOM 2789 C CA . ARG B 1 49 ? 19.422 16.234 -15.297 1 80.75 49 ARG B CA 1
ATOM 2790 C C . ARG B 1 49 ? 19.5 15.734 -16.734 1 80.75 49 ARG B C 1
ATOM 2792 O O . ARG B 1 49 ? 20.062 16.406 -17.609 1 80.75 49 ARG B O 1
ATOM 2799 N N . ASN B 1 50 ? 19.484 14.469 -16.906 1 71.06 50 ASN B N 1
ATOM 2800 C CA . ASN B 1 50 ? 19.578 13.93 -18.266 1 71.06 50 ASN B CA 1
ATOM 2801 C C . ASN B 1 50 ? 18.188 13.648 -18.844 1 71.06 50 ASN B C 1
ATOM 2803 O O . ASN B 1 50 ? 17.453 12.82 -18.312 1 71.06 50 ASN B O 1
ATOM 2807 N N . GLY B 1 51 ? 17.891 14.18 -20.062 1 65.25 51 GLY B N 1
ATOM 2808 C CA . GLY B 1 51 ? 16.719 13.859 -20.875 1 65.25 51 GLY B CA 1
ATOM 2809 C C . GLY B 1 51 ? 15.414 13.953 -20.109 1 65.25 51 GLY B C 1
ATOM 2810 O O . GLY B 1 51 ? 14.516 13.133 -20.312 1 65.25 51 GLY B O 1
ATOM 2811 N N . GLY B 1 52 ? 15.344 14.836 -19.125 1 64.81 52 GLY B N 1
ATOM 2812 C CA . GLY B 1 52 ? 14.062 15.008 -18.469 1 64.81 52 GLY B CA 1
ATOM 2813 C C . GLY B 1 52 ? 13.961 14.25 -17.156 1 64.81 52 GLY B C 1
ATOM 2814 O O . GLY B 1 52 ? 13.047 14.477 -16.359 1 64.81 52 GLY B O 1
ATOM 2815 N N . LYS B 1 53 ? 14.82 13.344 -16.938 1 76.56 53 LYS B N 1
ATOM 2816 C CA . LYS B 1 53 ? 14.812 12.609 -15.672 1 76.56 53 LYS B CA 1
ATOM 2817 C C . LYS B 1 53 ? 15.844 13.164 -14.695 1 76.56 53 LYS B C 1
ATOM 2819 O O . LYS B 1 53 ? 16.969 13.477 -15.094 1 76.56 53 LYS B O 1
ATOM 2824 N N . ILE B 1 54 ? 15.43 13.477 -13.43 1 85 54 ILE B N 1
ATOM 2825 C CA . ILE B 1 54 ? 16.281 13.992 -12.367 1 85 54 ILE B CA 1
ATOM 2826 C C . ILE B 1 54 ? 16.719 12.852 -11.453 1 85 54 ILE B C 1
ATOM 2828 O O . ILE B 1 54 ? 15.906 12.016 -11.055 1 85 54 ILE B O 1
ATOM 2832 N N . SER B 1 55 ? 18.062 12.68 -11.391 1 88.5 55 SER B N 1
ATOM 2833 C CA . SER B 1 55 ? 18.609 11.711 -10.445 1 88.5 55 SER B CA 1
ATOM 2834 C C . SER B 1 55 ? 19.734 12.32 -9.609 1 88.5 55 SER B C 1
ATOM 2836 O O . SER B 1 55 ? 20.312 13.352 -9.992 1 88.5 55 SER B O 1
ATOM 2838 N N . LEU B 1 56 ? 20.016 11.664 -8.492 1 89.12 56 LEU B N 1
ATOM 2839 C CA . LEU B 1 56 ? 21.094 12.148 -7.629 1 89.12 56 LEU B CA 1
ATOM 2840 C C . LEU B 1 56 ? 22.453 11.695 -8.148 1 89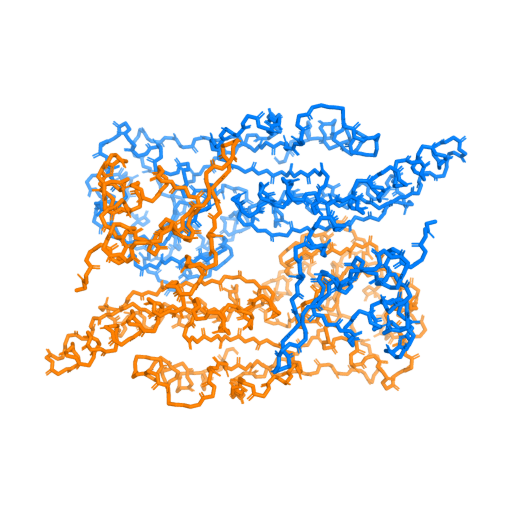.12 56 LEU B C 1
ATOM 2842 O O . LEU B 1 56 ? 22.594 10.57 -8.633 1 89.12 56 LEU B O 1
ATOM 2846 N N . THR B 1 57 ? 23.469 12.617 -8.109 1 87.56 57 THR B N 1
ATOM 2847 C CA . THR B 1 57 ? 24.859 12.242 -8.305 1 87.56 57 THR B CA 1
ATOM 2848 C C . THR B 1 57 ? 25.406 11.539 -7.062 1 87.56 57 THR B C 1
ATOM 2850 O O . THR B 1 57 ? 24.719 11.414 -6.055 1 87.56 57 THR B O 1
ATOM 2853 N N . ALA B 1 58 ? 26.625 11.062 -7.195 1 82.31 58 ALA B N 1
ATOM 2854 C CA . ALA B 1 58 ? 27.281 10.5 -6.02 1 82.31 58 ALA B CA 1
ATOM 2855 C C . ALA B 1 58 ? 27.359 11.523 -4.891 1 82.31 58 ALA B C 1
ATOM 2857 O O . ALA B 1 58 ? 27.141 11.195 -3.725 1 82.31 58 ALA B O 1
ATOM 2858 N N . GLY B 1 59 ? 27.734 12.641 -5.277 1 84.31 59 GLY B N 1
ATOM 2859 C CA . GLY B 1 59 ? 27.734 13.734 -4.312 1 84.31 59 GLY B CA 1
ATOM 2860 C C . GLY B 1 59 ? 26.359 14.008 -3.721 1 84.31 59 GLY B C 1
ATOM 2861 O O . GLY B 1 59 ? 26.234 14.258 -2.52 1 84.31 59 GLY B O 1
ATOM 2862 N N . GLY B 1 60 ? 25.344 13.953 -4.582 1 89.38 60 GLY B N 1
ATOM 2863 C CA . GLY B 1 60 ? 23.984 14.125 -4.117 1 89.38 60 GLY B CA 1
ATOM 2864 C C . GLY B 1 60 ? 23.547 13.062 -3.121 1 89.38 60 GLY B C 1
ATOM 2865 O O . GLY B 1 60 ? 22.922 13.375 -2.113 1 89.38 60 GLY B O 1
ATOM 2866 N N . GLN B 1 61 ? 23.953 11.891 -3.365 1 86 61 GLN B N 1
ATOM 2867 C CA . GLN B 1 61 ? 23.625 10.781 -2.477 1 86 61 GLN B CA 1
ATOM 2868 C C . GLN B 1 61 ? 24.297 10.945 -1.119 1 86 61 GLN B C 1
ATOM 2870 O O . GLN B 1 61 ? 23.688 10.695 -0.079 1 86 61 GLN B O 1
ATOM 2875 N N . LEU B 1 62 ? 25.516 11.359 -1.178 1 81.44 62 LEU B N 1
ATOM 2876 C CA . LEU B 1 62 ? 26.266 11.586 0.052 1 81.44 62 LEU B CA 1
ATOM 2877 C C . LEU B 1 62 ? 25.641 12.711 0.87 1 81.44 62 LEU B C 1
ATOM 2879 O O . LEU B 1 62 ? 25.469 12.578 2.082 1 81.44 62 LEU B O 1
ATOM 2883 N N . LEU B 1 63 ? 25.344 13.758 0.218 1 85.12 63 LEU B N 1
ATOM 2884 C CA . LEU B 1 63 ? 24.734 14.883 0.911 1 85.12 63 LEU B CA 1
ATOM 2885 C C . LEU B 1 63 ? 23.375 14.484 1.489 1 85.12 63 LEU B C 1
ATOM 2887 O O . LEU B 1 63 ? 23.031 14.875 2.609 1 85.12 63 LEU B O 1
ATOM 2891 N N . LEU B 1 64 ? 22.641 13.711 0.731 1 88.5 64 LEU B N 1
ATOM 2892 C CA . LEU B 1 64 ? 21.328 13.273 1.188 1 88.5 64 LEU B CA 1
ATOM 2893 C C . LEU B 1 64 ? 21.438 12.469 2.482 1 88.5 64 LEU B C 1
ATOM 2895 O O . LEU B 1 64 ? 20.656 12.664 3.41 1 88.5 64 LEU B O 1
ATOM 2899 N N . LYS B 1 65 ? 22.406 11.68 2.559 1 81.19 65 LYS B N 1
ATOM 2900 C CA . LYS B 1 65 ? 22.641 10.891 3.764 1 81.19 65 LYS B CA 1
ATOM 2901 C C . LYS B 1 65 ? 22.875 11.789 4.973 1 81.19 65 LYS B C 1
ATOM 2903 O O . LYS B 1 65 ? 22.281 11.57 6.035 1 81.19 65 LYS B O 1
ATOM 2908 N N . HIS B 1 66 ? 23.688 12.805 4.832 1 79.5 66 HIS B N 1
ATOM 2909 C CA . HIS B 1 66 ? 24 13.711 5.926 1 79.5 66 HIS B CA 1
ATOM 2910 C C . HIS B 1 66 ? 22.797 14.594 6.277 1 79.5 66 HIS B C 1
ATOM 2912 O O . HIS B 1 66 ? 22.547 14.852 7.457 1 79.5 66 HIS B O 1
ATOM 2918 N N . VAL B 1 67 ? 22.109 14.977 5.277 1 84.31 67 VAL B N 1
ATOM 2919 C CA . VAL B 1 67 ? 20.969 15.852 5.492 1 84.31 67 VAL B CA 1
ATOM 2920 C C . VAL B 1 67 ? 19.891 15.117 6.293 1 84.31 67 VAL B C 1
ATOM 2922 O O . VAL B 1 67 ? 19.266 15.695 7.184 1 84.31 67 VAL B O 1
ATOM 2925 N N . LYS B 1 68 ? 19.719 13.891 6.02 1 82.5 68 LYS B N 1
ATOM 2926 C CA . LYS B 1 68 ? 18.766 13.078 6.773 1 82.5 68 LYS B CA 1
ATOM 2927 C C . LYS B 1 68 ? 19.125 13.039 8.25 1 82.5 68 LYS B C 1
ATOM 2929 O O . LYS B 1 68 ? 18.266 13.18 9.117 1 82.5 68 LYS B O 1
ATOM 2934 N N . ASN B 1 69 ? 20.344 12.953 8.578 1 77.38 69 ASN B N 1
ATOM 2935 C CA . ASN B 1 69 ? 20.797 12.938 9.961 1 77.38 69 ASN B CA 1
ATOM 2936 C C . ASN B 1 69 ? 20.562 14.281 10.641 1 77.38 69 ASN B C 1
ATOM 2938 O O . ASN B 1 69 ? 20.125 14.328 11.797 1 77.38 69 ASN B O 1
ATOM 2942 N N . ILE B 1 70 ? 20.844 15.32 9.93 1 73.69 70 ILE B N 1
ATOM 2943 C CA . ILE B 1 70 ? 20.641 16.656 10.469 1 73.69 70 ILE B CA 1
ATOM 2944 C C . ILE B 1 70 ? 19.156 16.891 10.773 1 73.69 70 ILE B C 1
ATOM 2946 O O . ILE B 1 70 ? 18.812 17.391 11.844 1 73.69 70 ILE B O 1
ATOM 2950 N N . PHE B 1 71 ? 18.328 16.422 9.859 1 77.25 71 PHE B N 1
ATOM 2951 C CA . PHE B 1 71 ? 16.906 16.641 10.031 1 77.25 71 PHE B CA 1
ATOM 2952 C C . PHE B 1 71 ? 16.375 15.836 11.211 1 77.25 71 PHE B C 1
ATOM 2954 O O . PHE B 1 71 ? 15.461 16.281 11.914 1 77.25 71 PHE B O 1
ATOM 2961 N N . GLU B 1 72 ? 16.969 14.734 11.445 1 75.25 72 GLU B N 1
ATOM 2962 C CA . GLU B 1 72 ? 16.609 13.938 12.617 1 75.25 72 GLU B CA 1
ATOM 2963 C C . GLU B 1 72 ? 16.938 14.688 13.906 1 75.25 72 GLU B C 1
ATOM 2965 O O . GLU B 1 72 ? 16.141 14.68 14.852 1 75.25 72 GLU B O 1
ATOM 2970 N N . ILE B 1 73 ? 18.047 15.312 13.914 1 70.5 73 ILE B N 1
ATOM 2971 C CA . ILE B 1 73 ? 18.469 16.062 15.094 1 70.5 73 ILE B CA 1
ATOM 2972 C C . ILE B 1 73 ? 17.531 17.25 15.312 1 70.5 73 ILE B C 1
ATOM 2974 O O . ILE B 1 73 ? 17.094 17.5 16.438 1 70.5 73 ILE B O 1
ATOM 2978 N N . TYR B 1 74 ? 17.219 17.969 14.25 1 68.06 74 TYR B N 1
ATOM 2979 C CA . TYR B 1 74 ? 16.297 19.094 14.359 1 68.06 74 TYR B CA 1
ATOM 2980 C C . TYR B 1 74 ? 14.938 18.641 14.891 1 68.06 74 TYR B C 1
ATOM 2982 O O . TYR B 1 74 ? 14.336 19.328 15.719 1 68.06 74 TYR B O 1
ATOM 2990 N N . ARG B 1 75 ? 14.43 17.578 14.391 1 72.81 75 ARG B N 1
ATOM 2991 C CA . ARG B 1 75 ? 13.156 17.047 14.859 1 72.81 75 ARG B CA 1
ATOM 2992 C C . ARG B 1 75 ? 13.203 16.75 16.359 1 72.81 75 ARG B C 1
ATOM 2994 O O . ARG B 1 75 ? 12.242 17.047 17.078 1 72.81 75 ARG B O 1
ATOM 3001 N N . GLU B 1 76 ? 14.242 16.219 16.797 1 69.94 76 GLU B N 1
ATOM 3002 C CA . GLU B 1 76 ? 14.422 15.906 18.219 1 69.94 76 GLU B CA 1
ATOM 3003 C C . GLU B 1 76 ? 14.445 17.188 19.062 1 69.94 76 GLU B C 1
ATOM 3005 O O . GLU B 1 76 ? 13.836 17.234 20.125 1 69.94 76 GLU B O 1
ATOM 3010 N N . ILE B 1 77 ? 15.203 18.125 18.578 1 65.38 77 ILE B N 1
ATOM 3011 C CA . ILE B 1 77 ? 15.305 19.406 19.281 1 65.38 77 ILE B CA 1
ATOM 3012 C C . ILE B 1 77 ? 13.914 20.031 19.438 1 65.38 77 ILE B C 1
ATOM 3014 O O . ILE B 1 77 ? 13.539 20.469 20.516 1 65.38 77 ILE B O 1
ATOM 3018 N N . HIS B 1 78 ? 13.211 20 18.328 1 66.06 78 HIS B N 1
ATOM 3019 C CA . HIS B 1 78 ? 11.883 20.594 18.344 1 66.06 78 HIS B CA 1
ATOM 3020 C C . HIS B 1 78 ? 10.969 19.891 19.328 1 66.06 78 HIS B C 1
ATOM 3022 O O . HIS B 1 78 ? 10.234 20.547 20.078 1 66.06 78 HIS B O 1
ATOM 3028 N N . PHE B 1 79 ? 11.039 18.672 19.344 1 68.31 79 PHE B N 1
ATOM 3029 C CA . PHE B 1 79 ? 10.203 17.906 20.266 1 68.31 79 PHE B CA 1
ATOM 3030 C C . PHE B 1 79 ? 10.609 18.141 21.703 1 68.31 79 PHE B C 1
ATOM 3032 O O . PHE B 1 79 ? 9.766 18.406 22.562 1 68.31 79 PHE B O 1
ATOM 3039 N N . ASP B 1 80 ? 11.82 18.062 21.938 1 67.69 80 ASP B N 1
ATOM 3040 C CA . ASP B 1 80 ? 12.328 18.234 23.297 1 67.69 80 ASP B CA 1
ATOM 3041 C C . ASP B 1 80 ? 11.992 19.641 23.812 1 67.69 80 ASP B C 1
ATOM 3043 O O . ASP B 1 80 ? 11.562 19.781 24.969 1 67.69 80 ASP B O 1
ATOM 3047 N N . MET B 1 81 ? 12.195 20.578 22.969 1 65 81 MET B N 1
ATOM 3048 C CA . MET B 1 81 ? 11.898 21.953 23.375 1 65 81 MET B CA 1
ATOM 3049 C C . MET B 1 81 ? 10.398 22.125 23.609 1 65 81 MET B C 1
ATOM 3051 O O . MET B 1 81 ? 10 22.844 24.531 1 65 81 MET B O 1
ATOM 3055 N N . GLY B 1 82 ? 9.625 21.484 22.672 1 64.38 82 GLY B N 1
ATOM 3056 C CA . GLY B 1 82 ? 8.188 21.516 22.875 1 64.38 82 GLY B CA 1
ATOM 3057 C C . GLY B 1 82 ? 7.742 20.875 24.172 1 64.38 82 GLY B C 1
ATOM 3058 O O . GLY B 1 82 ? 6.824 21.375 24.828 1 64.38 82 GLY B O 1
ATOM 3059 N N . THR B 1 83 ? 8.359 19.828 24.547 1 64.88 83 THR B N 1
ATOM 3060 C CA . THR B 1 83 ? 8.055 19.141 25.797 1 64.88 83 THR B CA 1
ATOM 3061 C C . THR B 1 83 ? 8.328 20.031 27 1 64.88 83 THR B C 1
ATOM 3063 O O . THR B 1 83 ? 7.578 20.016 27.984 1 64.88 83 THR B O 1
ATOM 3066 N N . LEU B 1 84 ? 9.289 20.797 26.906 1 59.75 84 LEU B N 1
ATOM 3067 C CA . LEU B 1 84 ? 9.68 21.656 28.016 1 59.75 84 LEU B CA 1
ATOM 3068 C C . LEU B 1 84 ? 8.633 22.75 28.25 1 59.75 84 LEU B C 1
ATOM 3070 O O . LEU B 1 84 ? 8.445 23.203 29.375 1 59.75 84 LEU B O 1
ATOM 3074 N N . ILE B 1 85 ? 7.957 23.094 27.266 1 59.84 85 ILE B N 1
ATOM 3075 C CA . ILE B 1 85 ? 6.977 24.156 27.438 1 59.84 85 ILE B CA 1
ATOM 3076 C C . ILE B 1 85 ? 5.566 23.578 27.391 1 59.84 85 ILE B C 1
ATOM 3078 O O . ILE B 1 85 ? 4.594 24.312 27.203 1 59.84 85 ILE B O 1
ATOM 3082 N N . ASN B 1 86 ? 5.5 22.266 27.625 1 57.97 86 ASN B N 1
ATOM 3083 C CA . ASN B 1 86 ? 4.258 21.5 27.703 1 57.97 86 ASN B CA 1
ATOM 3084 C C . ASN B 1 86 ? 3.436 21.656 26.422 1 57.97 86 ASN B C 1
ATOM 3086 O O . ASN B 1 86 ? 2.215 21.797 26.484 1 57.97 86 ASN B O 1
ATOM 3090 N N . GLN B 1 87 ? 4.07 22.062 25.391 1 60.31 87 GLN B N 1
ATOM 3091 C CA . GLN B 1 87 ? 3.424 22.109 24.094 1 60.31 87 GLN B CA 1
ATOM 3092 C C . GLN B 1 87 ? 4.027 21.078 23.141 1 60.31 87 GLN B C 1
ATOM 3094 O O . GLN B 1 87 ? 4.797 21.438 22.25 1 60.31 87 GLN B O 1
ATOM 3099 N N . GLN B 1 88 ? 3.684 19.891 23.578 1 62.19 88 GLN B N 1
ATOM 3100 C CA . GLN B 1 88 ? 4.227 18.812 22.75 1 62.19 88 GLN B CA 1
ATOM 3101 C C . GLN B 1 88 ? 3.76 18.969 21.297 1 62.19 88 GLN B C 1
ATOM 3103 O O . GLN B 1 88 ? 2.562 18.891 21.016 1 62.19 88 GLN B O 1
ATOM 3108 N N . GLN B 1 89 ? 4.609 19.641 20.547 1 67.75 89 GLN B N 1
ATOM 3109 C CA . GLN B 1 89 ? 4.367 19.75 19.125 1 67.75 89 GLN B CA 1
ATOM 3110 C C . GLN B 1 89 ? 5.414 18.984 18.312 1 67.75 89 GLN B C 1
ATOM 3112 O O . GLN B 1 89 ? 6.555 18.828 18.766 1 67.75 89 GLN B O 1
ATOM 3117 N N . GLY B 1 90 ? 4.953 18.25 17.453 1 77.06 90 GLY B N 1
ATOM 3118 C CA . GLY B 1 90 ? 5.902 17.531 16.625 1 77.06 90 GLY B CA 1
ATOM 3119 C C . GLY B 1 90 ? 5.238 16.656 15.578 1 77.06 90 GLY B C 1
ATOM 3120 O O . GLY B 1 90 ? 4.008 16.609 15.492 1 77.06 90 GLY B O 1
ATOM 3121 N N . ALA B 1 91 ? 6.133 16.219 14.695 1 82.25 91 ALA B N 1
ATOM 3122 C CA . ALA B 1 91 ? 5.664 15.32 13.648 1 82.25 91 ALA B CA 1
ATOM 3123 C C . ALA B 1 91 ? 6.273 13.93 13.805 1 82.25 91 ALA B C 1
ATOM 3125 O O . ALA B 1 91 ? 7.488 13.797 13.977 1 82.25 91 ALA B O 1
ATOM 3126 N N . LEU B 1 92 ? 5.383 13.023 13.906 1 87.12 92 LEU B N 1
ATOM 3127 C CA . LEU B 1 92 ? 5.805 11.633 14.023 1 87.12 92 LEU B CA 1
ATOM 3128 C C . LEU B 1 92 ? 5.652 10.906 12.688 1 87.12 92 LEU B C 1
ATOM 3130 O O . LEU B 1 92 ? 4.555 10.852 12.125 1 87.12 92 LEU B O 1
ATOM 3134 N N . ARG B 1 93 ? 6.73 10.43 12.148 1 91.88 93 ARG B N 1
ATOM 3135 C CA . ARG B 1 93 ? 6.703 9.594 10.953 1 91.88 93 ARG B CA 1
ATOM 3136 C C . ARG B 1 93 ? 6.648 8.117 11.32 1 91.88 93 ARG B C 1
ATOM 3138 O O . ARG B 1 93 ? 7.645 7.543 11.766 1 91.88 93 ARG B O 1
ATOM 3145 N N . LEU B 1 94 ? 5.461 7.578 11.07 1 94.62 94 LEU B N 1
ATOM 3146 C CA . LEU B 1 94 ? 5.16 6.199 11.445 1 94.62 94 LEU B CA 1
ATOM 3147 C C . LEU B 1 94 ? 4.984 5.324 10.211 1 94.62 94 LEU B C 1
ATOM 3149 O O . LEU B 1 94 ? 4.449 5.781 9.195 1 94.62 94 LEU B O 1
ATOM 3153 N N . GLY B 1 95 ? 5.562 4.133 10.258 1 96.62 95 GLY B N 1
ATOM 3154 C CA . GLY B 1 95 ? 5.27 3.119 9.258 1 96.62 95 GLY B CA 1
ATOM 3155 C C . GLY B 1 95 ? 4.547 1.912 9.828 1 96.62 95 GLY B C 1
ATOM 3156 O O . GLY B 1 95 ? 4.789 1.52 10.977 1 96.62 95 GLY B O 1
ATOM 3157 N N . ALA B 1 96 ? 3.654 1.366 9.062 1 96.75 96 ALA B N 1
ATOM 3158 C CA . ALA B 1 96 ? 2.979 0.144 9.484 1 96.75 96 ALA B CA 1
ATOM 3159 C C . ALA B 1 96 ? 2.678 -0.761 8.297 1 96.75 96 ALA B C 1
ATOM 3161 O O . ALA B 1 96 ? 2.295 -0.282 7.227 1 96.75 96 ALA B O 1
ATOM 3162 N N . SER B 1 97 ? 2.924 -2.045 8.531 1 96.31 97 SER B N 1
ATOM 3163 C CA . SER B 1 97 ? 2.561 -2.998 7.488 1 96.31 97 SER B CA 1
ATOM 3164 C C . SER B 1 97 ? 1.055 -3.018 7.258 1 96.31 97 SER B C 1
ATOM 3166 O O . SER B 1 97 ? 0.287 -2.514 8.078 1 96.31 97 SER B O 1
ATOM 3168 N N . THR B 1 98 ? 0.649 -3.619 6.207 1 94.38 98 THR B N 1
ATOM 3169 C CA . THR B 1 98 ? -0.695 -3.502 5.652 1 94.38 98 THR B CA 1
ATOM 3170 C C . THR B 1 98 ? -1.744 -3.869 6.699 1 94.38 98 THR B C 1
ATOM 3172 O O . THR B 1 98 ? -2.672 -3.098 6.949 1 94.38 98 THR B O 1
ATOM 3175 N N . THR B 1 99 ? -1.676 -5.004 7.355 1 94.19 99 THR B N 1
ATOM 3176 C CA . THR B 1 99 ? -2.645 -5.441 8.352 1 94.19 99 THR B CA 1
ATOM 3177 C C . THR B 1 99 ? -2.752 -4.422 9.484 1 94.19 99 THR B C 1
ATOM 3179 O O . THR B 1 99 ? -3.854 -4.016 9.859 1 94.19 99 THR B O 1
ATOM 3182 N N . ILE B 1 100 ? -1.654 -3.994 9.938 1 95.44 100 ILE B N 1
ATOM 3183 C CA . ILE B 1 100 ? -1.587 -3.113 11.094 1 95.44 100 ILE B CA 1
ATOM 3184 C C . ILE B 1 100 ? -2.082 -1.72 10.719 1 95.44 100 ILE B C 1
ATOM 3186 O O . ILE B 1 100 ? -2.867 -1.112 11.453 1 95.44 100 ILE B O 1
ATOM 3190 N N . SER B 1 101 ? -1.661 -1.229 9.578 1 95.81 101 SER B N 1
ATOM 3191 C CA . SER B 1 101 ? -1.994 0.128 9.164 1 95.81 101 SER B CA 1
ATOM 3192 C C . SER B 1 101 ? -3.486 0.272 8.891 1 95.81 101 SER B C 1
ATOM 3194 O O . SER B 1 101 ? -4.039 1.369 8.992 1 95.81 101 SER B O 1
ATOM 3196 N N . GLN B 1 102 ? -4.105 -0.813 8.602 1 93.44 102 GLN B N 1
ATOM 3197 C CA . GLN B 1 102 ? -5.5 -0.715 8.188 1 93.44 102 GLN B CA 1
ATOM 3198 C C . GLN B 1 102 ? -6.445 -0.984 9.352 1 93.44 102 GLN B C 1
ATOM 3200 O O . GLN B 1 102 ? -7.535 -0.413 9.422 1 93.44 102 GLN B O 1
ATOM 3205 N N . TYR B 1 103 ? -5.98 -1.801 10.32 1 93.12 103 TYR B N 1
ATOM 3206 C CA . TYR B 1 103 ? -6.988 -2.314 11.242 1 93.12 103 TYR B CA 1
ATOM 3207 C C . TYR B 1 103 ? -6.582 -2.059 12.688 1 93.12 103 TYR B C 1
ATOM 3209 O O . TYR B 1 103 ? -7.43 -2.043 13.586 1 93.12 103 TYR B O 1
ATOM 3217 N N . ILE B 1 104 ? -5.359 -1.893 12.914 1 92.81 104 ILE B N 1
ATOM 3218 C CA . ILE B 1 104 ? -4.891 -1.876 14.297 1 92.81 104 ILE B CA 1
ATOM 3219 C C . ILE B 1 104 ? -4.535 -0.448 14.703 1 92.81 104 ILE B C 1
ATOM 3221 O O . ILE B 1 104 ? -5.023 0.056 15.719 1 92.81 104 ILE B O 1
ATOM 3225 N N . ILE B 1 105 ? -3.797 0.262 13.898 1 92.94 105 ILE B N 1
ATOM 3226 C CA . ILE B 1 105 ? -3.125 1.48 14.336 1 92.94 105 ILE B CA 1
ATOM 3227 C C . ILE B 1 105 ? -4.094 2.66 14.258 1 92.94 105 ILE B C 1
ATOM 3229 O O . ILE B 1 105 ? -4.07 3.547 15.109 1 92.94 105 ILE B O 1
ATOM 3233 N N . PRO B 1 106 ? -5.031 2.67 13.305 1 93.25 106 PRO B N 1
ATOM 3234 C CA . PRO B 1 106 ? -5.836 3.885 13.172 1 93.25 106 PRO B CA 1
ATOM 3235 C C . PRO B 1 106 ? -6.668 4.184 14.414 1 93.25 106 PRO B C 1
ATOM 3237 O O . PRO B 1 106 ? -6.66 5.312 14.914 1 93.25 106 PRO B O 1
ATOM 3240 N N . PRO B 1 107 ? -7.336 3.197 15 1 91.06 107 PRO B N 1
ATOM 3241 C CA . PRO B 1 107 ? -8.047 3.49 16.234 1 91.06 107 PRO B CA 1
ATOM 3242 C C . PRO B 1 107 ? -7.125 3.973 17.359 1 91.06 107 PRO B C 1
ATOM 3244 O O . PRO B 1 107 ? -7.508 4.832 18.156 1 91.06 107 PRO B O 1
ATOM 3247 N N . LEU B 1 108 ? -5.973 3.441 17.391 1 89.56 108 LEU B N 1
ATOM 3248 C CA . LEU B 1 108 ? -4.996 3.838 18.391 1 89.56 108 LEU B CA 1
ATOM 3249 C C . LEU B 1 108 ? -4.531 5.27 18.172 1 89.56 108 LEU B C 1
ATOM 3251 O O . LEU B 1 108 ? -4.348 6.027 19.125 1 89.56 108 LEU B O 1
ATOM 3255 N N . LEU B 1 109 ? -4.316 5.617 16.922 1 91.38 109 LEU B N 1
ATOM 3256 C CA . LEU B 1 109 ? -3.91 6.973 16.578 1 91.38 109 LEU B CA 1
ATOM 3257 C C . LEU B 1 109 ? -5.004 7.977 16.938 1 91.38 109 LEU B C 1
ATOM 3259 O O . LEU B 1 109 ? -4.715 9.078 17.422 1 91.38 109 LEU B O 1
ATOM 3263 N N . ALA B 1 110 ? -6.258 7.621 16.656 1 89.94 110 ALA B N 1
ATOM 3264 C CA . ALA B 1 110 ? -7.379 8.5 16.984 1 89.94 110 ALA B CA 1
ATOM 3265 C C . ALA B 1 110 ? -7.434 8.797 18.469 1 89.94 110 ALA B C 1
ATOM 3267 O O . ALA B 1 110 ? -7.621 9.945 18.891 1 89.94 110 ALA B O 1
ATOM 3268 N N . ARG B 1 111 ? -7.23 7.777 19.234 1 85.44 111 ARG B N 1
ATOM 3269 C CA . ARG B 1 111 ? -7.223 7.934 20.688 1 85.44 111 ARG B CA 1
ATOM 3270 C C . ARG B 1 111 ? -6.016 8.742 21.141 1 85.44 111 ARG B C 1
ATOM 3272 O O . ARG B 1 111 ? -6.125 9.578 22.047 1 85.44 111 ARG B O 1
ATOM 3279 N N . PHE B 1 112 ? -4.902 8.43 20.547 1 83.56 112 PHE B N 1
ATOM 3280 C CA . PHE B 1 112 ? -3.662 9.133 20.859 1 83.56 112 PHE B CA 1
ATOM 3281 C C . PHE B 1 112 ? -3.797 10.625 20.594 1 83.56 112 PHE B C 1
ATOM 3283 O O . PHE B 1 112 ? -3.33 11.453 21.375 1 83.56 112 PHE B O 1
ATOM 3290 N N . HIS B 1 113 ? -4.359 10.938 19.5 1 86.38 113 HIS B N 1
ATOM 3291 C CA . HIS B 1 113 ? -4.512 12.336 19.109 1 86.38 113 HIS B CA 1
ATOM 3292 C C . HIS B 1 113 ? -5.395 13.094 20.094 1 86.38 113 HIS B C 1
ATOM 3294 O O . HIS B 1 113 ? -5.195 14.289 20.312 1 86.38 113 HIS B O 1
ATOM 3300 N N . GLN B 1 114 ? -6.332 12.469 20.625 1 82.19 114 GLN B N 1
ATOM 3301 C CA . GLN B 1 114 ? -7.199 13.109 21.609 1 82.19 114 GLN B CA 1
ATOM 3302 C C . GLN B 1 114 ? -6.402 13.562 22.828 1 82.19 114 GLN B C 1
ATOM 3304 O O . GLN B 1 114 ? -6.73 14.57 23.438 1 82.19 114 GLN B O 1
ATOM 3309 N N . LYS B 1 115 ? -5.332 12.867 23.062 1 77.88 115 LYS B N 1
ATOM 3310 C CA . LYS B 1 115 ? -4.5 13.164 24.219 1 77.88 115 LYS B CA 1
ATOM 3311 C C . LYS B 1 115 ? -3.387 14.148 23.859 1 77.88 115 LYS B C 1
ATOM 3313 O O . LYS B 1 115 ? -2.928 14.914 24.703 1 77.88 115 LYS B O 1
ATOM 3318 N N . MET B 1 116 ? -2.99 14.055 22.688 1 78.75 116 MET B N 1
ATOM 3319 C CA . MET B 1 116 ? -1.86 14.867 22.234 1 78.75 116 MET B CA 1
ATOM 3320 C C . MET B 1 116 ? -2.201 15.602 20.953 1 78.75 116 MET B C 1
ATOM 3322 O O . MET B 1 116 ? -1.672 15.273 19.891 1 78.75 116 MET B O 1
ATOM 3326 N N . LYS B 1 117 ? -2.754 16.672 20.984 1 77.88 117 LYS B N 1
ATOM 3327 C CA . LYS B 1 117 ? -3.322 17.391 19.844 1 77.88 117 LYS B CA 1
ATOM 3328 C C . LYS B 1 117 ? -2.232 18.062 19.016 1 77.88 117 LYS B C 1
ATOM 3330 O O . LYS B 1 117 ? -2.404 18.281 17.828 1 77.88 117 LYS B O 1
ATOM 3335 N N . GLY B 1 118 ? -1.116 18.281 19.625 1 78.31 118 GLY B N 1
ATOM 3336 C CA . GLY B 1 118 ? -0.071 19.016 18.922 1 78.31 118 GLY B CA 1
ATOM 3337 C C . GLY B 1 118 ? 0.828 18.125 18.094 1 78.31 118 GLY B C 1
ATOM 3338 O O . GLY B 1 118 ? 1.713 18.609 17.391 1 78.31 118 GLY B O 1
ATOM 3339 N N . ILE B 1 119 ? 0.49 16.859 18.078 1 78.81 119 ILE B N 1
ATOM 3340 C CA . ILE B 1 119 ? 1.348 15.922 17.359 1 78.81 119 ILE B CA 1
ATOM 3341 C C . ILE B 1 119 ? 0.697 15.547 16.031 1 78.81 119 ILE B C 1
ATOM 3343 O O . ILE B 1 119 ? -0.462 15.125 15.992 1 78.81 119 ILE B O 1
ATOM 3347 N N . LYS B 1 120 ? 1.445 15.805 14.992 1 82.88 120 LYS B N 1
ATOM 3348 C CA . LYS B 1 120 ? 1.018 15.367 13.672 1 82.88 120 LYS B CA 1
ATOM 3349 C C . LYS B 1 120 ? 1.638 14.016 13.312 1 82.88 120 LYS B C 1
ATOM 3351 O O . LYS B 1 120 ? 2.818 13.781 13.578 1 82.88 120 LYS B O 1
ATOM 3356 N N . VAL B 1 121 ? 0.803 13.125 12.781 1 88.44 121 VAL B N 1
ATOM 3357 C CA . VAL B 1 121 ? 1.302 11.797 12.445 1 88.44 121 VAL B CA 1
ATOM 3358 C C . VAL B 1 121 ? 1.175 11.562 10.945 1 88.44 121 VAL B C 1
ATOM 3360 O O . VAL B 1 121 ? 0.136 11.859 10.344 1 88.44 121 VAL B O 1
ATOM 3363 N N . ASN B 1 122 ? 2.238 11.148 10.32 1 91.44 122 ASN B N 1
ATOM 3364 C CA . ASN B 1 122 ? 2.256 10.617 8.961 1 91.44 122 ASN B CA 1
ATOM 3365 C C . ASN B 1 122 ? 2.463 9.102 8.961 1 91.44 122 ASN B C 1
ATOM 3367 O O . ASN B 1 122 ? 3.521 8.617 9.359 1 91.44 122 ASN B O 1
ATOM 3371 N N . LEU B 1 123 ? 1.411 8.422 8.477 1 94.88 123 LEU B N 1
ATOM 3372 C CA . LEU B 1 123 ? 1.472 6.965 8.5 1 94.88 123 LEU B CA 1
ATOM 3373 C C . LEU B 1 123 ? 1.74 6.41 7.109 1 94.88 123 LEU B C 1
ATOM 3375 O O . LEU B 1 123 ? 0.881 6.488 6.227 1 94.88 123 LEU B O 1
ATOM 3379 N N . LEU B 1 124 ? 2.908 5.859 6.93 1 94.56 124 LEU B N 1
ATOM 3380 C CA . LEU B 1 124 ? 3.279 5.16 5.703 1 94.56 124 LEU B CA 1
ATOM 3381 C C . LEU B 1 124 ? 2.773 3.721 5.727 1 94.56 124 LEU B C 1
ATOM 3383 O O . LEU B 1 124 ? 2.988 2.998 6.703 1 94.56 124 LEU B O 1
ATOM 3387 N N . ASN B 1 125 ? 2.107 3.379 4.645 1 94.19 125 ASN B N 1
ATOM 3388 C CA . ASN B 1 125 ? 1.633 2.008 4.5 1 94.19 125 ASN B CA 1
ATOM 3389 C C . ASN B 1 125 ? 2.488 1.218 3.516 1 94.19 125 ASN B C 1
ATOM 3391 O O . ASN B 1 125 ? 2.922 1.755 2.494 1 94.19 125 ASN B O 1
ATOM 3395 N N . GLY B 1 126 ? 2.711 -0.04 3.758 1 93.88 126 GLY B N 1
ATOM 3396 C CA . GLY B 1 126 ? 3.438 -0.976 2.914 1 93.88 126 GLY B CA 1
ATOM 3397 C C . GLY B 1 126 ? 3.512 -2.373 3.498 1 93.88 126 GLY B C 1
ATOM 3398 O O . GLY B 1 126 ? 2.965 -2.633 4.57 1 93.88 126 GLY B O 1
ATOM 3399 N N . ASN B 1 127 ? 4.113 -3.25 2.719 1 94.31 127 ASN B N 1
ATOM 3400 C CA . ASN B 1 127 ? 4.344 -4.551 3.334 1 94.31 127 ASN B CA 1
ATOM 3401 C C . ASN B 1 127 ? 5.523 -4.512 4.305 1 94.31 127 ASN B C 1
ATOM 3403 O O . ASN B 1 127 ? 6.148 -3.465 4.484 1 94.31 127 ASN B O 1
ATOM 3407 N N . THR B 1 128 ? 5.785 -5.582 4.945 1 95.69 128 THR B N 1
ATOM 3408 C CA . THR B 1 128 ? 6.789 -5.629 6.004 1 95.69 128 THR B CA 1
ATOM 3409 C C . THR B 1 128 ? 8.156 -5.219 5.469 1 95.69 128 THR B C 1
ATOM 3411 O O . THR B 1 128 ? 8.844 -4.395 6.078 1 95.69 128 THR B O 1
ATOM 3414 N N . GLU B 1 129 ? 8.578 -5.77 4.359 1 93.81 129 GLU B N 1
ATOM 3415 C CA . GLU B 1 129 ? 9.875 -5.449 3.768 1 93.81 129 GLU B CA 1
ATOM 3416 C C . GLU B 1 129 ? 9.984 -3.963 3.447 1 93.81 129 GLU B C 1
ATOM 3418 O O . GLU B 1 129 ? 11.016 -3.344 3.695 1 93.81 129 GLU B O 1
ATOM 3423 N N . GLN B 1 130 ? 8.977 -3.434 2.906 1 93.38 130 GLN B N 1
ATOM 3424 C CA . GLN B 1 130 ? 8.953 -2.016 2.557 1 93.38 130 GLN B CA 1
ATOM 3425 C C . GLN B 1 130 ? 9.078 -1.142 3.801 1 93.38 130 GLN B C 1
ATOM 3427 O O . GLN B 1 130 ? 9.797 -0.142 3.795 1 93.38 130 GLN B O 1
ATOM 3432 N N . ILE B 1 131 ? 8.406 -1.526 4.84 1 96.12 131 ILE B N 1
ATOM 3433 C CA . ILE B 1 131 ? 8.422 -0.74 6.066 1 96.12 131 ILE B CA 1
ATOM 3434 C C . ILE B 1 131 ? 9.805 -0.838 6.719 1 96.12 131 ILE B C 1
ATOM 3436 O O . ILE B 1 131 ? 10.344 0.161 7.203 1 96.12 131 ILE B O 1
ATOM 3440 N N . GLU B 1 132 ? 10.352 -1.987 6.73 1 95.5 132 GLU B N 1
ATOM 3441 C CA . GLU B 1 132 ? 11.703 -2.141 7.266 1 95.5 132 GLU B CA 1
ATOM 3442 C C . GLU B 1 132 ? 12.703 -1.295 6.484 1 95.5 132 GLU B C 1
ATOM 3444 O O . GLU B 1 132 ? 13.562 -0.64 7.074 1 95.5 132 GLU B O 1
ATOM 3449 N N . ASN B 1 133 ? 12.586 -1.337 5.184 1 93.12 133 ASN B N 1
ATOM 3450 C CA . ASN B 1 133 ? 13.469 -0.538 4.34 1 93.12 133 ASN B CA 1
ATOM 3451 C C . ASN B 1 133 ? 13.289 0.956 4.598 1 93.12 133 ASN B C 1
ATOM 3453 O O . ASN B 1 133 ? 14.266 1.708 4.625 1 93.12 133 ASN B O 1
ATOM 3457 N N . ALA B 1 134 ? 12.039 1.372 4.762 1 94.12 134 ALA B N 1
ATOM 3458 C CA . ALA B 1 134 ? 11.773 2.773 5.066 1 94.12 134 ALA B CA 1
ATOM 3459 C C . ALA B 1 134 ? 12.438 3.188 6.379 1 94.12 134 ALA B C 1
ATOM 3461 O O . ALA B 1 134 ? 12.938 4.309 6.504 1 94.12 134 ALA B O 1
ATOM 3462 N N . LEU B 1 135 ? 12.414 2.334 7.328 1 93 135 LEU B N 1
ATOM 3463 C CA . LEU B 1 135 ? 13.055 2.586 8.609 1 93 135 LEU B CA 1
ATOM 3464 C C . LEU B 1 135 ? 14.57 2.689 8.453 1 93 135 LEU B C 1
ATOM 3466 O O . LEU B 1 135 ? 15.188 3.639 8.945 1 93 135 LEU B O 1
ATOM 3470 N N . LEU B 1 136 ? 15.109 1.761 7.695 1 88.69 136 LEU B N 1
ATOM 3471 C CA . LEU B 1 136 ? 16.547 1.726 7.473 1 88.69 136 LEU B CA 1
ATOM 3472 C C . LEU B 1 136 ? 17.016 2.961 6.711 1 88.69 136 LEU B C 1
ATOM 3474 O O . LEU B 1 136 ? 18.125 3.463 6.941 1 88.69 136 LEU B O 1
ATOM 3478 N N . ASN B 1 137 ? 16.141 3.408 5.84 1 85.62 137 ASN B N 1
ATOM 3479 C CA . ASN B 1 137 ? 16.453 4.586 5.035 1 85.62 137 ASN B CA 1
ATOM 3480 C C . ASN B 1 137 ? 16.078 5.875 5.762 1 85.62 137 ASN B C 1
ATOM 3482 O O . ASN B 1 137 ? 16.141 6.957 5.18 1 85.62 137 ASN B O 1
ATOM 3486 N N . LYS B 1 138 ? 15.578 5.828 6.996 1 85.12 138 LYS B N 1
ATOM 3487 C CA . LYS B 1 138 ? 15.25 6.949 7.871 1 85.12 138 LYS B CA 1
ATOM 3488 C C . LYS B 1 138 ? 14.102 7.777 7.301 1 85.12 138 LYS B C 1
ATOM 3490 O O . LYS B 1 138 ? 14.055 8.992 7.477 1 85.12 138 LYS B O 1
ATOM 3495 N N . GLU B 1 139 ? 13.328 7.078 6.547 1 87.75 139 GLU B N 1
ATOM 3496 C CA . GLU B 1 139 ? 12.109 7.711 6.055 1 87.75 139 GLU B CA 1
ATOM 3497 C C . GLU B 1 139 ? 11.023 7.723 7.125 1 87.75 139 GLU B C 1
ATOM 3499 O O . GLU B 1 139 ? 10.086 8.523 7.062 1 87.75 139 GLU B O 1
ATOM 3504 N N . ILE B 1 140 ? 11.148 6.773 8.062 1 92.56 140 ILE B N 1
ATOM 3505 C CA . ILE B 1 140 ? 10.297 6.703 9.242 1 92.56 140 ILE B CA 1
ATOM 3506 C C . ILE B 1 140 ? 11.156 6.512 10.484 1 92.56 140 ILE B C 1
ATOM 3508 O O . ILE B 1 140 ? 12.32 6.102 10.391 1 92.56 140 ILE B O 1
ATOM 3512 N N . GLU B 1 141 ? 10.578 6.855 11.617 1 89.56 141 GLU B N 1
ATOM 3513 C CA . GLU B 1 141 ? 11.336 6.719 12.859 1 89.56 141 GLU B CA 1
ATOM 3514 C C . GLU B 1 141 ? 10.914 5.461 13.625 1 89.56 141 GLU B C 1
ATOM 3516 O O . GLU B 1 141 ? 11.695 4.914 14.398 1 89.56 141 GLU B O 1
ATOM 3521 N N . ILE B 1 142 ? 9.656 5.105 13.359 1 92.62 142 ILE B N 1
ATOM 3522 C CA . ILE B 1 142 ? 9.094 3.928 14.016 1 92.62 142 ILE B CA 1
ATOM 3523 C C . ILE B 1 142 ? 8.18 3.182 13.039 1 92.62 142 ILE B C 1
ATOM 3525 O O . ILE B 1 142 ? 7.578 3.791 12.156 1 92.62 142 ILE B O 1
ATOM 3529 N N . GLY B 1 143 ? 8.25 1.884 13.188 1 95.25 143 GLY B N 1
ATOM 3530 C CA . GLY B 1 143 ? 7.352 1.062 12.398 1 95.25 143 GLY B CA 1
ATOM 3531 C C . GLY B 1 143 ? 6.656 -0.014 13.211 1 95.25 143 GLY B C 1
ATOM 3532 O O . GLY B 1 143 ? 7.043 -0.288 14.344 1 95.25 143 GLY B O 1
ATOM 3533 N N . ILE B 1 144 ? 5.562 -0.472 12.742 1 95.88 144 ILE B N 1
ATOM 3534 C CA . ILE B 1 144 ? 4.91 -1.656 13.289 1 95.88 144 ILE B CA 1
ATOM 3535 C C . ILE B 1 144 ? 4.699 -2.684 12.18 1 95.88 144 ILE B C 1
ATOM 3537 O O . ILE B 1 144 ? 4.059 -2.391 11.164 1 95.88 144 ILE B O 1
ATOM 3541 N N . VAL B 1 145 ? 5.305 -3.85 12.375 1 96.88 145 VAL B N 1
ATOM 3542 C CA . VAL B 1 145 ? 5.289 -4.84 11.305 1 96.88 145 VAL B CA 1
ATOM 3543 C C . VAL B 1 145 ? 4.938 -6.211 11.867 1 96.88 145 VAL B C 1
ATOM 3545 O O . VAL B 1 145 ? 4.762 -6.363 13.078 1 96.88 145 VAL B O 1
ATOM 3548 N N . GLU B 1 146 ? 4.652 -7.082 10.945 1 94.75 146 GLU B N 1
ATOM 3549 C CA . GLU B 1 146 ? 4.48 -8.492 11.266 1 94.75 146 GLU B CA 1
ATOM 3550 C C . GLU B 1 146 ? 5.598 -9.336 10.656 1 94.75 146 GLU B C 1
ATOM 3552 O O . GLU B 1 146 ? 6.398 -8.844 9.867 1 94.75 146 GLU B O 1
ATOM 3557 N N . GLY B 1 147 ? 5.676 -10.531 11.109 1 83.56 147 GLY B N 1
ATOM 3558 C CA . GLY B 1 147 ? 6.625 -11.445 10.5 1 83.56 147 GLY B CA 1
ATOM 3559 C C . GLY B 1 147 ? 7.773 -11.812 11.422 1 83.56 147 GLY B C 1
ATOM 3560 O O . GLY B 1 147 ? 7.738 -11.516 12.617 1 83.56 147 GLY B O 1
ATOM 3561 N N . GLN B 1 148 ? 8.688 -12.523 10.742 1 77.88 148 GLN B N 1
ATOM 3562 C CA . GLN B 1 148 ? 9.766 -13.125 11.523 1 77.88 148 GLN B CA 1
ATOM 3563 C C . GLN B 1 148 ? 11.117 -12.516 11.156 1 77.88 148 GLN B C 1
ATOM 3565 O O . GLN B 1 148 ? 12.156 -12.969 11.641 1 77.88 148 GLN B O 1
ATOM 3570 N N . SER B 1 149 ? 11.008 -11.539 10.43 1 74.5 149 SER B N 1
ATOM 3571 C CA . SER B 1 149 ? 12.266 -10.961 9.969 1 74.5 149 SER B CA 1
ATOM 3572 C C . SER B 1 149 ? 13.086 -10.43 11.141 1 74.5 149 SER B C 1
ATOM 3574 O O . SER B 1 149 ? 12.523 -9.93 12.117 1 74.5 149 SER B O 1
ATOM 3576 N N . LYS B 1 150 ? 14.383 -10.781 10.992 1 80.81 150 LYS B N 1
ATOM 3577 C CA . LYS B 1 150 ? 15.297 -10.281 12.023 1 80.81 150 LYS B CA 1
ATOM 3578 C C . LYS B 1 150 ? 16.484 -9.57 11.406 1 80.81 150 LYS B C 1
ATOM 3580 O O . LYS B 1 150 ? 17.453 -10.211 10.977 1 80.81 150 LYS B O 1
ATOM 3585 N N . ASN B 1 151 ? 16.281 -8.43 11.242 1 87.62 151 ASN B N 1
ATOM 3586 C CA . ASN B 1 151 ? 17.391 -7.57 10.836 1 87.62 151 ASN B CA 1
ATOM 3587 C C . ASN B 1 151 ? 18.156 -7.023 12.039 1 87.62 151 ASN B C 1
ATOM 3589 O O . ASN B 1 151 ? 17.547 -6.449 12.953 1 87.62 151 ASN B O 1
ATOM 3593 N N . LYS B 1 152 ? 19.438 -7.156 12.086 1 89.25 152 LYS B N 1
ATOM 3594 C CA . LYS B 1 152 ? 20.25 -6.797 13.234 1 89.25 152 LYS B CA 1
ATOM 3595 C C . LYS B 1 152 ? 20.234 -5.289 13.477 1 89.25 152 LYS B C 1
ATOM 3597 O O . LYS B 1 152 ? 20.484 -4.832 14.594 1 89.25 152 LYS B O 1
ATOM 3602 N N . SER B 1 153 ? 20.031 -4.598 12.461 1 91.5 153 SER B N 1
ATOM 3603 C CA . SER B 1 153 ? 20.016 -3.143 12.578 1 91.5 153 SER B CA 1
ATOM 3604 C C . SER B 1 153 ? 18.703 -2.643 13.148 1 91.5 153 SER B C 1
ATOM 3606 O O . SER B 1 153 ? 18.562 -1.463 13.484 1 91.5 153 SER B O 1
ATOM 3608 N N . ILE B 1 154 ? 17.781 -3.535 13.305 1 94.06 154 ILE B N 1
ATOM 3609 C CA . ILE B 1 154 ? 16.438 -3.156 13.727 1 94.06 154 ILE B CA 1
ATOM 3610 C C . ILE B 1 154 ? 16.094 -3.826 15.062 1 94.06 154 ILE B C 1
ATOM 3612 O O . ILE B 1 154 ? 16.406 -5.008 15.266 1 94.06 154 ILE B O 1
ATOM 3616 N N . LYS B 1 155 ? 15.617 -3.049 16 1 92.25 155 LYS B N 1
ATOM 3617 C CA . LYS B 1 155 ? 15.07 -3.576 17.234 1 92.25 155 LYS B CA 1
ATOM 3618 C C . LYS B 1 155 ? 13.602 -3.955 17.078 1 92.25 155 LYS B C 1
ATOM 3620 O O . LYS B 1 155 ? 12.789 -3.135 16.641 1 92.25 155 LYS B O 1
ATOM 3625 N N . TYR B 1 156 ? 13.289 -5.176 17.391 1 92.94 156 TYR B N 1
ATOM 3626 C CA . TYR B 1 156 ? 11.922 -5.672 17.328 1 92.94 156 TYR B CA 1
ATOM 3627 C C . TYR B 1 156 ? 11.344 -5.852 18.734 1 92.94 156 TYR B C 1
ATOM 3629 O O . TYR B 1 156 ? 11.875 -6.613 19.547 1 92.94 156 TYR B O 1
ATOM 3637 N N . THR B 1 157 ? 10.219 -5.203 19.047 1 90.31 157 THR B N 1
ATOM 3638 C CA . THR B 1 157 ? 9.539 -5.32 20.328 1 90.31 157 THR B CA 1
ATOM 3639 C C . THR B 1 157 ? 8.125 -5.863 20.141 1 90.31 157 THR B C 1
ATOM 3641 O O . THR B 1 157 ? 7.301 -5.246 19.469 1 90.31 157 THR B O 1
ATOM 3644 N N . PRO B 1 158 ? 7.852 -6.996 20.781 1 90.81 158 PRO B N 1
ATOM 3645 C CA . PRO B 1 158 ? 6.488 -7.508 20.641 1 90.81 158 PRO B CA 1
ATOM 3646 C C . PRO B 1 158 ? 5.43 -6.496 21.078 1 90.81 158 PRO B C 1
ATOM 3648 O O . PRO B 1 158 ? 5.602 -5.809 22.094 1 90.81 158 PRO B O 1
ATOM 3651 N N . PHE B 1 159 ? 4.418 -6.395 20.328 1 89.31 159 PHE B N 1
ATOM 3652 C CA . PHE B 1 159 ? 3.379 -5.395 20.531 1 89.31 159 PHE B CA 1
ATOM 3653 C C . PHE B 1 159 ? 2.029 -6.059 20.781 1 89.31 159 PHE B C 1
ATOM 3655 O O . PHE B 1 159 ? 1.404 -5.848 21.828 1 89.31 159 PHE B O 1
ATOM 3662 N N . LEU B 1 160 ? 1.582 -6.824 19.828 1 91.62 160 LEU B N 1
ATOM 3663 C CA . LEU B 1 160 ? 0.245 -7.406 19.859 1 91.62 160 LEU B CA 1
ATOM 3664 C C . LEU B 1 160 ? 0.241 -8.805 19.25 1 91.62 160 LEU B C 1
ATOM 3666 O O . LEU B 1 160 ? 0.872 -9.031 18.219 1 91.62 160 LEU B O 1
ATOM 3670 N N . LYS B 1 161 ? -0.478 -9.703 19.938 1 93.44 161 LYS B N 1
ATOM 3671 C CA . LYS B 1 161 ? -0.637 -11.039 19.359 1 93.44 161 LYS B CA 1
ATOM 3672 C C . LYS B 1 161 ? -1.669 -11.039 18.234 1 93.44 161 LYS B C 1
ATOM 3674 O O . LYS B 1 161 ? -2.648 -10.297 18.297 1 93.44 161 LYS B O 1
ATOM 3679 N N . ASP B 1 162 ? -1.404 -11.844 17.281 1 95.62 162 ASP B N 1
ATOM 3680 C CA . ASP B 1 162 ? -2.291 -12.008 16.141 1 95.62 162 ASP B CA 1
ATOM 3681 C C . ASP B 1 162 ? -2.371 -13.477 15.711 1 95.62 162 ASP B C 1
ATOM 3683 O O . ASP B 1 162 ? -1.582 -14.305 16.172 1 95.62 162 ASP B O 1
ATOM 3687 N N . GLU B 1 163 ? -3.451 -13.734 15.039 1 96.94 163 GLU B N 1
ATOM 3688 C CA . GLU B 1 163 ? -3.646 -15.078 14.492 1 96.94 163 GLU B CA 1
ATOM 3689 C C . GLU B 1 163 ? -4.09 -15.023 13.031 1 96.94 163 GLU B C 1
ATOM 3691 O O . GLU B 1 163 ? -4.934 -14.195 12.664 1 96.94 163 GLU B O 1
ATOM 3696 N N . LEU B 1 164 ? -3.387 -15.82 12.227 1 97.81 164 LEU B N 1
ATOM 3697 C CA . LEU B 1 164 ? -3.852 -16.016 10.852 1 97.81 164 LEU B CA 1
ATOM 3698 C C . LEU B 1 164 ? -4.824 -17.188 10.773 1 97.81 164 LEU B C 1
ATOM 3700 O O . LEU B 1 164 ? -4.555 -18.266 11.32 1 97.81 164 LEU B O 1
ATOM 3704 N N . VAL B 1 165 ? -5.926 -16.984 10.078 1 97.88 165 VAL B N 1
ATOM 3705 C CA . VAL B 1 165 ? -6.945 -18.031 9.945 1 97.88 165 VAL B CA 1
ATOM 3706 C C . VAL B 1 165 ? -7.266 -18.25 8.469 1 97.88 165 VAL B C 1
ATOM 3708 O O . VAL B 1 165 ? -7.184 -17.312 7.664 1 97.88 165 VAL B O 1
ATOM 3711 N N . LEU B 1 166 ? -7.535 -19.469 8.148 1 97.81 166 LEU B N 1
ATOM 3712 C CA . LEU B 1 166 ? -7.977 -19.781 6.793 1 97.81 166 LEU B CA 1
ATOM 3713 C C . LEU B 1 166 ? -9.43 -19.375 6.59 1 97.81 166 LEU B C 1
ATOM 3715 O O . LEU B 1 166 ? -10.305 -19.75 7.375 1 97.81 166 LEU B O 1
ATOM 3719 N N . VAL B 1 167 ? -9.703 -18.578 5.508 1 98.25 167 VAL B N 1
ATOM 3720 C CA . VAL B 1 167 ? -11.055 -18.062 5.34 1 98.25 167 VAL B CA 1
ATOM 3721 C C . VAL B 1 167 ? -11.492 -18.219 3.887 1 98.25 167 VAL B C 1
ATOM 3723 O O . VAL B 1 167 ? -10.664 -18.328 2.984 1 98.25 167 VAL B O 1
ATOM 3726 N N . CYS B 1 168 ? -12.75 -18.281 3.688 1 98.25 168 CYS B N 1
ATOM 3727 C CA . CYS B 1 168 ? -13.414 -18.25 2.389 1 98.25 168 CYS B CA 1
ATOM 3728 C C . CYS B 1 168 ? -14.758 -17.547 2.484 1 98.25 168 CYS B C 1
ATOM 3730 O O . CYS B 1 168 ? -15.195 -17.172 3.576 1 98.25 168 CYS B O 1
ATOM 3732 N N . ASN B 1 169 ? -15.32 -17.141 1.297 1 98.12 169 ASN B N 1
ATOM 3733 C CA . ASN B 1 169 ? -16.656 -16.547 1.353 1 98.12 169 ASN B CA 1
ATOM 3734 C C . ASN B 1 169 ? -17.688 -17.516 1.89 1 98.12 169 ASN B C 1
ATOM 3736 O O . ASN B 1 169 ? -17.516 -18.734 1.794 1 98.12 169 ASN B O 1
ATOM 3740 N N . SER B 1 170 ? -18.781 -17.062 2.449 1 97.62 170 SER B N 1
ATOM 3741 C CA . SER B 1 170 ? -19.781 -17.859 3.164 1 97.62 170 SER B CA 1
ATOM 3742 C C . SER B 1 170 ? -20.531 -18.781 2.215 1 97.62 170 SER B C 1
ATOM 3744 O O . SER B 1 170 ? -21.172 -19.734 2.654 1 97.62 170 SER B O 1
ATOM 3746 N N . LYS B 1 171 ? -20.453 -18.547 0.949 1 96.69 171 LYS B N 1
ATOM 3747 C CA . LYS B 1 171 ? -21.156 -19.359 -0.037 1 96.69 171 LYS B CA 1
ATOM 3748 C C . LYS B 1 171 ? -20.25 -20.438 -0.608 1 96.69 171 LYS B C 1
ATOM 3750 O O . LYS B 1 171 ? -20.672 -21.25 -1.426 1 96.69 171 LYS B O 1
ATOM 3755 N N . ASN B 1 172 ? -19 -20.438 -0.199 1 96.44 172 ASN B N 1
ATOM 3756 C CA . ASN B 1 172 ? -18.031 -21.422 -0.665 1 96.44 172 ASN B CA 1
ATOM 3757 C C . ASN B 1 172 ? -18.422 -22.828 -0.264 1 96.44 172 ASN B C 1
ATOM 3759 O O . ASN B 1 172 ? -18.812 -23.078 0.879 1 96.44 172 ASN B O 1
ATOM 3763 N N . PRO B 1 173 ? -18.312 -23.797 -1.129 1 94.75 173 PRO B N 1
ATOM 3764 C CA . PRO B 1 173 ? -18.656 -25.172 -0.812 1 94.75 173 PRO B CA 1
ATOM 3765 C C . PRO B 1 173 ? -17.812 -25.75 0.331 1 94.75 173 PRO B C 1
ATOM 3767 O O . PRO B 1 173 ? -18.25 -26.688 1.004 1 94.75 173 PRO B O 1
ATOM 3770 N N . LEU B 1 174 ? -16.75 -25.25 0.566 1 95.12 174 LEU B N 1
ATOM 3771 C CA . LEU B 1 174 ? -15.836 -25.734 1.596 1 95.12 174 LEU B CA 1
ATOM 3772 C C . LEU B 1 174 ? -16.422 -25.516 2.986 1 95.12 174 LEU B C 1
ATOM 3774 O O . LEU B 1 174 ? -15.969 -26.109 3.961 1 95.12 174 LEU B O 1
ATOM 3778 N N . VAL B 1 175 ? -17.375 -24.609 3.09 1 94.5 175 VAL B N 1
ATOM 3779 C CA . VAL B 1 175 ? -17.953 -24.25 4.379 1 94.5 175 VAL B CA 1
ATOM 3780 C C . VAL B 1 175 ? -18.609 -25.469 5.012 1 94.5 175 VAL B C 1
ATOM 3782 O O . VAL B 1 175 ? -18.625 -25.609 6.238 1 94.5 175 VAL B O 1
ATOM 3785 N N . SER B 1 176 ? -19.109 -26.344 4.203 1 91.88 176 SER B N 1
ATOM 3786 C CA . SER B 1 176 ? -19.812 -27.531 4.68 1 91.88 176 SER B CA 1
ATOM 3787 C C . SER B 1 176 ? -18.828 -28.609 5.152 1 91.88 176 SER B C 1
ATOM 3789 O O . SER B 1 176 ? -19.219 -29.562 5.805 1 91.88 176 SER B O 1
ATOM 3791 N N . LYS B 1 177 ? -17.609 -28.391 4.84 1 89.94 177 LYS B N 1
ATOM 3792 C CA . LYS B 1 177 ? -16.609 -29.359 5.27 1 89.94 177 LYS B CA 1
ATOM 3793 C C . LYS B 1 177 ? -16.25 -29.156 6.738 1 89.94 177 LYS B C 1
ATOM 3795 O O . LYS B 1 177 ? -15.977 -28.047 7.172 1 89.94 177 LYS B O 1
ATOM 3800 N N . GLN B 1 178 ? -16.391 -30.156 7.559 1 81 178 GLN B N 1
ATOM 3801 C CA . GLN B 1 178 ? -16.203 -30.047 9.008 1 81 178 GLN B CA 1
ATOM 3802 C C . GLN B 1 178 ? -14.75 -29.797 9.352 1 81 178 GLN B C 1
ATOM 3804 O O . GLN B 1 178 ? -14.445 -28.969 10.227 1 81 178 GLN B O 1
ATOM 3809 N N . GLU B 1 179 ? -13.758 -30.562 8.695 1 85.94 179 GLU B N 1
ATOM 3810 C CA . GLU B 1 179 ? -12.344 -30.391 8.992 1 85.94 179 GLU B CA 1
ATOM 3811 C C . GLU B 1 179 ? -11.5 -30.406 7.723 1 85.94 179 GLU B C 1
ATOM 3813 O O . GLU B 1 179 ? -11.719 -31.234 6.836 1 85.94 179 GLU B O 1
ATOM 3818 N N . ILE B 1 180 ? -10.711 -29.438 7.637 1 92.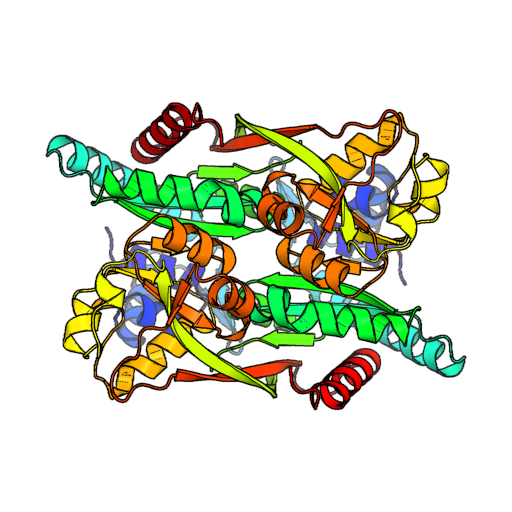12 180 ILE B N 1
ATOM 3819 C CA . ILE B 1 180 ? -9.797 -29.344 6.504 1 92.12 180 ILE B CA 1
ATOM 3820 C C . ILE B 1 180 ? -8.5 -30.078 6.828 1 92.12 180 ILE B C 1
ATOM 3822 O O . ILE B 1 180 ? -7.875 -29.828 7.855 1 92.12 180 ILE B O 1
ATOM 3826 N N . THR B 1 181 ? -8.109 -31.016 6.035 1 89.5 181 THR B N 1
ATOM 3827 C CA . THR B 1 181 ? -6.875 -31.766 6.211 1 89.5 181 THR B CA 1
ATOM 3828 C C . THR B 1 181 ? -5.738 -31.141 5.414 1 89.5 181 THR B C 1
ATOM 3830 O O . THR B 1 181 ? -5.965 -30.234 4.605 1 89.5 181 THR B O 1
ATOM 3833 N N . ARG B 1 182 ? -4.582 -31.656 5.645 1 87.38 182 ARG B N 1
ATOM 3834 C CA . ARG B 1 182 ? -3.402 -31.234 4.902 1 87.38 182 ARG B CA 1
ATOM 3835 C C . ARG B 1 182 ? -3.58 -31.469 3.404 1 87.38 182 ARG B C 1
ATOM 3837 O O . ARG B 1 182 ? -3.158 -30.656 2.586 1 87.38 182 ARG B O 1
ATOM 3844 N N . GLU B 1 183 ? -4.129 -32.594 3.123 1 88.69 183 GLU B N 1
ATOM 3845 C CA . GLU B 1 183 ? -4.352 -32.938 1.725 1 88.69 183 GLU B CA 1
ATOM 3846 C C . GLU B 1 183 ? -5.375 -32 1.076 1 88.69 183 GLU B C 1
ATOM 3848 O O . GLU B 1 183 ? -5.262 -31.672 -0.106 1 88.69 183 GLU B O 1
ATOM 3853 N N . ASP B 1 184 ? -6.316 -31.641 1.89 1 92 184 ASP B N 1
ATOM 3854 C CA . ASP B 1 184 ? -7.309 -30.688 1.386 1 92 184 ASP B CA 1
ATOM 3855 C C . ASP B 1 184 ? -6.656 -29.359 0.997 1 92 184 ASP B C 1
ATOM 3857 O O . ASP B 1 184 ? -7.031 -28.75 -0.007 1 92 184 ASP B O 1
ATOM 3861 N N . LEU B 1 185 ? -5.691 -28.92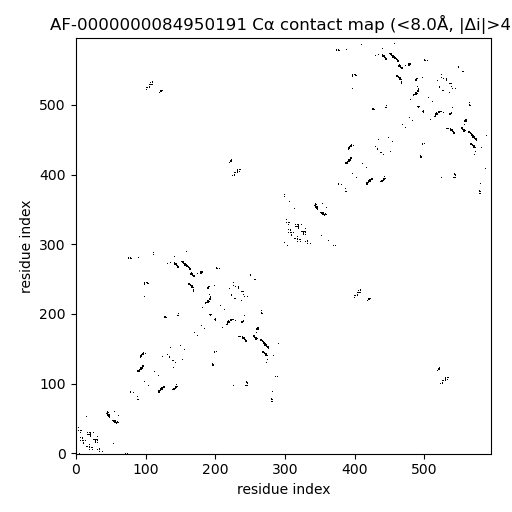2 1.756 1 93.38 185 LEU B N 1
ATOM 3862 C CA . LEU B 1 185 ? -5.008 -27.656 1.492 1 93.38 185 LEU B CA 1
ATOM 3863 C C . LEU B 1 185 ? -4.367 -27.656 0.107 1 93.38 185 LEU B C 1
ATOM 3865 O O . LEU B 1 185 ? -4.402 -26.656 -0.601 1 93.38 185 LEU B O 1
ATOM 3869 N N . LYS B 1 186 ? -3.865 -28.75 -0.281 1 92.31 186 LYS B N 1
ATOM 3870 C CA . LYS B 1 186 ? -3.16 -28.875 -1.555 1 92.31 186 LYS B CA 1
ATOM 3871 C C . LYS B 1 186 ? -4.133 -28.797 -2.729 1 92.31 186 LYS B C 1
ATOM 3873 O O . LYS B 1 186 ? -3.732 -28.5 -3.855 1 92.31 186 LYS B O 1
ATOM 3878 N N . SER B 1 187 ? -5.367 -29.078 -2.447 1 92.62 187 SER B N 1
ATOM 3879 C CA . SER B 1 187 ? -6.363 -29.109 -3.512 1 92.62 187 SER B CA 1
ATOM 3880 C C . SER B 1 187 ? -7.102 -27.766 -3.604 1 92.62 187 SER B C 1
ATOM 3882 O O . SER B 1 187 ? -7.848 -27.531 -4.555 1 92.62 187 SER B O 1
ATOM 3884 N N . MET B 1 188 ? -6.887 -26.891 -2.686 1 95 188 MET B N 1
ATOM 3885 C CA . MET B 1 188 ? -7.57 -25.594 -2.643 1 95 188 MET B CA 1
ATOM 3886 C C . MET B 1 188 ? -6.859 -24.578 -3.525 1 95 188 MET B C 1
ATOM 3888 O O . MET B 1 188 ? -5.688 -24.75 -3.859 1 95 188 MET B O 1
ATOM 3892 N N . GLN B 1 189 ? -7.621 -23.578 -3.967 1 94.88 189 GLN B N 1
ATOM 3893 C CA . GLN B 1 189 ? -7.062 -22.438 -4.68 1 94.88 189 GLN B CA 1
ATOM 3894 C C . GLN B 1 189 ? -6.852 -21.25 -3.742 1 94.88 189 GLN B C 1
ATOM 3896 O O . GLN B 1 189 ? -7.801 -20.766 -3.127 1 94.88 189 GLN B O 1
ATOM 3901 N N . PHE B 1 190 ? -5.582 -20.781 -3.725 1 96.75 190 PHE B N 1
ATOM 3902 C CA . PHE B 1 190 ? -5.223 -19.781 -2.725 1 96.75 190 PHE B CA 1
ATOM 3903 C C . PHE B 1 190 ? -5.051 -18.422 -3.367 1 96.75 190 PHE B C 1
ATOM 3905 O O . PHE B 1 190 ? -4.57 -18.312 -4.496 1 96.75 190 PHE B O 1
ATOM 3912 N N . VAL B 1 191 ? -5.508 -17.422 -2.688 1 96.94 191 VAL B N 1
ATOM 3913 C CA . VAL B 1 191 ? -5.059 -16.047 -2.9 1 96.94 191 VAL B CA 1
ATOM 3914 C C . VAL B 1 191 ? -4.047 -15.664 -1.822 1 96.94 191 VAL B C 1
ATOM 3916 O O . VAL B 1 191 ? -4.316 -15.82 -0.628 1 96.94 191 VAL B O 1
ATOM 3919 N N . MET B 1 192 ? -2.881 -15.188 -2.229 1 96.12 192 MET B N 1
ATOM 3920 C CA . MET B 1 192 ? -1.802 -14.93 -1.277 1 96.12 192 MET B CA 1
ATOM 3921 C C . MET B 1 192 ? -1.263 -13.516 -1.43 1 96.12 192 MET B C 1
ATOM 3923 O O . MET B 1 192 ? -1.513 -12.859 -2.441 1 96.12 192 MET B O 1
ATOM 3927 N N . ARG B 1 193 ? -0.603 -13.086 -0.39 1 95.56 193 ARG B N 1
ATOM 3928 C CA . ARG B 1 193 ? 0.096 -11.805 -0.425 1 95.56 193 ARG B CA 1
ATOM 3929 C C . ARG B 1 193 ? 1.354 -11.891 -1.282 1 95.56 193 ARG B C 1
ATOM 3931 O O . ARG B 1 193 ? 1.744 -12.977 -1.716 1 95.56 193 ARG B O 1
ATOM 3938 N N . GLU B 1 194 ? 1.947 -10.844 -1.537 1 92 194 GLU B N 1
ATOM 3939 C CA . GLU B 1 194 ? 3.107 -10.703 -2.412 1 92 194 GLU B CA 1
ATOM 3940 C C . GLU B 1 194 ? 4.406 -10.945 -1.648 1 92 194 GLU B C 1
ATOM 3942 O O . GLU B 1 194 ? 4.414 -10.969 -0.416 1 92 194 GLU B O 1
ATOM 3947 N N . GLN B 1 195 ? 5.441 -11.086 -2.439 1 87.31 195 GLN B N 1
ATOM 3948 C CA . GLN B 1 195 ? 6.77 -11.188 -1.845 1 87.31 195 GLN B CA 1
ATOM 3949 C C . GLN B 1 195 ? 7.09 -9.953 -1.011 1 87.31 195 GLN B C 1
ATOM 3951 O O . GLN B 1 195 ? 6.785 -8.828 -1.414 1 87.31 195 GLN B O 1
ATOM 3956 N N . GLY B 1 196 ? 7.703 -10.172 0.154 1 91.06 196 GLY B N 1
ATOM 3957 C CA . GLY B 1 196 ? 7.988 -9.086 1.07 1 91.06 196 GLY B CA 1
ATOM 3958 C C . GLY B 1 196 ? 6.938 -8.922 2.152 1 91.06 196 GLY B C 1
ATOM 3959 O O . GLY B 1 196 ? 7.168 -8.234 3.15 1 91.06 196 GLY B O 1
ATOM 3960 N N . SER B 1 197 ? 5.797 -9.523 1.921 1 94.19 197 SER B N 1
ATOM 3961 C CA . SER B 1 197 ? 4.727 -9.492 2.912 1 94.19 197 SER B CA 1
ATOM 3962 C C . SER B 1 197 ? 5.094 -10.305 4.148 1 94.19 197 SER B C 1
ATOM 3964 O O . SER B 1 197 ? 5.492 -11.469 4.039 1 94.19 197 SER B O 1
ATOM 3966 N N . GLY B 1 198 ? 4.914 -9.688 5.266 1 95.56 198 GLY B N 1
ATOM 3967 C CA . GLY B 1 198 ? 5.098 -10.422 6.508 1 95.56 198 GLY B CA 1
ATOM 3968 C C . GLY B 1 198 ? 4.098 -11.547 6.688 1 95.56 198 GLY B C 1
ATOM 3969 O O . GLY B 1 198 ? 4.43 -12.602 7.246 1 95.56 198 GLY B O 1
ATOM 3970 N N . THR B 1 199 ? 2.893 -11.336 6.23 1 96.5 199 THR B N 1
ATOM 3971 C CA . THR B 1 199 ? 1.862 -12.367 6.293 1 96.5 199 THR B CA 1
ATOM 3972 C C . THR B 1 199 ? 2.275 -13.594 5.48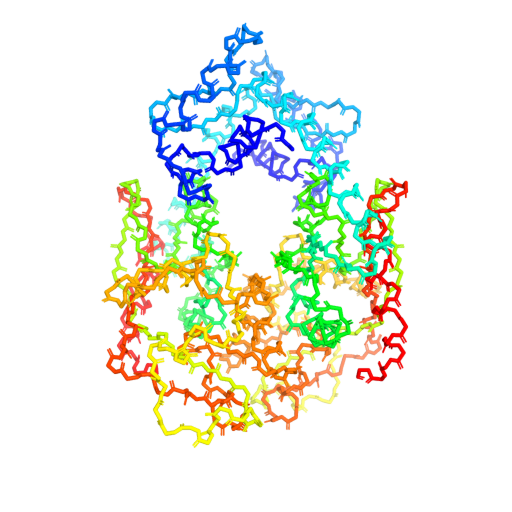8 1 96.5 199 THR B C 1
ATOM 3974 O O . THR B 1 199 ? 2.146 -14.727 5.961 1 96.5 199 THR B O 1
ATOM 3977 N N . LEU B 1 200 ? 2.779 -13.359 4.289 1 94.62 200 LEU B N 1
ATOM 3978 C CA . LEU B 1 200 ? 3.248 -14.469 3.463 1 94.62 200 LEU B CA 1
ATOM 3979 C C . LEU B 1 200 ? 4.375 -15.227 4.156 1 94.62 200 LEU B C 1
ATOM 3981 O O . LEU B 1 200 ? 4.391 -16.453 4.156 1 94.62 200 LEU B O 1
ATOM 3985 N N . GLU B 1 201 ? 5.285 -14.492 4.723 1 93.81 201 GLU B N 1
ATOM 3986 C CA . GLU B 1 201 ? 6.414 -15.086 5.43 1 93.81 201 GLU B CA 1
ATOM 3987 C C . GLU B 1 201 ? 5.945 -15.984 6.57 1 93.81 201 GLU B C 1
ATOM 3989 O O . GLU B 1 201 ? 6.449 -17.094 6.746 1 93.81 201 GLU B O 1
ATOM 3994 N N . VAL B 1 202 ? 5.031 -15.516 7.332 1 95.94 202 VAL B N 1
ATOM 3995 C CA . VAL B 1 202 ? 4.508 -16.266 8.477 1 95.94 202 VAL B CA 1
ATOM 3996 C C . VAL B 1 202 ? 3.826 -17.531 7.988 1 95.94 202 VAL B C 1
ATOM 3998 O O . VAL B 1 202 ? 3.973 -18.594 8.594 1 95.94 202 VAL B O 1
ATOM 4001 N N . ILE B 1 203 ? 3.072 -17.438 6.914 1 95.62 203 ILE B N 1
ATOM 4002 C CA . ILE B 1 203 ? 2.383 -18.594 6.352 1 95.62 203 ILE B CA 1
ATOM 4003 C C . ILE B 1 203 ? 3.406 -19.641 5.91 1 95.62 203 ILE B C 1
ATOM 4005 O O . ILE B 1 203 ? 3.254 -20.828 6.203 1 95.62 203 ILE B O 1
ATOM 4009 N N . GLU B 1 204 ? 4.441 -19.156 5.188 1 92.88 204 GLU B N 1
ATOM 4010 C CA . GLU B 1 204 ? 5.488 -20.062 4.727 1 92.88 204 GLU B CA 1
ATOM 4011 C C . GLU B 1 204 ? 6.117 -20.812 5.891 1 92.88 204 GLU B C 1
ATOM 4013 O O . GLU B 1 204 ? 6.348 -22.031 5.801 1 92.88 204 GLU B O 1
ATOM 4018 N N . HIS B 1 205 ? 6.383 -20.141 6.926 1 92.69 205 HIS B N 1
ATOM 4019 C CA . HIS B 1 205 ? 6.984 -20.75 8.109 1 92.69 205 HIS B CA 1
ATOM 4020 C C . HIS B 1 205 ? 6.027 -21.734 8.773 1 92.69 205 HIS B C 1
ATOM 4022 O O . HIS B 1 205 ? 6.441 -22.797 9.234 1 92.69 205 HIS B O 1
ATOM 4028 N N . ALA B 1 206 ? 4.793 -21.359 8.836 1 93.31 206 ALA B N 1
ATOM 4029 C CA . ALA B 1 206 ? 3.791 -22.172 9.531 1 93.31 206 ALA B CA 1
ATOM 4030 C C . ALA B 1 206 ? 3.516 -23.469 8.789 1 93.31 206 ALA B C 1
ATOM 4032 O O . ALA B 1 206 ? 3.051 -24.438 9.383 1 93.31 206 ALA B O 1
ATOM 4033 N N . LEU B 1 207 ? 3.777 -23.469 7.492 1 93.19 207 LEU B N 1
ATOM 4034 C CA . LEU B 1 207 ? 3.486 -24.641 6.672 1 93.19 207 LEU B CA 1
ATOM 4035 C C . LEU B 1 207 ? 4.613 -25.656 6.766 1 93.19 207 LEU B C 1
ATOM 4037 O O . LEU B 1 207 ? 4.43 -26.828 6.402 1 93.19 207 LEU B O 1
ATOM 4041 N N . LYS B 1 208 ? 5.758 -25.266 7.27 1 91.81 208 LYS B N 1
ATOM 4042 C CA . LYS B 1 208 ? 6.949 -26.109 7.285 1 91.81 208 LYS B CA 1
ATOM 4043 C C . LYS B 1 208 ? 6.719 -27.375 8.117 1 91.81 208 LYS B C 1
ATOM 4045 O O . LYS B 1 208 ? 7.004 -28.484 7.66 1 91.81 208 LYS B O 1
ATOM 4050 N N . PRO B 1 209 ? 6.172 -27.266 9.352 1 90.31 209 PRO B N 1
ATOM 4051 C CA . PRO B 1 209 ? 5.934 -28.453 10.164 1 90.31 209 PRO B CA 1
ATOM 4052 C C . PRO B 1 209 ? 4.996 -29.453 9.484 1 90.31 209 PRO B C 1
ATOM 4054 O O . PRO B 1 209 ? 4.992 -30.641 9.836 1 90.31 209 PRO B O 1
ATOM 4057 N N . PHE B 1 210 ? 4.254 -29 8.594 1 88.44 210 PHE B N 1
ATOM 4058 C CA . PHE B 1 210 ? 3.311 -29.859 7.883 1 88.44 210 PHE B CA 1
ATOM 4059 C C . PHE B 1 210 ? 3.916 -30.359 6.578 1 88.44 210 PHE B C 1
ATOM 4061 O O . PHE B 1 210 ? 3.225 -30.984 5.77 1 88.44 210 PHE B O 1
ATOM 4068 N N . GLU B 1 211 ? 5.129 -29.969 6.305 1 90.69 211 GLU B N 1
ATOM 4069 C CA . GLU B 1 211 ? 5.879 -30.391 5.125 1 90.69 211 GLU B CA 1
ATOM 4070 C C . GLU B 1 211 ? 5.195 -29.922 3.842 1 90.69 211 GLU B C 1
ATOM 4072 O O . GLU B 1 211 ? 5.094 -30.672 2.875 1 90.69 211 GLU B O 1
ATOM 4077 N N . ILE B 1 212 ? 4.629 -28.828 3.934 1 90.38 212 ILE B N 1
ATOM 4078 C CA . ILE B 1 212 ? 4.008 -28.203 2.768 1 90.38 212 ILE B CA 1
ATOM 4079 C C . ILE B 1 212 ? 4.812 -26.984 2.338 1 90.38 212 ILE B C 1
ATOM 4081 O O . ILE B 1 212 ? 5.055 -26.078 3.141 1 90.38 212 ILE B O 1
ATOM 4085 N N . LYS B 1 213 ? 5.238 -27.016 1.128 1 88.69 213 LYS B N 1
ATOM 4086 C CA . LYS B 1 213 ? 5.844 -25.828 0.522 1 88.69 213 LYS B CA 1
ATOM 4087 C C . LYS B 1 213 ? 4.797 -24.984 -0.196 1 88.69 213 LYS B C 1
ATOM 4089 O O . LYS B 1 213 ? 3.83 -25.516 -0.746 1 88.69 213 LYS B O 1
ATOM 4094 N N . ILE B 1 214 ? 5.035 -23.688 -0.197 1 86.5 214 ILE B N 1
ATOM 4095 C CA . ILE B 1 214 ? 4.109 -22.781 -0.869 1 86.5 214 ILE B CA 1
ATOM 4096 C C . ILE B 1 214 ? 3.951 -23.188 -2.33 1 86.5 214 ILE B C 1
ATOM 4098 O O . ILE B 1 214 ? 2.859 -23.094 -2.895 1 86.5 214 ILE B O 1
ATOM 4102 N N . SER B 1 215 ? 5.035 -23.688 -2.873 1 84.44 215 SER B N 1
ATOM 4103 C CA . SER B 1 215 ? 5.027 -24.109 -4.27 1 84.44 215 SER B CA 1
ATOM 4104 C C . SER B 1 215 ? 4.074 -25.281 -4.488 1 84.44 215 SER B C 1
ATOM 4106 O O . SER B 1 215 ? 3.705 -25.578 -5.625 1 84.44 215 SER B O 1
ATOM 4108 N N . GLN B 1 216 ? 3.742 -25.984 -3.475 1 89 216 GLN B N 1
ATOM 4109 C CA . GLN B 1 216 ? 2.838 -27.141 -3.561 1 89 216 GLN B CA 1
ATOM 4110 C C . GLN B 1 216 ? 1.381 -26.688 -3.471 1 89 216 GLN B C 1
ATOM 4112 O O . GLN B 1 216 ? 0.468 -27.484 -3.68 1 89 216 GLN B O 1
ATOM 4117 N N . LEU B 1 217 ? 1.183 -25.484 -3.082 1 91.81 217 LEU B N 1
ATOM 4118 C CA . LEU B 1 217 ? -0.166 -24.938 -3.064 1 91.81 217 LEU B CA 1
ATOM 4119 C C . LEU B 1 217 ? -0.511 -24.297 -4.41 1 91.81 217 LEU B C 1
ATOM 4121 O O . LEU B 1 217 ? 0.379 -23.859 -5.141 1 91.81 217 LEU B O 1
ATOM 4125 N N . SER B 1 218 ? -1.733 -24.375 -4.746 1 92.44 218 SER B N 1
ATOM 4126 C CA . SER B 1 218 ? -2.199 -23.719 -5.957 1 92.44 218 SER B CA 1
ATOM 4127 C C . SER B 1 218 ? -2.541 -22.25 -5.684 1 92.44 218 SER B C 1
ATOM 4129 O O . SER B 1 218 ? -3.578 -21.953 -5.09 1 92.44 218 SER B O 1
ATOM 4131 N N . VAL B 1 219 ? -1.681 -21.406 -6.137 1 91.81 219 VAL B N 1
ATOM 4132 C CA . VAL B 1 219 ? -1.896 -19.984 -5.953 1 91.81 219 VAL B CA 1
ATOM 4133 C C . VAL B 1 219 ? -2.561 -19.391 -7.195 1 91.81 219 VAL B C 1
ATOM 4135 O O . VAL B 1 219 ? -1.946 -19.328 -8.266 1 91.81 219 VAL B O 1
ATOM 4138 N N . GLU B 1 220 ? -3.785 -18.984 -7.004 1 91.06 220 GLU B N 1
ATOM 4139 C CA . GLU B 1 220 ? -4.559 -18.438 -8.109 1 91.06 220 GLU B CA 1
ATOM 4140 C C . GLU B 1 220 ? -4.164 -16.984 -8.383 1 91.06 220 GLU B C 1
ATOM 4142 O O . GLU B 1 220 ? -4.098 -16.562 -9.539 1 91.06 220 GLU B O 1
ATOM 4147 N N . MET B 1 221 ? -3.982 -16.219 -7.27 1 92.5 221 MET B N 1
ATOM 4148 C CA . MET B 1 221 ? -3.699 -14.789 -7.371 1 92.5 221 MET B CA 1
ATOM 4149 C C . MET B 1 221 ? -2.777 -14.336 -6.242 1 92.5 221 MET B C 1
ATOM 4151 O O . MET B 1 221 ? -2.861 -14.844 -5.125 1 92.5 221 MET B O 1
ATOM 4155 N N . GLN B 1 222 ? -1.915 -13.414 -6.613 1 94.5 222 GLN B N 1
ATOM 4156 C CA . GLN B 1 222 ? -1.175 -12.656 -5.609 1 94.5 222 GLN B CA 1
ATOM 4157 C C . GLN B 1 222 ? -1.641 -11.203 -5.57 1 94.5 222 GLN B C 1
ATOM 4159 O O . GLN B 1 222 ? -1.596 -10.5 -6.582 1 94.5 222 GLN B O 1
ATOM 4164 N N . LEU B 1 223 ? -2.131 -10.812 -4.383 1 95.44 223 LEU B N 1
ATOM 4165 C CA . LEU B 1 223 ? -2.707 -9.484 -4.223 1 95.44 223 LEU B CA 1
ATOM 4166 C C . LEU B 1 223 ? -1.987 -8.711 -3.123 1 95.44 223 LEU B C 1
ATOM 4168 O O . LEU B 1 223 ? -1.686 -9.266 -2.062 1 95.44 223 LEU B O 1
ATOM 4172 N N . GLY B 1 224 ? -1.812 -7.453 -3.299 1 93.38 224 GLY B N 1
ATOM 4173 C CA . GLY B 1 224 ? -0.913 -6.652 -2.486 1 93.38 224 GLY B CA 1
ATOM 4174 C C . GLY B 1 224 ? -1.583 -6.066 -1.257 1 93.38 224 GLY B C 1
ATOM 4175 O O . GLY B 1 224 ? -1.035 -5.168 -0.613 1 93.38 224 GLY B O 1
ATOM 4176 N N . SER B 1 225 ? -2.816 -6.469 -0.905 1 93.19 225 SER B N 1
ATOM 4177 C CA . SER B 1 225 ? -3.467 -5.949 0.293 1 93.19 225 SER B CA 1
ATOM 4178 C C . SER B 1 225 ? -4.496 -6.934 0.837 1 93.19 225 SER B C 1
ATOM 4180 O O . SER B 1 225 ? -5.066 -7.723 0.082 1 93.19 225 SER B O 1
ATOM 4182 N N . THR B 1 226 ? -4.668 -6.832 2.156 1 94.88 226 THR B N 1
ATOM 4183 C CA . THR B 1 226 ? -5.684 -7.648 2.811 1 94.88 226 THR B CA 1
ATOM 4184 C C . THR B 1 226 ? -7.07 -7.336 2.252 1 94.88 226 THR B C 1
ATOM 4186 O O . THR B 1 226 ? -7.863 -8.242 1.997 1 94.88 226 THR B O 1
ATOM 4189 N N . GLU B 1 227 ? -7.312 -6.121 1.992 1 94.5 227 GLU B N 1
ATOM 4190 C CA . GLU B 1 227 ? -8.609 -5.719 1.463 1 94.5 227 GLU B CA 1
ATOM 4191 C C . GLU B 1 227 ? -8.836 -6.289 0.065 1 94.5 227 GLU B C 1
ATOM 4193 O O . GLU B 1 227 ? -9.953 -6.672 -0.282 1 94.5 227 GLU B O 1
ATOM 4198 N N . SER B 1 228 ? -7.801 -6.266 -0.752 1 95.88 228 SER B N 1
ATOM 4199 C CA . SER B 1 228 ? -7.91 -6.855 -2.082 1 95.88 228 SER B CA 1
ATOM 4200 C C . SER B 1 228 ? -8.242 -8.344 -2.002 1 95.88 228 SER B C 1
ATOM 4202 O O . SER B 1 228 ? -9.055 -8.844 -2.783 1 95.88 228 SER B O 1
ATOM 4204 N N . ILE B 1 229 ? -7.598 -8.977 -1.079 1 97.5 229 ILE B N 1
ATOM 4205 C CA . ILE B 1 229 ? -7.82 -10.406 -0.911 1 97.5 229 ILE B CA 1
ATOM 4206 C C . ILE B 1 229 ? -9.266 -10.664 -0.475 1 97.5 229 ILE B C 1
ATOM 4208 O O . ILE B 1 229 ? -9.953 -11.508 -1.047 1 97.5 229 ILE B O 1
ATOM 4212 N N . LYS B 1 230 ? -9.75 -9.898 0.501 1 96.75 230 LYS B N 1
ATOM 4213 C CA . LYS B 1 230 ? -11.133 -10.055 0.962 1 96.75 230 LYS B CA 1
ATOM 4214 C C . LYS B 1 230 ? -12.117 -9.844 -0.18 1 96.75 230 LYS B C 1
ATOM 4216 O O . LYS B 1 230 ? -13.047 -10.633 -0.36 1 96.75 230 LYS B O 1
ATOM 4221 N N . SER B 1 231 ? -11.875 -8.797 -0.899 1 95 231 SER B N 1
ATOM 4222 C CA . SER B 1 231 ? -12.75 -8.477 -2.02 1 95 231 SER B CA 1
ATOM 4223 C C . SER B 1 231 ? -12.742 -9.586 -3.066 1 95 231 SER B C 1
ATOM 4225 O O . SER B 1 231 ? -13.789 -9.922 -3.623 1 95 231 SER B O 1
ATOM 4227 N N . TYR B 1 232 ? -11.57 -10.125 -3.342 1 96.5 232 TYR B N 1
ATOM 4228 C CA . TYR B 1 232 ? -11.461 -11.227 -4.297 1 96.5 232 TYR B CA 1
ATOM 4229 C C . TYR B 1 232 ? -12.203 -12.461 -3.799 1 96.5 232 TYR B C 1
ATOM 4231 O O . TYR B 1 232 ? -12.938 -13.094 -4.559 1 96.5 232 TYR B O 1
ATOM 4239 N N . LEU B 1 233 ? -12.039 -12.773 -2.543 1 97.38 233 LEU B N 1
ATOM 4240 C CA . LEU B 1 233 ? -12.68 -13.953 -1.964 1 97.38 233 LEU B CA 1
ATOM 4241 C C . LEU B 1 233 ? -14.195 -13.867 -2.09 1 97.38 233 LEU B C 1
ATOM 4243 O O . LEU B 1 233 ? -14.859 -14.875 -2.346 1 97.38 233 LEU B O 1
ATOM 4247 N N . MET B 1 234 ? -14.703 -12.656 -1.912 1 95.19 234 MET B N 1
ATOM 4248 C CA . MET B 1 234 ? -16.156 -12.453 -1.97 1 95.19 234 MET B CA 1
ATOM 4249 C C . MET B 1 234 ? -16.688 -12.781 -3.357 1 95.19 234 MET B C 1
ATOM 4251 O O . MET B 1 234 ? -17.891 -12.977 -3.529 1 95.19 234 MET B O 1
ATOM 4255 N N . ASN B 1 235 ? -15.805 -12.867 -4.305 1 93.06 235 ASN B N 1
ATOM 4256 C CA . ASN B 1 235 ? -16.219 -13.055 -5.688 1 93.06 235 ASN B CA 1
ATOM 4257 C C . ASN B 1 235 ? -15.609 -14.312 -6.293 1 93.06 235 ASN B C 1
ATOM 4259 O O . ASN B 1 235 ? -15.516 -14.438 -7.516 1 93.06 235 ASN B O 1
ATOM 4263 N N . SER B 1 236 ? -15.172 -15.219 -5.457 1 94.88 236 SER B N 1
ATOM 4264 C CA . SER B 1 236 ? -14.523 -16.438 -5.93 1 94.88 236 SER B CA 1
ATOM 4265 C C . SER B 1 236 ? -14.688 -17.578 -4.93 1 94.88 236 SER B C 1
ATOM 4267 O O . SER B 1 236 ? -15.195 -17.375 -3.824 1 94.88 236 SER B O 1
ATOM 4269 N N . ASP B 1 237 ? -14.227 -18.75 -5.344 1 95 237 ASP B N 1
ATOM 4270 C CA . ASP B 1 237 ? -14.242 -19.891 -4.449 1 95 237 ASP B CA 1
ATOM 4271 C C . ASP B 1 237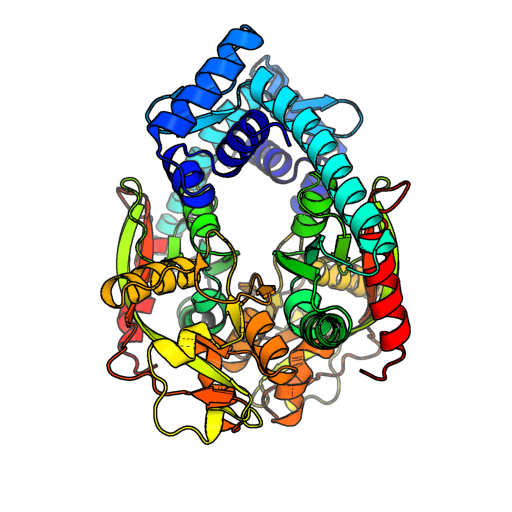 ? -12.859 -20.141 -3.844 1 95 237 ASP B C 1
ATOM 4273 O O . ASP B 1 237 ? -12.57 -21.25 -3.375 1 95 237 ASP B O 1
ATOM 4277 N N . CYS B 1 238 ? -12.055 -19.156 -3.881 1 97.12 238 CYS B N 1
ATOM 4278 C CA . CYS B 1 238 ? -10.695 -19.266 -3.346 1 97.12 238 CYS B CA 1
ATOM 4279 C C . CYS B 1 238 ? -10.703 -19.156 -1.825 1 97.12 238 CYS B C 1
ATOM 4281 O O . CYS B 1 238 ? -11.727 -18.828 -1.225 1 97.12 238 CYS B O 1
ATOM 4283 N N . VAL B 1 239 ? -9.555 -19.531 -1.271 1 98.12 239 VAL B N 1
ATOM 4284 C CA . VAL B 1 239 ? -9.32 -19.406 0.164 1 98.12 239 VAL B CA 1
ATOM 4285 C C . VAL B 1 239 ? -8.07 -18.562 0.41 1 98.12 239 VAL B C 1
ATOM 4287 O O . VAL B 1 239 ? -7.27 -18.344 -0.502 1 98.12 239 VAL B O 1
ATOM 4290 N N . ALA B 1 240 ? -7.945 -18.047 1.577 1 98.5 240 ALA B N 1
ATOM 4291 C CA . ALA B 1 240 ? -6.754 -17.297 1.958 1 98.5 240 ALA B CA 1
ATOM 4292 C C . ALA B 1 240 ? -6.527 -17.344 3.467 1 98.5 240 ALA B C 1
ATOM 4294 O O . ALA B 1 240 ? -7.48 -17.438 4.242 1 98.5 240 ALA B O 1
ATOM 4295 N N . PHE B 1 241 ? -5.266 -17.391 3.873 1 97.94 241 PHE B N 1
ATOM 4296 C CA . PHE B 1 241 ? -4.91 -17.125 5.262 1 97.94 241 PHE B CA 1
ATOM 4297 C C . PHE B 1 241 ? -4.871 -15.625 5.531 1 97.94 241 PHE B C 1
ATOM 4299 O O . PHE B 1 241 ? -4.137 -14.891 4.871 1 97.94 241 PHE B O 1
ATOM 4306 N N . ILE B 1 242 ? -5.691 -15.148 6.492 1 97.88 242 ILE B N 1
ATOM 4307 C CA . ILE B 1 242 ? -5.812 -13.719 6.777 1 97.88 242 ILE B CA 1
ATOM 4308 C C . ILE B 1 242 ? -5.785 -13.492 8.281 1 97.88 242 ILE B C 1
ATOM 4310 O O . ILE B 1 242 ? -6.18 -14.359 9.062 1 97.88 242 ILE B O 1
ATOM 4314 N N . SER B 1 243 ? -5.258 -12.336 8.688 1 97.62 243 SER B N 1
ATOM 4315 C CA . SER B 1 243 ? -5.289 -11.945 10.086 1 97.62 243 SER B CA 1
ATOM 4316 C C . SER B 1 243 ? -6.723 -11.883 10.609 1 97.62 243 SER B C 1
ATOM 4318 O O . SER B 1 243 ? -7.602 -11.312 9.961 1 97.62 243 SER B O 1
ATOM 4320 N N . ILE B 1 244 ? -6.93 -12.422 11.82 1 96.75 244 ILE B N 1
ATOM 4321 C CA . ILE B 1 244 ? -8.242 -12.375 12.461 1 96.75 244 ILE B CA 1
ATOM 4322 C C . ILE B 1 244 ? -8.68 -10.93 12.648 1 96.75 244 ILE B C 1
ATOM 4324 O O . ILE B 1 244 ? -9.867 -10.617 12.578 1 96.75 244 ILE B O 1
ATOM 4328 N N . HIS B 1 245 ? -7.762 -10 12.773 1 94.62 245 HIS B N 1
ATOM 4329 C CA . HIS B 1 245 ? -8.047 -8.586 12.977 1 94.62 245 HIS B CA 1
ATOM 4330 C C . HIS B 1 245 ? -8.578 -7.941 11.703 1 94.62 245 HIS B C 1
ATOM 4332 O O . HIS B 1 245 ? -9.211 -6.883 11.75 1 94.62 245 HIS B O 1
ATOM 4338 N N . GLY B 1 246 ? -8.312 -8.547 10.594 1 95.25 246 GLY B N 1
ATOM 4339 C CA . GLY B 1 246 ? -8.703 -7.957 9.32 1 95.25 246 GLY B CA 1
ATOM 4340 C C . GLY B 1 246 ? -10.062 -8.414 8.844 1 95.25 246 GLY B C 1
ATOM 4341 O O . GLY B 1 246 ? -10.562 -7.938 7.82 1 95.25 246 GLY B O 1
ATOM 4342 N N . ILE B 1 247 ? -10.703 -9.328 9.562 1 96.5 247 ILE B N 1
ATOM 4343 C CA . ILE B 1 247 ? -11.914 -9.906 8.984 1 96.5 247 ILE B CA 1
ATOM 4344 C C . ILE B 1 247 ? -13.023 -9.906 10.039 1 96.5 247 ILE B C 1
ATOM 4346 O O . ILE B 1 247 ? -13.984 -10.68 9.93 1 96.5 247 ILE B O 1
ATOM 4350 N N . GLU B 1 248 ? -12.898 -9.141 11.094 1 93.31 248 GLU B N 1
ATOM 4351 C CA . GLU B 1 248 ? -13.898 -9.117 12.156 1 93.31 248 GLU B CA 1
ATOM 4352 C C . GLU B 1 248 ? -15.281 -8.773 11.609 1 93.31 248 GLU B C 1
ATOM 4354 O O . GLU B 1 248 ? -16.266 -9.453 11.906 1 93.31 248 GLU B O 1
ATOM 4359 N N . LYS B 1 249 ? -15.375 -7.727 10.859 1 90.81 249 LYS B N 1
ATOM 4360 C CA . LYS B 1 249 ? -16.641 -7.277 10.305 1 90.81 249 LYS B CA 1
ATOM 4361 C C . LYS B 1 249 ? -17.234 -8.32 9.367 1 90.81 249 LYS B C 1
ATOM 4363 O O . LYS B 1 249 ? -18.438 -8.578 9.391 1 90.81 249 LYS B O 1
ATOM 4368 N N . GLU B 1 250 ? -16.422 -8.852 8.523 1 95.44 250 GLU B N 1
ATOM 4369 C CA . GLU B 1 250 ? -16.875 -9.844 7.551 1 95.44 250 GLU B CA 1
ATOM 4370 C C . GLU B 1 250 ? -17.391 -11.102 8.234 1 95.44 250 GLU B C 1
ATOM 4372 O O . GLU B 1 250 ? -18.328 -11.734 7.746 1 95.44 250 GLU B O 1
ATOM 4377 N N . LEU B 1 251 ? -16.781 -11.477 9.391 1 96.31 251 LEU B N 1
ATOM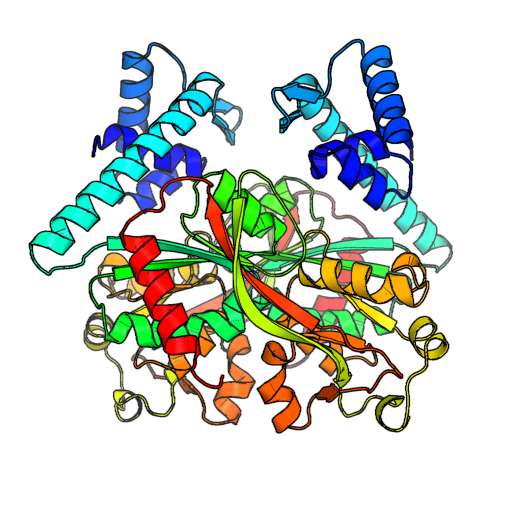 4378 C CA . LEU B 1 251 ? -17.266 -12.617 10.164 1 96.31 251 LEU B CA 1
ATOM 4379 C C . LEU B 1 251 ? -18.625 -12.312 10.805 1 96.31 251 LEU B C 1
ATOM 4381 O O . LEU B 1 251 ? -19.547 -13.125 10.742 1 96.31 251 LEU B O 1
ATOM 4385 N N . LYS B 1 252 ? -18.734 -11.141 11.32 1 93.44 252 LYS B N 1
ATOM 4386 C CA . LYS B 1 252 ? -19.969 -10.711 11.977 1 93.44 252 LYS B CA 1
ATOM 4387 C C . LYS B 1 252 ? -21.141 -10.664 11 1 93.44 252 LYS B C 1
ATOM 4389 O O . LYS B 1 252 ? -22.266 -11.023 11.344 1 93.44 252 LYS B O 1
ATOM 4394 N N . ASN B 1 253 ? -20.812 -10.266 9.797 1 92.69 253 ASN B N 1
ATOM 4395 C CA . ASN B 1 253 ? -21.859 -10.109 8.789 1 92.69 253 ASN B CA 1
ATOM 4396 C C . ASN B 1 253 ? -22.031 -11.383 7.965 1 92.69 253 ASN B C 1
ATOM 4398 O O . ASN B 1 253 ? -22.75 -11.383 6.965 1 92.69 253 ASN B O 1
ATOM 4402 N N . ASN B 1 254 ? -21.375 -12.398 8.289 1 95.44 254 ASN B N 1
ATOM 4403 C CA . ASN B 1 254 ? -21.438 -13.695 7.629 1 95.44 254 ASN B CA 1
ATOM 4404 C C . ASN B 1 254 ? -21.078 -13.602 6.148 1 95.44 254 ASN B C 1
ATOM 4406 O O . ASN B 1 254 ? -21.719 -14.219 5.301 1 95.44 254 ASN B O 1
ATOM 4410 N N . GLU B 1 255 ? -20.141 -12.75 5.875 1 96.31 255 GLU B N 1
ATOM 4411 C CA . GLU B 1 255 ? -19.609 -12.633 4.52 1 96.31 255 GLU B CA 1
ATOM 4412 C C . GLU B 1 255 ? -18.469 -13.602 4.285 1 96.31 255 GLU B C 1
ATOM 4414 O O . GLU B 1 255 ? -18.344 -14.188 3.207 1 96.31 255 GLU B O 1
ATOM 4419 N N . LEU B 1 256 ? -17.641 -13.734 5.289 1 97.75 256 LEU B N 1
ATOM 4420 C CA . LEU B 1 256 ? -16.531 -14.688 5.297 1 97.75 256 LEU B CA 1
ATOM 4421 C C . LEU B 1 256 ? -16.703 -15.695 6.434 1 97.75 256 LEU B C 1
ATOM 4423 O O . LEU B 1 256 ? -17.344 -15.406 7.441 1 97.75 256 LEU B O 1
ATOM 4427 N N . VAL B 1 257 ? -16.156 -16.859 6.262 1 97.62 257 VAL B N 1
ATOM 4428 C CA . VAL B 1 257 ? -16.188 -17.922 7.27 1 97.62 257 VAL B CA 1
ATOM 4429 C C . VAL B 1 257 ? -14.789 -18.484 7.484 1 97.62 257 VAL B C 1
ATOM 4431 O O . VAL B 1 257 ? -14.008 -18.609 6.539 1 97.62 257 VAL B O 1
ATOM 4434 N N . VAL B 1 258 ? -14.469 -18.781 8.734 1 97.31 258 VAL B N 1
ATOM 4435 C CA . VAL B 1 258 ? -13.203 -19.406 9.086 1 97.31 258 VAL B CA 1
ATOM 4436 C C . VAL B 1 258 ? -13.297 -20.922 8.867 1 97.31 258 VAL B C 1
ATOM 4438 O O . VAL B 1 258 ? -14.25 -21.547 9.32 1 97.31 258 VAL B O 1
ATOM 4441 N N . LEU B 1 259 ? -12.352 -21.438 8.133 1 96.94 259 LEU B N 1
ATOM 4442 C CA . LEU B 1 259 ? -12.227 -22.891 7.965 1 96.94 259 LEU B CA 1
ATOM 4443 C C . LEU B 1 259 ? -11.234 -23.469 8.969 1 96.94 259 LEU B C 1
ATOM 4445 O O . LEU B 1 259 ? -10.086 -23.031 9.039 1 96.94 259 LEU B O 1
ATOM 4449 N N . ASP B 1 260 ? -11.633 -24.422 9.711 1 92.62 260 ASP B N 1
ATOM 4450 C CA . ASP B 1 260 ? -10.773 -25.031 10.727 1 92.62 260 ASP B CA 1
ATOM 4451 C C . ASP B 1 260 ? -9.844 -26.078 10.102 1 92.62 260 ASP B C 1
ATOM 4453 O O . ASP B 1 260 ? -10.305 -27.094 9.586 1 92.62 260 ASP B O 1
ATOM 4457 N N . VAL B 1 261 ? -8.641 -25.719 10.117 1 92.25 261 VAL B N 1
ATOM 4458 C CA . VAL B 1 261 ? -7.652 -26.688 9.633 1 92.25 261 VAL B CA 1
ATOM 4459 C C . VAL B 1 261 ? -7.172 -27.562 10.789 1 92.25 261 VAL B C 1
ATOM 4461 O O . VAL B 1 261 ? -6.723 -27.047 11.82 1 92.25 261 VAL B O 1
ATOM 4464 N N . ASN B 1 262 ? -7.184 -28.828 10.633 1 89.56 262 ASN B N 1
ATOM 4465 C CA . ASN B 1 262 ? -6.836 -29.766 11.688 1 89.56 262 ASN B CA 1
ATOM 4466 C C . ASN B 1 262 ? -5.414 -29.547 12.195 1 89.56 262 ASN B C 1
ATOM 4468 O O . ASN B 1 262 ? -4.457 -29.609 11.414 1 89.56 262 ASN B O 1
ATOM 4472 N N . ASN B 1 263 ? -5.344 -29.328 13.469 1 87.69 263 ASN B N 1
ATOM 4473 C CA . ASN B 1 263 ? -4.086 -29.234 14.203 1 87.69 263 ASN B CA 1
ATOM 4474 C C . ASN B 1 263 ? -3.211 -28.094 13.695 1 87.69 263 ASN B C 1
ATOM 4476 O O . ASN B 1 263 ? -1.982 -28.188 13.734 1 87.69 263 ASN B O 1
ATOM 4480 N N . MET B 1 264 ? -3.805 -27.156 13.109 1 90.81 264 MET B N 1
ATOM 4481 C CA . MET B 1 264 ? -2.998 -26.047 12.602 1 90.81 264 MET B CA 1
ATOM 4482 C C . MET B 1 264 ? -3.426 -24.734 13.234 1 90.81 264 MET B C 1
ATOM 4484 O O . MET B 1 264 ? -4.59 -24.344 13.148 1 90.81 264 MET B O 1
ATOM 4488 N N . VAL B 1 265 ? -2.545 -24.141 13.969 1 93.62 265 VAL B N 1
ATOM 4489 C CA . VAL B 1 265 ? -2.705 -22.812 14.523 1 93.62 265 VAL B CA 1
ATOM 4490 C C . VAL B 1 265 ? -1.532 -21.922 14.102 1 93.62 265 VAL B C 1
ATOM 4492 O O . VAL B 1 265 ? -0.371 -22.281 14.312 1 93.62 265 VAL B O 1
ATOM 4495 N N . ILE B 1 266 ? -1.893 -20.828 13.414 1 96.12 266 ILE B N 1
ATOM 4496 C CA . ILE B 1 266 ? -0.84 -19.938 12.945 1 96.12 266 ILE B CA 1
ATOM 4497 C C . ILE B 1 266 ? -0.872 -18.641 13.75 1 96.12 266 ILE B C 1
ATOM 4499 O O . ILE B 1 266 ? -1.604 -17.703 13.414 1 96.12 266 ILE B O 1
ATOM 4503 N N . GLU B 1 267 ? -0.052 -18.594 14.75 1 95.25 267 GLU B N 1
ATOM 4504 C CA . GLU B 1 267 ? 0.048 -17.406 15.594 1 95.25 267 GLU B CA 1
ATOM 4505 C C . GLU B 1 267 ? 1.274 -16.578 15.234 1 95.25 267 GLU B C 1
ATOM 4507 O O . GLU B 1 267 ? 2.281 -17.109 14.766 1 95.25 267 GLU B O 1
ATOM 4512 N N . ARG B 1 268 ? 1.076 -15.297 15.445 1 95.5 268 ARG B N 1
ATOM 4513 C CA . ARG B 1 268 ? 2.184 -14.375 15.219 1 95.5 268 ARG B CA 1
ATOM 4514 C C . ARG B 1 268 ? 2.088 -13.172 16.156 1 95.5 268 ARG B C 1
ATOM 4516 O O . ARG B 1 268 ? 1.091 -13 16.859 1 95.5 268 ARG B O 1
ATOM 4523 N N . TYR B 1 269 ? 3.209 -12.492 16.234 1 93.88 269 TYR B N 1
ATOM 4524 C CA . TYR B 1 269 ? 3.215 -11.203 16.906 1 93.88 269 TYR B CA 1
ATOM 4525 C C . TYR B 1 269 ? 3.357 -10.062 15.906 1 93.88 269 TYR B C 1
ATOM 4527 O O . TYR B 1 269 ? 4.062 -10.195 14.906 1 93.88 269 TYR B O 1
ATOM 4535 N N . PHE B 1 270 ? 2.635 -9.023 16.219 1 95.44 270 PHE B N 1
ATOM 4536 C CA . PHE B 1 270 ? 3.031 -7.738 15.664 1 95.44 270 PHE B CA 1
ATOM 4537 C C . PHE B 1 270 ? 4.168 -7.129 16.469 1 95.44 270 PHE B C 1
ATOM 4539 O O . PHE B 1 270 ? 4.199 -7.246 17.703 1 95.44 270 PHE B O 1
ATOM 4546 N N . TYR B 1 271 ? 5.062 -6.449 15.781 1 94.56 271 TYR B N 1
ATOM 4547 C CA . TYR B 1 271 ? 6.238 -5.887 16.438 1 94.56 271 TYR B CA 1
ATOM 4548 C C . TYR B 1 271 ? 6.344 -4.391 16.172 1 94.56 271 TYR B C 1
ATOM 4550 O O . TYR B 1 271 ? 6.152 -3.938 15.039 1 94.56 271 TYR B O 1
ATOM 4558 N N . VAL B 1 272 ? 6.629 -3.65 17.203 1 94 272 VAL B N 1
ATOM 4559 C CA . VAL B 1 272 ? 7.133 -2.295 17.016 1 94 272 VAL B CA 1
ATOM 4560 C C . VAL B 1 272 ? 8.609 -2.342 16.641 1 94 272 VAL B C 1
ATOM 4562 O O . VAL B 1 272 ? 9.406 -3.033 17.281 1 94 272 VAL B O 1
ATOM 4565 N N . ILE B 1 273 ? 8.922 -1.64 15.547 1 94.75 273 ILE B N 1
ATOM 4566 C CA . ILE B 1 273 ? 10.312 -1.709 15.117 1 94.75 273 ILE B CA 1
ATOM 4567 C C . ILE B 1 273 ? 10.938 -0.314 15.148 1 94.75 273 ILE B C 1
ATOM 4569 O O . ILE B 1 273 ? 10.266 0.678 14.859 1 94.75 273 ILE B O 1
ATOM 4573 N N . SER B 1 274 ? 12.117 -0.185 15.531 1 92.81 274 SER B N 1
ATOM 4574 C CA . SER B 1 274 ? 12.969 1.002 15.523 1 92.81 274 SER B CA 1
ATOM 4575 C C . SER B 1 274 ? 14.422 0.641 15.242 1 92.81 274 SER B C 1
ATOM 4577 O O . SER B 1 274 ? 14.797 -0.533 15.297 1 92.81 274 SER B O 1
ATOM 4579 N N . LEU B 1 275 ? 15.164 1.664 14.805 1 89.75 275 LEU B N 1
ATOM 4580 C CA . LEU B 1 275 ? 16.594 1.399 14.609 1 89.75 275 LEU B CA 1
ATOM 4581 C C . LEU B 1 275 ? 17.266 1.111 15.938 1 89.75 275 LEU B C 1
ATOM 4583 O O . LEU B 1 275 ? 16.891 1.655 16.984 1 89.75 275 LEU B O 1
ATOM 4587 N N . GLN B 1 276 ? 18.297 0.263 15.805 1 89.38 276 GLN B N 1
ATOM 4588 C CA . GLN B 1 276 ? 19.094 0.005 17 1 89.38 276 GLN B CA 1
ATOM 4589 C C . GLN B 1 276 ? 19.703 1.291 17.547 1 89.38 276 GLN B C 1
ATOM 4591 O O . GLN B 1 276 ? 20.156 2.145 16.766 1 89.38 276 GLN B O 1
ATOM 4596 N N . GLY B 1 277 ? 19.719 1.403 18.875 1 80.38 277 GLY B N 1
ATOM 4597 C CA . GLY B 1 277 ? 20.25 2.596 19.5 1 80.38 277 GLY B CA 1
ATOM 4598 C C . GLY B 1 277 ? 19.203 3.441 20.188 1 80.38 277 GLY B C 1
ATOM 4599 O O . GLY B 1 277 ? 18.109 2.949 20.516 1 80.38 277 GLY B O 1
ATOM 4600 N N . LYS B 1 278 ? 19.547 4.598 20.438 1 67.75 278 LYS B N 1
ATOM 4601 C CA . LYS B 1 278 ? 18.625 5.465 21.172 1 67.75 278 LYS B CA 1
ATOM 4602 C C . LYS B 1 278 ? 17.469 5.922 20.281 1 67.75 278 LYS B C 1
ATOM 4604 O O . LYS B 1 278 ? 17.688 6.316 19.125 1 67.75 278 LYS B O 1
ATOM 4609 N N . THR B 1 279 ? 16.234 5.707 20.797 1 71.25 279 THR B N 1
ATOM 4610 C CA . THR B 1 279 ? 15 6.148 20.156 1 71.25 279 THR B CA 1
ATOM 4611 C C . THR B 1 279 ? 14.703 7.609 20.484 1 71.25 279 THR B C 1
ATOM 4613 O O . THR B 1 279 ? 14.969 8.062 21.594 1 71.25 279 THR B O 1
ATOM 4616 N N . GLU B 1 280 ? 14.125 8.25 19.547 1 73.62 280 GLU B N 1
ATOM 4617 C CA . GLU B 1 280 ? 13.719 9.641 19.75 1 73.62 280 GLU B CA 1
ATOM 4618 C C . GLU B 1 280 ? 12.602 9.742 20.781 1 73.62 280 GLU B C 1
ATOM 4620 O O . GLU B 1 280 ? 11.812 8.805 20.938 1 73.62 280 GLU B O 1
ATOM 4625 N N . ALA B 1 281 ? 12.57 10.82 21.5 1 74.19 281 ALA B N 1
ATOM 4626 C CA . ALA B 1 281 ? 11.641 11.039 22.609 1 74.19 281 ALA B CA 1
ATOM 4627 C C . ALA B 1 281 ? 10.195 10.898 22.141 1 74.19 281 ALA B C 1
ATOM 4629 O O . ALA B 1 281 ? 9.391 10.242 22.797 1 74.19 281 ALA B O 1
ATOM 4630 N N . LEU B 1 282 ? 9.906 11.492 21.062 1 76.19 282 LEU B N 1
ATOM 4631 C CA . LEU B 1 282 ? 8.539 11.445 20.562 1 76.19 282 LEU B CA 1
ATOM 4632 C C . LEU B 1 282 ? 8.141 10.008 20.234 1 76.19 282 LEU B C 1
ATOM 4634 O O . LEU B 1 282 ? 7.012 9.594 20.516 1 76.19 282 LEU B O 1
ATOM 4638 N N . SER B 1 283 ? 9.031 9.305 19.688 1 80.94 283 SER B N 1
ATOM 4639 C CA . SER B 1 283 ? 8.789 7.906 19.359 1 80.94 283 SER B CA 1
ATOM 4640 C C . SER B 1 283 ? 8.531 7.086 20.625 1 80.94 283 SER B C 1
ATOM 4642 O O . SER B 1 283 ? 7.613 6.266 20.656 1 80.94 283 SER B O 1
ATOM 4644 N N . GLU B 1 284 ? 9.297 7.359 21.594 1 80.12 284 GLU B N 1
ATOM 4645 C CA . GLU B 1 284 ? 9.133 6.652 22.859 1 80.12 284 GLU B CA 1
ATOM 4646 C C . GLU B 1 284 ? 7.789 6.973 23.5 1 80.12 284 GLU B C 1
ATOM 4648 O O . GLU B 1 284 ? 7.141 6.09 24.062 1 80.12 284 GLU B O 1
ATOM 4653 N N . LEU B 1 285 ? 7.449 8.164 23.453 1 78.19 285 LEU B N 1
ATOM 4654 C CA . LEU B 1 285 ? 6.16 8.578 23.984 1 78.19 285 LEU B CA 1
ATOM 4655 C C . LEU B 1 285 ? 5.02 7.852 23.281 1 78.19 285 LEU B C 1
ATOM 4657 O O . LEU B 1 285 ? 4.07 7.402 23.922 1 78.19 285 LEU B O 1
ATOM 4661 N N . PHE B 1 286 ? 5.094 7.773 22 1 82.69 286 PHE B N 1
ATOM 4662 C CA . PHE B 1 286 ? 4.066 7.09 21.219 1 82.69 286 PHE B CA 1
ATOM 4663 C C . PHE B 1 286 ? 4.008 5.609 21.578 1 82.69 286 PHE B C 1
ATOM 4665 O O . PHE B 1 286 ? 2.928 5.066 21.812 1 82.69 286 PHE B O 1
ATOM 4672 N N . ILE B 1 287 ? 5.121 5.043 21.594 1 81.88 287 ILE B N 1
ATOM 4673 C CA . ILE B 1 287 ? 5.215 3.621 21.891 1 81.88 287 ILE B CA 1
ATOM 4674 C C . ILE B 1 287 ? 4.605 3.354 23.266 1 81.88 287 ILE B C 1
ATOM 4676 O O . ILE B 1 287 ? 3.791 2.439 23.422 1 81.88 287 ILE B O 1
ATOM 4680 N N . ASN B 1 288 ? 4.934 4.121 24.188 1 80.31 288 ASN B N 1
ATOM 4681 C CA . ASN B 1 288 ? 4.43 3.949 25.547 1 80.31 288 ASN B CA 1
ATOM 4682 C C . ASN B 1 288 ? 2.918 4.133 25.625 1 80.31 288 ASN B C 1
ATOM 4684 O O . ASN B 1 288 ? 2.234 3.428 26.359 1 80.31 288 ASN B O 1
ATOM 4688 N N . ASN B 1 289 ? 2.436 5.031 24.891 1 79.75 289 ASN B N 1
ATOM 4689 C CA . ASN B 1 289 ? 0.998 5.281 24.875 1 79.75 289 ASN B CA 1
ATOM 4690 C C . ASN B 1 289 ? 0.23 4.109 24.266 1 79.75 289 ASN B C 1
ATOM 4692 O O . ASN B 1 289 ? -0.841 3.748 24.75 1 79.75 289 ASN B O 1
ATOM 4696 N N . ILE B 1 290 ? 0.778 3.627 23.172 1 78.75 290 ILE B N 1
ATOM 4697 C CA . ILE B 1 290 ? 0.018 2.576 22.5 1 78.75 290 ILE B CA 1
ATOM 4698 C C . ILE B 1 290 ? 0.168 1.263 23.266 1 78.75 290 ILE B C 1
ATOM 4700 O O . ILE B 1 290 ? -0.731 0.42 23.25 1 78.75 290 ILE B O 1
ATOM 4704 N N . LEU B 1 291 ? 1.307 1.101 23.891 1 75.31 291 LEU B N 1
ATOM 4705 C CA . LEU B 1 291 ? 1.519 -0.111 24.672 1 75.31 291 LEU B CA 1
ATOM 4706 C C . LEU B 1 291 ? 0.67 -0.093 25.938 1 75.31 291 LEU B C 1
ATOM 4708 O O . LEU B 1 291 ? 0.179 -1.136 26.375 1 75.31 291 LEU B O 1
ATOM 4712 N N . ASP B 1 292 ? 0.579 1.019 26.547 1 69.62 292 ASP B N 1
ATOM 4713 C CA . ASP B 1 292 ? -0.241 1.146 27.75 1 69.62 292 ASP B CA 1
ATOM 4714 C C . ASP B 1 292 ? -1.716 0.908 27.422 1 69.62 292 ASP B C 1
ATOM 4716 O O . ASP B 1 292 ? -2.441 0.323 28.234 1 69.62 292 ASP B O 1
ATOM 4720 N N . HIS B 1 293 ? -2.139 1.389 26.359 1 58.66 293 HIS B N 1
ATOM 4721 C CA . HIS B 1 293 ? -3.553 1.267 26.031 1 58.66 293 HIS B CA 1
ATOM 4722 C C . HIS B 1 293 ? -3.859 -0.098 25.422 1 58.66 293 HIS B C 1
ATOM 4724 O O . HIS B 1 293 ? -5.027 -0.471 25.281 1 58.66 293 HIS B O 1
ATOM 4730 N N . HIS B 1 294 ? -2.977 -0.68 24.734 1 55.06 294 HIS B N 1
ATOM 4731 C CA . HIS B 1 294 ? -3.238 -1.979 24.125 1 55.06 294 HIS B CA 1
ATOM 4732 C C . HIS B 1 294 ? -3.588 -3.021 25.172 1 55.06 294 HIS B C 1
ATOM 4734 O O . HIS B 1 294 ? -3.961 -4.148 24.844 1 55.06 294 HIS B O 1
ATOM 4740 N N . ASN B 1 295 ? -3.133 -2.834 26.375 1 48.44 295 ASN B N 1
ATOM 4741 C CA . ASN B 1 295 ? -3.904 -3.676 27.281 1 48.44 295 ASN B CA 1
ATOM 4742 C C . ASN B 1 295 ? -5.398 -3.59 26.984 1 48.44 295 ASN B C 1
ATOM 4744 O O . ASN B 1 295 ? -6.215 -4.074 27.766 1 48.44 295 ASN B O 1
ATOM 4748 N N . LEU B 1 296 ? -5.664 -2.824 26.078 1 42.38 296 LEU B N 1
ATOM 4749 C CA . LEU B 1 296 ? -7.09 -2.783 25.781 1 42.38 296 LEU B CA 1
ATOM 4750 C C . LEU B 1 296 ? -7.48 -3.92 24.844 1 42.38 296 LEU B C 1
ATOM 4752 O O . LEU B 1 296 ? -6.719 -4.273 23.938 1 42.38 296 LEU B O 1
ATOM 4756 N N . LYS B 1 297 ? -8.211 -4.793 25.469 1 44.16 297 LYS B N 1
ATOM 4757 C CA . LYS B 1 297 ? -8.969 -5.859 24.828 1 44.16 297 LYS B CA 1
ATOM 4758 C C . LYS B 1 297 ? -9.398 -5.457 23.422 1 44.16 297 LYS B C 1
ATOM 4760 O O . LYS B 1 297 ? -10.273 -4.605 23.25 1 44.16 297 LYS B O 1
ATOM 4765 N N . LEU B 1 298 ? -8.43 -5.27 22.453 1 36.72 298 LEU B N 1
ATOM 4766 C CA . LEU B 1 298 ? -8.961 -5.215 21.094 1 36.72 298 LEU B CA 1
ATOM 4767 C C . LEU B 1 298 ? -10.055 -6.258 20.906 1 36.72 298 LEU B C 1
ATOM 4769 O O . LEU B 1 298 ? -9.945 -7.383 21.391 1 36.72 298 LEU B O 1
#